Protein AF-0000000087189044 (afdb_homodimer)

Nearest PDB structures (foldseek):
  2rae-assembly1_A-2  TM=8.958E-01  e=1.584E-09  Rhodococcus jostii RHA1
  2of7-assembly1_A-2  TM=6.929E-01  e=1.584E-09  Streptomyces coelicolor
  8x0a-assembly1_A  TM=9.039E-01  e=9.463E-08  Mycobacterium tuberculosis
  3vuq-assembly1_B  TM=4.266E-01  e=7.049E-04  Thermus thermophilus HB8
  5vl9-assembly2_C  TM=4.845E-01  e=1.937E-03  [Enterobacter] lignolyticus

Foldseek 3Di:
DPPPPPPPPPDCPVVVVVVVLVVLLVLLLLLLLVCCVVPNLVRDDLCNSCVNSVHDSVSVCVNPVDSLSSLDDPPCLVQLLVQLLPDDLVDDSLRSNLVSLLVVVVPADPVRVVSNLSSLLCCVVPPVNVVVCVVVLVVQLLSQLVSNCVSVVHDSPDPVSSVVSVQLSVLLVVLSVVCNVPVPDPSSVSSSVSSVCVVPVDD/DPDPPDPPPPDCPCVVVVVVLVVLLVLLLLLLLVCCVVPNLVRDDLCNSCVNSVHDSVSVCVNPVDSLSSLDDPPCLVQLLVQLLPDDLVDDSLRSNLVSLLVVVVPDDPVRVVSNLSSLLCCVVPPVNVVVCVVVLVVQLLSQLVSNCVSVVHDSPDPVSSVVSVQLSVLLVVLSVVCNVPVPDPSSVSSSVSSVCVVPVDD

Structure (mmCIF, N/CA/C/O backbone):
data_AF-0000000087189044-model_v1
#
loop_
_entity.id
_entity.type
_entity.pdbx_description
1 polymer 'TetR family transcriptional regulator'
#
loop_
_atom_site.group_PDB
_atom_site.id
_atom_site.type_symbol
_atom_site.label_atom_id
_atom_site.label_alt_id
_atom_site.label_comp_id
_atom_site.label_asym_id
_atom_site.label_entity_id
_atom_site.label_seq_id
_atom_site.pdbx_PDB_ins_code
_atom_site.Cartn_x
_atom_site.Cartn_y
_atom_site.Cartn_z
_atom_site.occupancy
_atom_site.B_iso_or_equiv
_atom_site.auth_seq_id
_atom_site.auth_comp_id
_atom_site.auth_asym_id
_atom_site.auth_atom_id
_atom_site.pdbx_PDB_model_num
ATOM 1 N N . MET A 1 1 ? -10.352 41.438 54.219 1 40.06 1 MET A N 1
ATOM 2 C CA . MET A 1 1 ? -10.219 40.281 53.312 1 40.06 1 MET A CA 1
ATOM 3 C C . MET A 1 1 ? -9.469 40.656 52.062 1 40.06 1 MET A C 1
ATOM 5 O O . MET A 1 1 ? -9.93 41.5 51.281 1 40.06 1 MET A O 1
ATOM 9 N N . LYS A 1 2 ? -8.125 40.531 51.969 1 49.19 2 LYS A N 1
ATOM 10 C CA . LYS A 1 2 ? -7.227 41 50.938 1 49.19 2 LYS A CA 1
ATOM 11 C C . LYS A 1 2 ? -7.48 40.25 49.625 1 49.19 2 LYS A C 1
ATOM 13 O O . LYS A 1 2 ? -7.723 39.062 49.625 1 49.19 2 LYS A O 1
ATOM 18 N N . PRO A 1 3 ? -7.902 40.938 48.594 1 48.31 3 PRO A N 1
ATOM 19 C CA . PRO A 1 3 ? -8.164 40.25 47.312 1 48.31 3 PRO A CA 1
ATOM 20 C C . PRO A 1 3 ? -7.004 39.344 46.875 1 48.31 3 PRO A C 1
ATOM 22 O O . PRO A 1 3 ? -5.844 39.75 46.938 1 48.31 3 PRO A O 1
ATOM 25 N N . GLN A 1 4 ? -6.984 38.031 47.156 1 44.84 4 GLN A N 1
ATOM 26 C CA . GLN A 1 4 ? -6.008 37.062 46.656 1 44.84 4 GLN A CA 1
ATOM 27 C C . GLN A 1 4 ? -5.68 37.312 45.219 1 44.84 4 GLN A C 1
ATOM 29 O O . GLN A 1 4 ? -6.582 37.406 44.375 1 44.84 4 GLN A O 1
ATOM 34 N N . THR A 1 5 ? -4.582 37.938 44.938 1 45.44 5 THR A N 1
ATOM 35 C CA . THR A 1 5 ? -4.047 38.125 43.594 1 45.44 5 THR A CA 1
ATOM 36 C C . THR A 1 5 ? -4.137 36.844 42.781 1 45.44 5 THR A C 1
ATOM 38 O O . THR A 1 5 ? -3.564 35.812 43.188 1 45.44 5 THR A O 1
ATOM 41 N N . GLN A 1 6 ? -5.219 36.594 42.094 1 46.12 6 GLN A N 1
ATOM 42 C CA . GLN A 1 6 ? -5.379 35.469 41.156 1 46.12 6 GLN A CA 1
ATOM 43 C C . GLN A 1 6 ? -4.078 35.188 40.406 1 46.12 6 GLN A C 1
ATOM 45 O O . GLN A 1 6 ? -3.396 36.094 39.969 1 46.12 6 GLN A O 1
ATOM 50 N N . PRO A 1 7 ? -3.404 34.062 40.719 1 47.94 7 PRO A N 1
ATOM 51 C CA . PRO A 1 7 ? -2.223 33.719 39.906 1 47.94 7 PRO A CA 1
ATOM 52 C C . PRO A 1 7 ? -2.342 34.188 38.469 1 47.94 7 PRO A C 1
ATOM 54 O O . PRO A 1 7 ? -3.447 34.25 37.906 1 47.94 7 PRO A O 1
ATOM 57 N N . ASP A 1 8 ? -1.483 35.062 38.031 1 41.97 8 ASP A N 1
ATOM 58 C CA . ASP A 1 8 ? -1.303 35.5 36.656 1 41.97 8 ASP A CA 1
ATOM 59 C C . ASP A 1 8 ? -1.551 34.375 35.656 1 41.97 8 ASP A C 1
ATOM 61 O O . ASP A 1 8 ? -0.884 33.344 35.719 1 41.97 8 ASP A O 1
ATOM 65 N N . GLN A 1 9 ? -2.744 34.031 35.312 1 40.19 9 GLN A N 1
ATOM 66 C CA . GLN A 1 9 ? -3.055 33.156 34.188 1 40.19 9 GLN A CA 1
ATOM 67 C C . GLN A 1 9 ? -1.914 33.156 33.188 1 40.19 9 GLN A C 1
ATOM 69 O O . GLN A 1 9 ? -1.473 34.219 32.719 1 40.19 9 GLN A O 1
ATOM 74 N N . ALA A 1 10 ? -0.95 32.281 33.281 1 50.56 10 ALA A N 1
ATOM 75 C CA . ALA A 1 10 ? 0.069 31.875 32.344 1 50.56 10 ALA A CA 1
ATOM 76 C C . ALA A 1 10 ? -0.383 32.125 30.906 1 50.56 10 ALA A C 1
ATOM 78 O O . ALA A 1 10 ? -1.175 31.375 30.344 1 50.56 10 ALA A O 1
ATOM 79 N N . LYS A 1 11 ? -0.547 33.406 30.484 1 51.03 11 LYS A N 1
ATOM 80 C CA . LYS A 1 11 ? -1.025 34.188 29.344 1 51.03 11 LYS A CA 1
ATOM 81 C C . LYS A 1 11 ? -0.505 33.625 28.031 1 51.03 11 LYS A C 1
ATOM 83 O O . LYS A 1 11 ? 0.495 32.875 28.016 1 51.03 11 LYS A O 1
ATOM 88 N N . PRO A 1 12 ? -0.576 34.312 26.484 1 53.25 12 PRO A N 1
ATOM 89 C CA . PRO A 1 12 ? -0.395 34.312 25.031 1 53.25 12 PRO A CA 1
ATOM 90 C C . PRO A 1 12 ? 1.023 33.906 24.609 1 53.25 12 PRO A C 1
ATOM 92 O O . PRO A 1 12 ? 1.312 33.812 23.422 1 53.25 12 PRO A O 1
ATOM 95 N N . VAL A 1 13 ? 1.98 33.969 25.406 1 54.06 13 VAL A N 1
ATOM 96 C CA . VAL A 1 13 ? 3.359 33.656 25.031 1 54.06 13 VAL A CA 1
ATOM 97 C C . VAL A 1 13 ? 3.457 32.219 24.531 1 54.06 13 VAL A C 1
ATOM 99 O O . VAL A 1 13 ? 4.121 31.953 23.531 1 54.06 13 VAL A O 1
ATOM 102 N N . THR A 1 14 ? 2.793 31.328 25.234 1 63.72 14 THR A N 1
ATOM 103 C CA . THR A 1 14 ? 2.799 29.922 24.844 1 63.72 14 THR A CA 1
ATOM 104 C C . THR A 1 14 ? 2.227 29.75 23.438 1 63.72 14 THR A C 1
ATOM 106 O O . THR A 1 14 ? 2.766 29 22.625 1 63.72 14 THR A O 1
ATOM 109 N N . GLY A 1 15 ? 1.365 30.734 23.141 1 73.75 15 GLY A N 1
ATOM 110 C CA . GLY A 1 15 ? 0.741 30.719 21.828 1 73.75 15 GLY A CA 1
ATOM 111 C C . GLY A 1 15 ? 1.653 31.203 20.719 1 73.75 15 GLY A C 1
ATOM 112 O O . GLY A 1 15 ? 1.747 30.594 19.656 1 73.75 15 GLY A O 1
ATOM 113 N N . LEU A 1 16 ? 2.369 32.312 21.172 1 80.44 16 LEU A N 1
ATOM 114 C CA . LEU A 1 16 ? 3.262 32.906 20.188 1 80.44 16 LEU A CA 1
ATOM 115 C C . LEU A 1 16 ? 4.441 32 19.891 1 80.44 16 LEU A C 1
ATOM 117 O O . LEU A 1 16 ? 4.832 31.828 18.734 1 80.44 16 LEU A O 1
ATOM 121 N N . ARG A 1 17 ? 5.066 31.469 21.016 1 82.94 17 ARG A N 1
ATOM 122 C CA . ARG A 1 17 ? 6.195 30.562 20.844 1 82.94 17 ARG A CA 1
ATOM 123 C C . ARG A 1 17 ? 5.797 29.344 20.016 1 82.94 17 ARG A C 1
ATOM 125 O O . ARG A 1 17 ? 6.555 28.891 19.156 1 82.94 17 ARG A O 1
ATOM 132 N N . GLU A 1 18 ? 4.641 28.891 20.359 1 84 18 GLU A N 1
ATOM 133 C CA . GLU A 1 18 ? 4.145 27.719 19.625 1 84 18 GLU A CA 1
ATOM 134 C C . GLU A 1 18 ? 3.896 28.062 18.156 1 84 18 GLU A C 1
ATOM 136 O O . GLU A 1 18 ? 4.164 27.25 17.266 1 84 18 GLU A O 1
ATOM 141 N N . ARG A 1 19 ? 3.422 29.25 17.953 1 85.12 19 ARG A N 1
ATOM 142 C CA . ARG A 1 19 ? 3.174 29.703 16.594 1 85.12 19 ARG A CA 1
ATOM 143 C C . ARG A 1 19 ? 4.48 29.875 15.828 1 85.12 19 ARG A C 1
ATOM 145 O O . ARG A 1 19 ? 4.574 29.516 14.648 1 85.12 19 ARG A O 1
ATOM 152 N N . LYS A 1 20 ? 5.375 30.438 16.484 1 87.19 20 LYS A N 1
ATOM 153 C CA . LYS A 1 20 ? 6.68 30.641 15.859 1 87.19 20 LYS A CA 1
ATOM 154 C C . LYS A 1 20 ? 7.34 29.297 15.531 1 87.19 20 LYS A C 1
ATOM 156 O O . LYS A 1 20 ? 7.926 29.141 14.461 1 87.19 20 LYS A O 1
ATOM 161 N N . LYS A 1 21 ? 7.234 28.359 16.438 1 88.88 21 LYS A N 1
ATOM 162 C CA . LYS A 1 21 ? 7.77 27.016 16.219 1 88.88 21 LYS A CA 1
ATOM 163 C C . LYS A 1 21 ? 7.113 26.344 15.016 1 88.88 21 LYS A C 1
ATOM 165 O O . LYS A 1 21 ? 7.797 25.75 14.18 1 88.88 21 LYS A O 1
ATOM 170 N N . ALA A 1 22 ? 5.875 26.516 14.961 1 87.38 22 ALA A N 1
ATOM 171 C CA . ALA A 1 22 ? 5.125 25.938 13.852 1 87.38 22 ALA A CA 1
ATOM 172 C C . ALA A 1 22 ? 5.52 26.562 12.523 1 87.38 22 ALA A C 1
ATOM 174 O O . ALA A 1 22 ? 5.648 25.875 11.508 1 87.38 22 ALA A O 1
ATOM 175 N N . ARG A 1 23 ? 5.719 27.828 12.539 1 90.06 23 ARG A N 1
ATOM 176 C CA . ARG A 1 23 ? 6.105 28.547 11.328 1 90.06 23 ARG A CA 1
ATOM 177 C C . ARG A 1 23 ? 7.504 28.141 10.875 1 90.06 23 ARG A C 1
ATOM 179 O O . ARG A 1 23 ? 7.742 27.953 9.68 1 90.06 23 ARG A O 1
ATOM 186 N N . THR A 1 24 ? 8.359 28.016 11.859 1 93.62 24 THR A N 1
ATOM 187 C CA . THR A 1 24 ? 9.727 27.609 11.539 1 93.62 24 THR A CA 1
ATOM 188 C C . THR A 1 24 ? 9.75 26.188 10.961 1 93.62 24 THR A C 1
ATOM 190 O O . THR A 1 24 ? 10.398 25.938 9.938 1 93.62 24 THR A O 1
ATOM 193 N N . LYS A 1 25 ? 9.047 25.328 11.609 1 93 25 LYS A N 1
ATOM 194 C CA . LYS A 1 25 ? 8.961 23.953 11.133 1 93 25 LYS A CA 1
ATOM 195 C C . LYS A 1 25 ? 8.43 23.906 9.703 1 93 25 LYS A C 1
ATOM 197 O O . LYS A 1 25 ? 8.992 23.219 8.844 1 93 25 LYS A O 1
ATOM 202 N N . ALA A 1 26 ? 7.422 24.672 9.469 1 90.81 26 ALA A N 1
ATOM 203 C CA . ALA A 1 26 ? 6.801 24.703 8.148 1 90.81 26 ALA A CA 1
ATOM 204 C C . ALA A 1 26 ? 7.766 25.266 7.105 1 90.81 26 ALA A C 1
ATOM 206 O O . ALA A 1 26 ? 7.832 24.766 5.977 1 90.81 26 ALA A O 1
ATOM 207 N N . ALA A 1 27 ? 8.445 26.281 7.488 1 94.19 27 ALA A N 1
ATOM 208 C CA . ALA A 1 27 ? 9.398 26.906 6.574 1 94.19 27 ALA A CA 1
ATOM 209 C C . ALA A 1 27 ? 10.516 25.938 6.199 1 94.19 27 ALA A C 1
ATOM 211 O O . ALA A 1 27 ? 10.891 25.844 5.031 1 94.19 27 ALA A O 1
ATOM 212 N N . ILE A 1 28 ? 11.008 25.219 7.188 1 96.31 28 ILE A N 1
ATOM 213 C CA . ILE A 1 28 ? 12.07 24.234 6.953 1 96.31 28 ILE A CA 1
ATOM 214 C C . ILE A 1 28 ? 11.578 23.156 6 1 96.31 28 ILE A C 1
ATOM 216 O O . ILE A 1 28 ? 12.258 22.828 5.02 1 96.31 28 ILE A O 1
ATOM 220 N N . GLN A 1 29 ? 10.461 22.719 6.316 1 95.5 29 GLN A N 1
ATOM 221 C CA . GLN A 1 29 ? 9.914 21.641 5.512 1 95.5 29 GLN A CA 1
ATOM 222 C C . GLN A 1 29 ? 9.641 22.094 4.082 1 95.5 29 GLN A C 1
ATOM 224 O O . GLN A 1 29 ? 9.945 21.375 3.125 1 95.5 29 GLN A O 1
ATOM 229 N N . ARG A 1 30 ? 9.117 23.266 3.904 1 95.25 30 ARG A N 1
ATOM 230 C CA . ARG A 1 30 ? 8.828 23.812 2.584 1 95.25 30 ARG A CA 1
ATOM 231 C C . ARG A 1 30 ? 10.102 23.938 1.755 1 95.25 30 ARG A C 1
ATOM 233 O O . ARG A 1 30 ? 10.133 23.531 0.59 1 95.25 30 ARG A O 1
ATOM 240 N N . GLU A 1 31 ? 11.133 24.438 2.338 1 97.38 31 GLU A N 1
ATOM 241 C CA . GLU A 1 31 ? 12.398 24.594 1.627 1 97.38 31 GLU A CA 1
ATOM 242 C C . GLU A 1 31 ? 13.031 23.25 1.306 1 97.38 31 GLU A C 1
ATOM 244 O O . GLU A 1 31 ? 13.602 23.062 0.227 1 97.38 31 GLU A O 1
ATOM 249 N N . ALA A 1 32 ? 12.906 22.375 2.244 1 97.56 32 ALA A N 1
ATOM 250 C CA . ALA A 1 32 ? 13.445 21.031 2.02 1 97.56 32 ALA A CA 1
ATOM 251 C C . ALA A 1 32 ? 12.789 20.375 0.814 1 97.56 32 ALA A C 1
ATOM 253 O O . ALA A 1 32 ? 13.469 19.906 -0.1 1 97.56 32 ALA A O 1
ATOM 254 N N . VAL A 1 33 ? 11.508 20.391 0.809 1 96.5 33 VAL A N 1
ATOM 255 C CA . VAL A 1 33 ? 10.742 19.75 -0.255 1 96.5 33 VAL A CA 1
ATOM 256 C C . VAL A 1 33 ? 11.047 20.422 -1.591 1 96.5 33 VAL A C 1
ATOM 258 O O . VAL A 1 33 ? 11.25 19.75 -2.602 1 96.5 33 VAL A O 1
ATOM 261 N N . ARG A 1 34 ? 11.086 21.734 -1.546 1 96.12 34 ARG A N 1
ATOM 262 C CA . ARG A 1 34 ? 11.445 22.469 -2.748 1 96.12 34 ARG A CA 1
ATOM 263 C C . ARG A 1 34 ? 12.82 22.047 -3.262 1 96.12 34 ARG A C 1
ATOM 265 O O . ARG A 1 34 ? 12.977 21.75 -4.445 1 96.12 34 ARG A O 1
ATOM 272 N N . MET A 1 35 ? 13.758 21.922 -2.443 1 97.69 35 MET A N 1
ATOM 273 C CA . MET A 1 35 ? 15.125 21.609 -2.83 1 97.69 35 MET A CA 1
ATOM 274 C C . MET A 1 35 ? 15.25 20.156 -3.277 1 97.69 35 MET A C 1
ATOM 276 O O . MET A 1 35 ? 15.969 19.859 -4.227 1 97.69 35 MET A O 1
ATOM 280 N N . PHE A 1 36 ? 14.547 19.297 -2.551 1 97.12 36 PHE A N 1
ATOM 281 C CA . PHE A 1 36 ? 14.531 17.906 -2.975 1 97.12 36 PHE A CA 1
ATOM 282 C C . PHE A 1 36 ? 14.008 17.781 -4.398 1 97.12 36 PHE A C 1
ATOM 284 O O . PHE A 1 36 ? 14.523 16.984 -5.188 1 97.12 36 PHE A O 1
ATOM 291 N N . ARG A 1 37 ? 13.039 18.547 -4.734 1 93.81 37 ARG A N 1
ATOM 292 C CA . ARG A 1 37 ? 12.438 18.5 -6.062 1 93.81 37 ARG A CA 1
ATOM 293 C C . ARG A 1 37 ? 13.383 19.078 -7.109 1 93.81 37 ARG A C 1
ATOM 295 O O . ARG A 1 37 ? 13.5 18.547 -8.219 1 93.81 37 ARG A O 1
ATOM 302 N N . GLU A 1 38 ? 14.086 20.094 -6.762 1 94.75 38 GLU A N 1
ATOM 303 C CA . GLU A 1 38 ? 14.906 20.844 -7.707 1 94.75 38 GLU A CA 1
ATOM 304 C C . GLU A 1 38 ? 16.25 20.156 -7.922 1 94.75 38 GLU A C 1
ATOM 306 O O . GLU A 1 38 ? 16.75 20.094 -9.047 1 94.75 38 GLU A O 1
ATOM 311 N N . GLN A 1 39 ? 16.812 19.656 -6.82 1 94.19 39 GLN A N 1
ATOM 312 C CA . GLN A 1 39 ? 18.203 19.203 -6.902 1 94.19 39 GLN A CA 1
ATOM 313 C C . GLN A 1 39 ? 18.312 17.719 -6.617 1 94.19 39 GLN A C 1
ATOM 315 O O . GLN A 1 39 ? 19.391 17.141 -6.785 1 94.19 39 GLN A O 1
ATOM 320 N N . GLY A 1 40 ? 17.266 17.172 -6.258 1 95 40 GLY A N 1
ATOM 321 C CA . GLY A 1 40 ? 17.312 15.766 -5.91 1 95 40 GLY A CA 1
ATOM 322 C C . GLY A 1 40 ? 17.453 15.523 -4.418 1 95 40 GLY A C 1
ATOM 323 O O . GLY A 1 40 ? 18.125 16.297 -3.719 1 95 40 GLY A O 1
ATOM 324 N N . TYR A 1 41 ? 16.875 14.516 -3.904 1 95.12 41 TYR A N 1
ATOM 325 C CA . TYR A 1 41 ? 16.859 14.188 -2.484 1 95.12 41 TYR A CA 1
ATOM 326 C C . TYR A 1 41 ? 18.266 13.922 -1.964 1 95.12 41 TYR A C 1
ATOM 328 O O . TYR A 1 41 ? 18.672 14.492 -0.948 1 95.12 41 TYR A O 1
ATOM 336 N N . THR A 1 42 ? 19 13.086 -2.674 1 93.25 42 THR A N 1
ATOM 337 C CA . THR A 1 42 ? 20.328 12.68 -2.236 1 93.25 42 THR A CA 1
ATOM 338 C C . THR A 1 42 ? 21.297 13.852 -2.314 1 93.25 42 THR A C 1
ATOM 340 O O . THR A 1 42 ? 22.141 14.031 -1.428 1 93.25 42 THR A O 1
ATOM 343 N N . ALA A 1 43 ? 21.172 14.695 -3.211 1 95.69 43 ALA A N 1
ATOM 344 C CA . ALA A 1 43 ? 22.125 15.781 -3.482 1 95.69 43 ALA A CA 1
ATOM 345 C C . ALA A 1 43 ? 21.906 16.953 -2.523 1 95.69 43 ALA A C 1
ATOM 347 O O . ALA A 1 43 ? 22.797 17.797 -2.357 1 95.69 43 ALA A O 1
ATOM 348 N N . THR A 1 44 ? 20.719 17.047 -1.975 1 97.69 44 THR A N 1
ATOM 349 C CA . THR A 1 44 ? 20.391 18.156 -1.098 1 97.69 44 THR A CA 1
ATOM 350 C C . THR A 1 44 ? 20.891 17.906 0.32 1 97.69 44 THR A C 1
ATOM 352 O O . THR A 1 44 ? 20.625 16.844 0.898 1 97.69 44 THR A O 1
ATOM 355 N N . THR A 1 45 ? 21.609 18.844 0.903 1 97.06 45 THR A N 1
ATOM 356 C CA . THR A 1 45 ? 22.141 18.672 2.248 1 97.06 45 THR A CA 1
ATOM 357 C C . THR A 1 45 ? 21.312 19.469 3.262 1 97.06 45 THR A C 1
ATOM 359 O O . THR A 1 45 ? 20.562 20.359 2.891 1 97.06 45 THR A O 1
ATOM 362 N N . ILE A 1 46 ? 21.578 19.125 4.504 1 97.5 46 ILE A N 1
ATOM 363 C CA . ILE A 1 46 ? 20.891 19.797 5.594 1 97.5 46 ILE A CA 1
ATOM 364 C C . ILE A 1 46 ? 21.359 21.25 5.68 1 97.5 46 ILE A C 1
ATOM 366 O O . ILE A 1 46 ? 20.578 22.156 5.969 1 97.5 46 ILE A O 1
ATOM 370 N N . GLU A 1 47 ? 22.594 21.453 5.371 1 97.81 47 GLU A N 1
ATOM 371 C CA . GLU A 1 47 ? 23.156 22.797 5.398 1 97.81 47 GLU A CA 1
ATOM 372 C C . GLU A 1 47 ? 22.484 23.703 4.367 1 97.81 47 GLU A C 1
ATOM 374 O O . GLU A 1 47 ? 22.156 24.859 4.656 1 97.81 47 GLU A O 1
ATOM 379 N N . GLN A 1 48 ? 22.266 23.156 3.238 1 98.12 48 GLN A N 1
ATOM 380 C CA . GLN A 1 48 ? 21.594 23.906 2.184 1 98.12 48 GLN A CA 1
ATOM 381 C C . GLN A 1 48 ? 20.172 24.25 2.588 1 98.12 48 GLN A C 1
ATOM 383 O O . GLN A 1 48 ? 19.703 25.375 2.361 1 98.12 48 GLN A O 1
ATOM 388 N N . ILE A 1 49 ? 19.484 23.297 3.213 1 98.25 49 ILE A N 1
ATOM 389 C CA . ILE A 1 49 ? 18.109 23.484 3.658 1 98.25 49 ILE A CA 1
ATOM 390 C C . ILE A 1 49 ? 18.062 24.547 4.754 1 98.25 49 ILE A C 1
ATOM 392 O O . ILE A 1 49 ? 17.219 25.453 4.73 1 98.25 49 ILE A O 1
ATOM 396 N N . ALA A 1 50 ? 18.969 24.453 5.68 1 98.31 50 ALA A N 1
ATOM 397 C CA . ALA A 1 50 ? 19.062 25.406 6.773 1 98.31 50 ALA A CA 1
ATOM 398 C C . ALA A 1 50 ? 19.266 26.828 6.246 1 98.31 50 ALA A C 1
ATOM 400 O O . ALA A 1 50 ? 18.594 27.766 6.664 1 98.31 50 ALA A O 1
ATOM 401 N N . GLU A 1 51 ? 20.156 26.953 5.328 1 98.25 51 GLU A N 1
ATOM 402 C CA . GLU A 1 51 ? 20.453 28.25 4.715 1 98.25 51 GLU A CA 1
ATOM 403 C C . GLU A 1 51 ? 19.219 28.812 4.012 1 98.25 51 GLU A C 1
ATOM 405 O O . GLU A 1 51 ? 18.875 29.984 4.195 1 98.25 51 GLU A O 1
ATOM 410 N N . ALA A 1 52 ? 18.547 28.078 3.262 1 97.62 52 ALA A N 1
ATOM 411 C CA . ALA A 1 52 ? 17.359 28.5 2.52 1 97.62 52 ALA A CA 1
ATOM 412 C C . ALA A 1 52 ? 16.234 28.906 3.467 1 97.62 52 ALA A C 1
ATOM 414 O O . ALA A 1 52 ? 15.461 29.812 3.17 1 97.62 52 ALA A O 1
ATOM 415 N N . ALA A 1 53 ? 16.141 28.219 4.578 1 97.56 53 ALA A N 1
ATOM 416 C CA . ALA A 1 53 ? 15.086 28.469 5.555 1 97.56 53 ALA A CA 1
ATOM 417 C C . ALA A 1 53 ? 15.516 29.562 6.543 1 97.56 53 ALA A C 1
ATOM 419 O O . ALA A 1 53 ? 14.734 29.953 7.418 1 97.56 53 ALA A O 1
ATOM 420 N N . GLU A 1 54 ? 16.703 29.938 6.383 1 97.88 54 GLU A N 1
ATOM 421 C CA . GLU A 1 54 ? 17.266 31 7.219 1 97.88 54 GLU A CA 1
ATOM 422 C C . GLU A 1 54 ? 17.266 30.594 8.695 1 97.88 54 GLU A C 1
ATOM 424 O O . GLU A 1 54 ? 16.859 31.375 9.555 1 97.88 54 GLU A O 1
ATOM 429 N N . VAL A 1 55 ? 17.688 29.375 8.938 1 97.88 55 VAL A N 1
ATOM 430 C CA . VAL A 1 55 ? 17.875 28.875 10.289 1 97.88 55 VAL A CA 1
ATOM 431 C C . VAL A 1 55 ? 19.234 28.156 10.391 1 97.88 55 VAL A C 1
ATOM 433 O O . VAL A 1 55 ? 19.906 27.953 9.383 1 97.88 55 VAL A O 1
ATOM 436 N N . ALA A 1 56 ? 19.609 27.844 11.633 1 97.31 56 ALA A N 1
ATOM 437 C CA . ALA A 1 56 ? 20.812 27.047 11.852 1 97.31 56 ALA A CA 1
ATOM 438 C C . ALA A 1 56 ? 20.547 25.562 11.586 1 97.31 56 ALA A C 1
ATOM 440 O O . ALA A 1 56 ? 19.438 25.078 11.812 1 97.31 56 ALA A O 1
ATOM 441 N N . PRO A 1 57 ? 21.594 24.812 11.18 1 97.25 57 PRO A N 1
ATOM 442 C CA . PRO A 1 57 ? 21.422 23.375 11.008 1 97.25 57 PRO A CA 1
ATOM 443 C C . PRO A 1 57 ? 20.938 22.688 12.281 1 97.25 57 PRO A C 1
ATOM 445 O O . PRO A 1 57 ? 20.125 21.75 12.211 1 97.25 57 PRO A O 1
ATOM 448 N N . SER A 1 58 ? 21.375 23.188 13.391 1 97.19 58 SER A N 1
ATOM 449 C CA . SER A 1 58 ? 20.953 22.578 14.656 1 97.19 58 SER A CA 1
ATOM 450 C C . SER A 1 58 ? 19.438 22.734 14.867 1 97.19 58 SER A C 1
ATOM 452 O O . SER A 1 58 ? 18.812 21.875 15.477 1 97.19 58 SER A O 1
ATOM 454 N N . THR A 1 59 ? 18.938 23.844 14.328 1 97 59 THR A N 1
ATOM 455 C CA . THR A 1 59 ? 17.5 24.078 14.414 1 97 59 THR A CA 1
ATOM 456 C C . THR A 1 59 ? 16.734 23.078 13.547 1 97 59 THR A C 1
ATOM 458 O O . THR A 1 59 ? 15.703 22.547 13.953 1 97 59 THR A O 1
ATOM 461 N N . VAL A 1 60 ? 17.312 22.734 12.312 1 97.5 60 VAL A N 1
ATOM 462 C CA . VAL A 1 60 ? 16.688 21.734 11.445 1 97.5 60 VAL A CA 1
ATOM 463 C C . VAL A 1 60 ? 16.609 20.391 12.164 1 97.5 60 VAL A C 1
ATOM 465 O O . VAL A 1 60 ? 15.547 19.766 12.219 1 97.5 60 VAL A O 1
ATOM 468 N N . PHE A 1 61 ? 17.641 20.016 12.875 1 96.38 61 PHE A N 1
ATOM 469 C CA . PHE A 1 61 ? 17.703 18.703 13.523 1 96.38 61 PHE A CA 1
ATOM 470 C C . PHE A 1 61 ? 16.797 18.656 14.75 1 96.38 61 PHE A C 1
ATOM 472 O O . PHE A 1 61 ? 16.281 17.594 15.102 1 96.38 61 PHE A O 1
ATOM 479 N N . ARG A 1 62 ? 16.656 19.844 15.297 1 95.75 62 ARG A N 1
ATOM 480 C CA . ARG A 1 62 ? 15.742 19.906 16.438 1 95.75 62 ARG A CA 1
ATOM 481 C C . ARG A 1 62 ? 14.328 19.531 16 1 95.75 62 ARG A C 1
ATOM 483 O O . ARG A 1 62 ? 13.625 18.812 16.719 1 95.75 62 ARG A O 1
ATOM 490 N N . TYR A 1 63 ? 13.93 19.984 14.805 1 94.12 63 TYR A N 1
ATOM 491 C CA . TYR A 1 63 ? 12.57 19.766 14.328 1 94.12 63 TYR A CA 1
ATOM 492 C C . TYR A 1 63 ? 12.484 18.469 13.539 1 94.12 63 TYR A C 1
ATOM 494 O O . TYR A 1 63 ? 11.453 17.797 13.547 1 94.12 63 TYR A O 1
ATOM 502 N N . PHE A 1 64 ? 13.57 18.156 12.867 1 96 64 PHE A N 1
ATOM 503 C CA . PHE A 1 64 ? 13.641 16.984 11.992 1 96 64 PHE A CA 1
ATOM 504 C C . PHE A 1 64 ? 14.914 16.203 12.242 1 96 64 PHE A C 1
ATOM 506 O O . PHE A 1 64 ? 15.906 16.375 11.531 1 96 64 PHE A O 1
ATOM 513 N N . PRO A 1 65 ? 14.773 15.188 13.086 1 94.81 65 PRO A N 1
ATOM 514 C CA . PRO A 1 65 ? 15.969 14.461 13.531 1 94.81 65 PRO A CA 1
ATOM 515 C C . PRO A 1 65 ? 16.688 13.758 12.383 1 94.81 65 PRO A C 1
ATOM 517 O O . PRO A 1 65 ? 17.906 13.555 12.445 1 94.81 65 PRO A O 1
ATOM 520 N N . THR A 1 66 ? 15.906 13.344 11.414 1 93.44 66 THR A N 1
ATOM 521 C CA . THR A 1 66 ? 16.516 12.734 10.234 1 93.44 66 THR A CA 1
ATOM 522 C C . THR A 1 66 ? 16.078 13.453 8.961 1 93.44 66 THR A C 1
ATOM 524 O O . THR A 1 66 ? 15.07 14.156 8.961 1 93.44 66 THR A O 1
ATOM 527 N N . LYS A 1 67 ? 16.844 13.297 7.961 1 93.81 67 LYS A N 1
ATOM 528 C CA . LYS A 1 67 ? 16.5 13.875 6.664 1 93.81 67 LYS A CA 1
ATOM 529 C C . LYS A 1 67 ? 15.148 13.367 6.176 1 93.81 67 LYS A C 1
ATOM 531 O O . LYS A 1 67 ? 14.383 14.125 5.574 1 93.81 67 LYS A O 1
ATOM 536 N N . GLN A 1 68 ? 14.789 12.117 6.465 1 93.06 68 GLN A N 1
ATOM 537 C CA . GLN A 1 68 ? 13.523 11.516 6.066 1 93.06 68 GLN A CA 1
ATOM 538 C C . GLN A 1 68 ? 12.344 12.234 6.73 1 93.06 68 GLN A C 1
ATOM 540 O O . GLN A 1 68 ? 11.266 12.336 6.145 1 93.06 68 GLN A O 1
ATOM 545 N N . ASP A 1 69 ? 12.641 12.711 7.879 1 93.44 69 ASP A N 1
ATOM 546 C CA . ASP A 1 69 ? 11.586 13.359 8.641 1 93.44 69 ASP A CA 1
ATOM 547 C C . ASP A 1 69 ? 1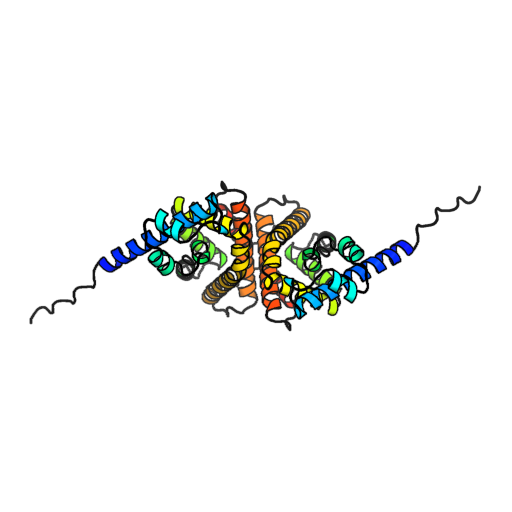1.125 14.648 7.957 1 93.44 69 ASP A C 1
ATOM 549 O O . ASP A 1 69 ? 10.023 15.141 8.219 1 93.44 69 ASP A O 1
ATOM 553 N N . LEU A 1 70 ? 11.953 15.195 7.082 1 95.19 70 LEU A N 1
ATOM 554 C CA . LEU A 1 70 ? 11.602 16.391 6.328 1 95.19 70 LEU A CA 1
ATOM 555 C C . LEU A 1 70 ? 10.516 16.094 5.305 1 95.19 70 LEU A C 1
ATOM 557 O O . LEU A 1 70 ? 9.859 17.016 4.805 1 95.19 70 LEU A O 1
ATOM 561 N N . VAL A 1 71 ? 10.312 14.812 5.02 1 94.69 71 VAL A N 1
ATOM 562 C CA . VAL A 1 71 ? 9.344 14.422 4 1 94.69 71 VAL A CA 1
ATOM 563 C C . VAL A 1 71 ? 8.141 13.742 4.66 1 94.69 71 VAL A C 1
ATOM 565 O O . VAL A 1 71 ? 6.992 14.008 4.297 1 94.69 71 VAL A O 1
ATOM 568 N N . PHE A 1 72 ? 8.477 12.883 5.652 1 89.44 72 PHE A N 1
ATOM 569 C CA . PHE A 1 72 ? 7.398 12.195 6.348 1 89.44 72 PHE A CA 1
ATOM 570 C C . PHE A 1 72 ? 6.766 13.094 7.398 1 89.44 72 PHE A C 1
ATOM 572 O O . PHE A 1 72 ? 7.469 13.836 8.086 1 89.44 72 PHE A O 1
ATOM 579 N N . SER A 1 73 ? 5.48 13.359 7.254 1 76.75 73 SER A N 1
ATOM 580 C CA . SER A 1 73 ? 4.812 14.141 8.289 1 76.75 73 SER A CA 1
ATOM 581 C C . SER A 1 73 ? 3.795 13.305 9.047 1 76.75 73 SER A C 1
ATOM 583 O O . SER A 1 73 ? 3.113 12.461 8.461 1 76.75 73 SER A O 1
ATOM 585 N N . HIS A 1 74 ? 3.865 13.43 10.43 1 68 74 HIS A N 1
ATOM 586 C CA . HIS A 1 74 ? 2.898 12.758 11.297 1 68 74 HIS A CA 1
ATOM 587 C C . HIS A 1 74 ? 1.988 13.766 11.992 1 68 74 HIS A C 1
ATOM 589 O O . HIS A 1 74 ? 1.28 13.422 12.938 1 68 74 HIS A O 1
ATOM 595 N N . ASP A 1 75 ? 1.933 14.914 11.352 1 69.25 75 ASP A N 1
ATOM 596 C CA . ASP A 1 75 ? 1.282 16.031 12.031 1 69.25 75 ASP A CA 1
ATOM 597 C C . ASP A 1 75 ? -0.236 15.867 12.023 1 69.25 75 ASP A C 1
ATOM 599 O O . ASP A 1 75 ? -0.935 16.484 12.828 1 69.25 75 ASP A O 1
ATOM 603 N N . TYR A 1 76 ? -0.652 14.938 11.234 1 71.19 76 TYR A N 1
ATOM 604 C CA . TYR A 1 76 ? -2.104 14.906 11.094 1 71.19 76 TYR A CA 1
ATOM 605 C C . TYR A 1 76 ? -2.695 13.695 11.805 1 71.19 76 TYR A C 1
ATOM 607 O O . TYR A 1 76 ? -3.916 13.523 11.844 1 71.19 76 TYR A O 1
ATOM 615 N N . ASP A 1 77 ? -1.902 12.914 12.516 1 75.06 77 ASP A N 1
ATOM 616 C CA . ASP A 1 77 ? -2.393 11.703 13.172 1 75.06 77 ASP A CA 1
ATOM 617 C C . ASP A 1 77 ? -3.303 12.047 14.352 1 75.06 77 ASP A C 1
ATOM 619 O O . ASP A 1 77 ? -4.422 11.539 14.445 1 75.06 77 ASP A O 1
ATOM 623 N N . LEU A 1 78 ? -2.834 12.93 15.125 1 71.56 78 LEU A N 1
ATOM 624 C CA . LEU A 1 78 ? -3.561 13.227 16.359 1 71.56 78 LEU A CA 1
ATOM 625 C C . LEU A 1 78 ? -4.836 14.008 16.062 1 71.56 78 LEU A C 1
ATOM 627 O O . LEU A 1 78 ? -5.918 13.633 16.516 1 71.56 78 LEU A O 1
ATOM 631 N N . PRO A 1 79 ? -4.785 15.062 15.273 1 82.19 79 PRO A N 1
ATOM 632 C CA . PRO A 1 79 ? -6.023 15.766 14.938 1 82.19 79 PRO A CA 1
ATOM 633 C C . PRO A 1 79 ? -7.059 14.859 14.281 1 82.19 79 PRO A C 1
ATOM 635 O O . PRO A 1 79 ? -8.258 14.969 14.57 1 82.19 79 PRO A O 1
ATOM 638 N N . PHE A 1 80 ? -6.66 13.961 13.578 1 87.12 80 PHE A N 1
ATOM 639 C CA . PHE A 1 80 ? -7.586 13.047 12.93 1 87.12 80 PHE A CA 1
ATOM 640 C C . PHE A 1 80 ? -8.312 12.188 13.953 1 87.12 80 PHE A C 1
ATOM 642 O O . PHE A 1 80 ? -9.539 12.078 13.922 1 87.12 80 PHE A O 1
ATOM 649 N N . ALA A 1 81 ? -7.5 11.555 14.812 1 88.88 81 ALA A N 1
ATOM 650 C CA . ALA A 1 81 ? -8.07 10.688 15.836 1 88.88 81 ALA A CA 1
ATOM 651 C C . ALA A 1 81 ? -9.109 11.43 16.672 1 88.88 81 ALA A C 1
ATOM 653 O O . ALA A 1 81 ? -10.203 10.922 16.906 1 88.88 81 ALA A O 1
ATOM 654 N N . MET A 1 82 ? -8.742 12.672 17.062 1 90.75 82 MET A N 1
ATOM 655 C CA . MET A 1 82 ? -9.633 13.477 17.906 1 90.75 82 MET A CA 1
ATOM 656 C C . MET A 1 82 ? -10.906 13.844 17.156 1 90.75 82 MET A C 1
ATOM 658 O O . MET A 1 82 ? -12.008 13.711 17.688 1 90.75 82 MET A O 1
ATOM 662 N N . MET A 1 83 ? -10.719 14.25 15.961 1 92.69 83 MET A N 1
ATOM 663 C CA . MET A 1 83 ? -11.859 14.68 15.164 1 92.69 83 MET A CA 1
ATOM 664 C C . MET A 1 83 ? -12.758 13.492 14.828 1 92.69 83 MET A C 1
ATOM 666 O O . MET A 1 83 ? -13.984 13.633 14.789 1 92.69 83 MET A O 1
ATOM 670 N N . LEU A 1 84 ? -12.172 12.359 14.617 1 94.25 84 LEU A N 1
ATOM 671 C CA . LEU A 1 84 ? -12.945 11.164 14.32 1 94.25 84 LEU A CA 1
ATOM 672 C C . LEU A 1 84 ? -13.797 10.758 15.523 1 94.25 84 LEU A C 1
ATOM 674 O O . LEU A 1 84 ? -14.984 10.461 15.375 1 94.25 84 LEU A O 1
ATOM 678 N N . GLN A 1 85 ? -13.195 10.828 16.688 1 94.62 85 GLN A N 1
ATOM 679 C CA . GLN A 1 85 ? -13.906 10.43 17.906 1 94.62 85 GLN A CA 1
ATOM 680 C C . GLN A 1 85 ? -15 11.422 18.25 1 94.62 85 GLN A C 1
ATOM 682 O O . GLN A 1 85 ? -15.969 11.07 18.938 1 94.62 85 GLN A O 1
ATOM 687 N N . ALA A 1 86 ? -14.852 12.664 17.75 1 94.88 86 ALA A N 1
ATOM 688 C CA . ALA A 1 86 ? -15.805 13.719 18.062 1 94.88 86 ALA A CA 1
ATOM 689 C C . ALA A 1 86 ? -17.047 13.609 17.172 1 94.88 86 ALA A C 1
ATOM 691 O O . ALA A 1 86 ? -18.062 14.25 17.438 1 94.88 86 ALA A O 1
ATOM 692 N N . GLN A 1 87 ? -16.984 12.82 16.156 1 95.69 87 GLN A N 1
ATOM 693 C CA . GLN A 1 87 ? -18.141 12.664 15.281 1 95.69 87 GLN A CA 1
ATOM 694 C C . GLN A 1 87 ? -19.281 11.953 16 1 95.69 87 GLN A C 1
ATOM 696 O O . GLN A 1 87 ? -19.047 11.148 16.906 1 95.69 87 GLN A O 1
ATOM 701 N N . SER A 1 88 ? -20.516 12.219 15.609 1 95.75 88 SER A N 1
ATOM 702 C CA . SER A 1 88 ? -21.703 11.609 16.219 1 95.75 88 SER A CA 1
ATOM 703 C C . SER A 1 88 ? -21.609 10.094 16.203 1 95.75 88 SER A C 1
ATOM 705 O O . SER A 1 88 ? -21.234 9.492 15.188 1 95.75 88 SER A O 1
ATOM 707 N N . PRO A 1 89 ? -21.938 9.422 17.266 1 91.19 89 PRO A N 1
ATOM 708 C CA . PRO A 1 89 ? -21.953 7.957 17.297 1 91.19 89 PRO A CA 1
ATOM 709 C C . PRO A 1 89 ? -23.016 7.352 16.391 1 91.19 89 PRO A C 1
ATOM 711 O O . PRO A 1 89 ? -23 6.145 16.141 1 91.19 89 PRO A O 1
ATOM 714 N N . ASP A 1 90 ? -23.859 8.156 15.836 1 93.56 90 ASP A N 1
ATOM 715 C CA . ASP A 1 90 ? -24.938 7.672 14.977 1 93.56 90 ASP A CA 1
ATOM 716 C C . ASP A 1 90 ? -24.438 7.441 13.547 1 93.56 90 ASP A C 1
ATOM 718 O O . ASP A 1 90 ? -25.109 6.809 12.742 1 93.56 90 ASP A O 1
ATOM 722 N N . LEU A 1 91 ? -23.25 7.922 13.312 1 94.31 91 LEU A N 1
ATOM 723 C CA . LEU A 1 91 ? -22.688 7.766 11.977 1 94.31 91 LEU A CA 1
ATOM 724 C C . LEU A 1 91 ? -22 6.41 11.844 1 94.31 91 LEU A C 1
ATOM 726 O O . LEU A 1 91 ? -21.406 5.91 12.797 1 94.31 91 LEU A O 1
ATOM 730 N N . THR A 1 92 ? -22.125 5.828 10.641 1 91.31 92 THR A N 1
ATOM 731 C CA . THR A 1 92 ? -21.281 4.676 10.344 1 91.31 92 THR A CA 1
ATOM 732 C C . THR A 1 92 ? -19.812 5.066 10.359 1 91.31 92 THR A C 1
ATOM 734 O O . THR A 1 92 ? -19.484 6.25 10.242 1 91.31 92 THR A O 1
ATOM 737 N N . PRO A 1 93 ? -18.938 4.125 10.508 1 91.44 93 PRO A N 1
ATOM 738 C CA . PRO A 1 93 ? -17.516 4.449 10.5 1 91.44 93 PRO A CA 1
ATOM 739 C C . PRO A 1 93 ? -17.094 5.199 9.234 1 91.44 93 PRO A C 1
ATOM 741 O O . PRO A 1 93 ? -16.344 6.176 9.32 1 91.44 93 PRO A O 1
ATOM 744 N N . ILE A 1 94 ? -17.641 4.832 8.133 1 93 94 ILE A N 1
ATOM 745 C CA . ILE A 1 94 ? -17.266 5.469 6.871 1 93 94 ILE A CA 1
ATOM 746 C C . ILE A 1 94 ? -17.797 6.898 6.844 1 93 94 ILE A C 1
ATOM 748 O O . ILE A 1 94 ? -17.094 7.82 6.422 1 93 94 ILE A O 1
ATOM 752 N N . GLN A 1 95 ? -19.016 7.098 7.336 1 94.44 95 GLN A N 1
ATOM 753 C CA . GLN A 1 95 ? -19.578 8.438 7.398 1 94.44 95 GLN A CA 1
ATOM 754 C C . GLN A 1 95 ? -18.766 9.344 8.312 1 94.44 95 GLN A C 1
ATOM 756 O O . GLN A 1 95 ? -18.469 10.492 7.965 1 94.44 95 GLN A O 1
ATOM 761 N N . ALA A 1 96 ? -18.422 8.789 9.422 1 95 96 ALA A N 1
ATOM 762 C CA . ALA A 1 96 ? -17.625 9.547 10.383 1 95 96 ALA A CA 1
ATOM 763 C C . ALA A 1 96 ? -16.25 9.906 9.805 1 95 96 ALA A C 1
ATOM 765 O O . ALA A 1 96 ? -15.781 11.031 9.961 1 95 96 ALA A O 1
ATOM 766 N N . GLU A 1 97 ? -15.633 9.008 9.102 1 93.5 97 GLU A N 1
ATOM 767 C CA . GLU A 1 97 ? -14.328 9.234 8.484 1 93.5 97 GLU A CA 1
ATOM 768 C C . GLU A 1 97 ? -14.414 10.281 7.379 1 93.5 97 GLU A C 1
ATOM 770 O O . GLU A 1 97 ? -13.57 11.188 7.301 1 93.5 97 GLU A O 1
ATOM 775 N N . ARG A 1 98 ? -15.391 10.141 6.527 1 94.94 98 ARG A N 1
ATOM 776 C CA . ARG A 1 98 ? -15.578 11.102 5.445 1 94.94 98 ARG A CA 1
ATOM 777 C C . ARG A 1 98 ? -15.758 12.516 5.988 1 94.94 98 ARG A C 1
ATOM 779 O O . ARG A 1 98 ? -15.141 13.461 5.492 1 94.94 98 ARG A O 1
ATOM 786 N N . ARG A 1 99 ? -16.547 12.648 7.004 1 95.5 99 ARG A N 1
ATOM 787 C CA . ARG A 1 99 ? -16.781 13.961 7.602 1 95.5 99 ARG A CA 1
ATOM 788 C C . ARG A 1 99 ? -15.5 14.5 8.242 1 95.5 99 ARG A C 1
ATOM 790 O O . ARG A 1 99 ? -15.203 15.688 8.125 1 95.5 99 ARG A O 1
ATOM 797 N N . THR A 1 100 ? -14.812 13.625 8.938 1 94.44 100 THR A N 1
ATOM 798 C CA . THR A 1 100 ? -13.555 14.016 9.57 1 94.44 100 THR A CA 1
ATOM 799 C C . THR A 1 100 ? -12.555 14.508 8.531 1 94.44 100 THR A C 1
ATOM 801 O O . THR A 1 100 ? -11.992 15.602 8.664 1 94.44 100 THR A O 1
ATOM 804 N N . ILE A 1 101 ? -12.422 13.758 7.48 1 92.81 101 ILE A N 1
ATOM 805 C CA . ILE A 1 101 ? -11.453 14.086 6.438 1 92.81 101 ILE A CA 1
ATOM 806 C C . ILE A 1 101 ? -11.883 15.367 5.73 1 92.81 101 ILE A C 1
ATOM 808 O O . ILE A 1 101 ? -11.055 16.25 5.477 1 92.81 101 ILE A O 1
ATOM 812 N N . ARG A 1 102 ? -13.133 15.484 5.453 1 93.25 102 ARG A N 1
ATOM 813 C CA . ARG A 1 102 ? -13.648 16.703 4.828 1 93.25 102 ARG A CA 1
ATOM 814 C C . ARG A 1 102 ? -13.336 17.922 5.676 1 93.25 102 ARG A C 1
ATOM 816 O O . ARG A 1 102 ? -12.859 18.938 5.16 1 93.25 102 ARG A O 1
ATOM 823 N N . SER A 1 103 ? -13.586 17.812 6.914 1 92.44 103 SER A N 1
ATOM 824 C CA . SER A 1 103 ? -13.336 18.922 7.828 1 92.44 103 SER A CA 1
ATOM 825 C C . SER A 1 103 ? -11.852 19.281 7.867 1 92.44 103 SER A C 1
ATOM 827 O O . SER A 1 103 ? -11.492 20.469 7.867 1 92.44 103 SER A O 1
ATOM 829 N N . MET A 1 104 ? -11.039 18.297 7.848 1 91 104 MET A N 1
ATOM 830 C CA . MET A 1 104 ? -9.602 18.516 7.898 1 91 104 MET A CA 1
ATOM 831 C C . MET A 1 104 ? -9.102 19.172 6.613 1 91 104 MET A C 1
ATOM 833 O O . MET A 1 104 ? -8.289 20.094 6.652 1 91 104 MET A O 1
ATOM 837 N N . LEU A 1 105 ? -9.633 18.703 5.5 1 90 105 LEU A N 1
ATOM 838 C CA . LEU A 1 105 ? -9.172 19.219 4.211 1 90 105 LEU A CA 1
ATOM 839 C C . LEU A 1 105 ? -9.703 20.625 3.957 1 90 105 LEU A C 1
ATOM 841 O O . LEU A 1 105 ? -9.039 21.438 3.309 1 90 105 LEU A O 1
ATOM 845 N N . GLU A 1 106 ? -10.891 20.906 4.469 1 87.81 106 GLU A N 1
ATOM 846 C CA . GLU A 1 106 ? -11.484 22.234 4.309 1 87.81 106 GLU A CA 1
ATOM 847 C C . GLU A 1 106 ? -10.641 23.312 4.988 1 87.81 106 GLU A C 1
ATOM 849 O O . GLU A 1 106 ? -10.609 24.453 4.543 1 87.81 106 GLU A O 1
ATOM 854 N N . ASP A 1 107 ? -9.875 22.938 5.93 1 82.69 107 ASP A N 1
ATOM 855 C CA . ASP A 1 107 ? -9.117 23.891 6.738 1 82.69 107 ASP A CA 1
ATOM 856 C C . ASP A 1 107 ? -7.676 24.016 6.238 1 82.69 107 ASP A C 1
ATOM 858 O O . ASP A 1 107 ? -6.91 24.844 6.734 1 82.69 107 ASP A O 1
ATOM 862 N N . ILE A 1 108 ? -7.41 23.25 5.23 1 86.56 108 ILE A N 1
ATOM 863 C CA . ILE A 1 108 ? -6.031 23.25 4.758 1 86.56 108 ILE A CA 1
ATOM 864 C C . ILE A 1 108 ? -5.879 24.266 3.619 1 86.56 108 ILE A C 1
ATOM 866 O O . ILE A 1 108 ? -6.543 24.156 2.586 1 86.56 108 ILE A O 1
ATOM 870 N N . PRO A 1 109 ? -5.008 25.234 3.789 1 88.81 109 PRO A N 1
ATOM 871 C CA . PRO A 1 109 ? -4.738 26.156 2.688 1 88.81 109 PRO A CA 1
ATOM 872 C C . PRO A 1 109 ? -4.188 25.453 1.448 1 88.81 109 PRO A C 1
ATOM 874 O O . PRO A 1 109 ? -3.479 24.453 1.565 1 88.81 109 PRO A O 1
ATOM 877 N N . PRO A 1 110 ? -4.496 25.984 0.284 1 87.81 110 PRO A N 1
ATOM 878 C CA . PRO A 1 110 ? -4.051 25.359 -0.963 1 87.81 110 PRO A CA 1
ATOM 879 C C . PRO A 1 110 ? -2.539 25.141 -1.006 1 87.81 110 PRO A C 1
ATOM 881 O O . PRO A 1 11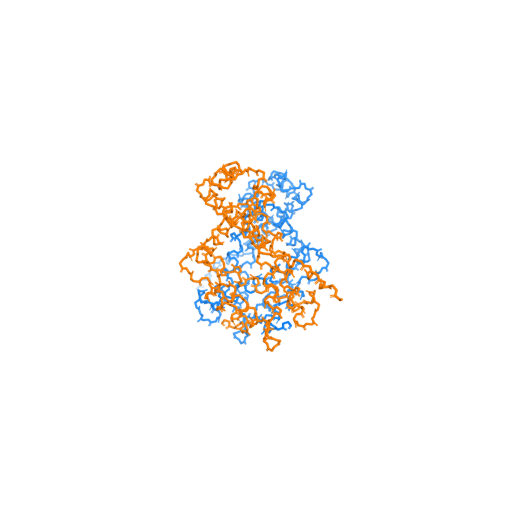0 ? -2.074 24.141 -1.542 1 87.81 110 PRO A O 1
ATOM 884 N N . GLU A 1 111 ? -1.888 26.078 -0.431 1 87.5 111 GLU A N 1
ATOM 885 C CA . GLU A 1 111 ? -0.433 25.953 -0.436 1 87.5 111 GLU A CA 1
ATOM 886 C C . GLU A 1 111 ? 0.03 24.766 0.405 1 87.5 111 GLU A C 1
ATOM 888 O O . GLU A 1 111 ? 1.012 24.109 0.065 1 87.5 111 GLU A O 1
ATOM 893 N N . GLU A 1 112 ? -0.635 24.531 1.443 1 87.75 112 GLU A N 1
ATOM 894 C CA . GLU A 1 112 ? -0.309 23.391 2.299 1 87.75 112 GLU A CA 1
ATOM 895 C C . GLU A 1 112 ? -0.67 22.078 1.625 1 87.75 112 GLU A C 1
ATOM 897 O O . GLU A 1 112 ? 0.065 21.094 1.741 1 87.75 112 GLU A O 1
ATOM 902 N N . LEU A 1 113 ? -1.767 22.078 0.934 1 89.31 113 LEU A N 1
ATOM 903 C CA . LEU A 1 113 ? -2.16 20.891 0.198 1 89.31 113 LEU A CA 1
ATOM 904 C C . LEU A 1 113 ? -1.159 20.578 -0.91 1 89.31 113 LEU A C 1
ATOM 906 O O . LEU A 1 113 ? -0.821 19.406 -1.14 1 89.31 113 LEU A O 1
ATOM 910 N N . ALA A 1 114 ? -0.7 21.609 -1.548 1 89.56 114 ALA A N 1
ATOM 911 C CA . ALA A 1 114 ? 0.312 21.438 -2.588 1 89.56 114 ALA A CA 1
ATOM 912 C C . ALA A 1 114 ? 1.597 20.844 -2.016 1 89.56 114 ALA A C 1
ATOM 914 O O . ALA A 1 114 ? 2.234 20 -2.646 1 89.56 114 ALA A O 1
ATOM 915 N N . LEU A 1 115 ? 1.952 21.312 -0.855 1 90.12 115 LEU A N 1
ATOM 916 C CA . LEU A 1 115 ? 3.139 20.781 -0.193 1 90.12 115 LEU A CA 1
ATOM 917 C C . LEU A 1 115 ? 2.953 19.297 0.151 1 90.12 115 LEU A C 1
ATOM 919 O O . LEU A 1 115 ? 3.879 18.5 -0.007 1 90.12 115 LEU A O 1
ATOM 923 N N . GLN A 1 116 ? 1.773 18.953 0.605 1 90.06 116 GLN A N 1
ATOM 924 C CA . GLN A 1 116 ? 1.471 17.562 0.91 1 90.06 116 GLN A CA 1
ATOM 925 C C . GLN A 1 116 ? 1.599 16.688 -0.333 1 90.06 116 GLN A C 1
ATOM 927 O O . GLN A 1 116 ? 2.135 15.57 -0.265 1 90.06 116 GLN A O 1
ATOM 932 N N . ARG A 1 117 ? 1.151 17.172 -1.418 1 92.19 117 ARG A N 1
ATOM 933 C CA . ARG A 1 117 ? 1.272 16.438 -2.668 1 92.19 117 ARG A CA 1
ATOM 934 C C . ARG A 1 117 ? 2.736 16.25 -3.057 1 92.19 117 ARG A C 1
ATOM 936 O O . ARG A 1 117 ? 3.143 15.164 -3.467 1 92.19 117 ARG A O 1
ATOM 943 N N . GLU A 1 118 ? 3.488 17.297 -2.926 1 92.62 118 GLU A N 1
ATOM 944 C CA . GLU A 1 118 ? 4.902 17.219 -3.281 1 92.62 118 GLU A CA 1
ATOM 945 C C . GLU A 1 118 ? 5.637 16.203 -2.414 1 92.62 118 GLU A C 1
ATOM 947 O O . GLU A 1 118 ? 6.496 15.469 -2.904 1 92.62 118 GLU A O 1
ATOM 952 N N . ARG A 1 119 ? 5.293 16.203 -1.172 1 93.44 119 ARG A N 1
ATOM 953 C CA . ARG A 1 119 ? 5.887 15.219 -0.271 1 93.44 119 ARG A CA 1
ATOM 954 C C . ARG A 1 119 ? 5.531 13.797 -0.697 1 93.44 119 ARG A C 1
ATOM 956 O O . ARG A 1 119 ? 6.395 12.922 -0.746 1 93.44 119 ARG A O 1
ATOM 963 N N . TRP A 1 120 ? 4.324 13.648 -1.052 1 91.31 120 TRP A N 1
ATOM 964 C CA . TRP A 1 120 ? 3.877 12.328 -1.496 1 91.31 120 TRP A CA 1
ATOM 965 C C . TRP A 1 120 ? 4.594 11.914 -2.775 1 91.31 120 TRP A C 1
ATOM 967 O O . TRP A 1 120 ? 5.039 10.773 -2.9 1 91.31 120 TRP A O 1
ATOM 977 N N . VAL A 1 121 ? 4.723 12.797 -3.686 1 93.19 121 VAL A N 1
ATOM 978 C CA . VAL A 1 121 ? 5.406 12.523 -4.945 1 93.19 121 VAL A CA 1
ATOM 979 C C . VAL A 1 121 ? 6.863 12.148 -4.676 1 93.19 121 VAL A C 1
ATOM 981 O O . VAL A 1 121 ? 7.402 11.234 -5.297 1 93.19 121 VAL A O 1
ATOM 984 N N . LEU A 1 122 ? 7.469 12.781 -3.727 1 93.44 122 LEU A N 1
ATOM 985 C CA . LEU A 1 122 ? 8.844 12.469 -3.35 1 93.44 122 LEU A CA 1
ATOM 986 C C . LEU A 1 122 ? 8.938 11.062 -2.768 1 93.44 122 LEU A C 1
ATOM 988 O O . LEU A 1 122 ? 9.852 10.305 -3.096 1 93.44 122 LEU A O 1
ATOM 992 N N . ILE A 1 123 ? 7.961 10.695 -1.967 1 92.19 123 ILE A N 1
ATOM 993 C CA . ILE A 1 123 ? 7.961 9.391 -1.31 1 92.19 123 ILE A CA 1
ATOM 994 C C . ILE A 1 123 ? 7.902 8.281 -2.359 1 92.19 123 ILE A C 1
ATOM 996 O O . ILE A 1 123 ? 8.648 7.305 -2.277 1 92.19 123 ILE A O 1
ATOM 1000 N N . ILE A 1 124 ? 7.137 8.477 -3.385 1 88.69 124 ILE A N 1
ATOM 1001 C CA . ILE A 1 124 ? 6.93 7.398 -4.344 1 88.69 124 ILE A CA 1
ATOM 1002 C C . ILE A 1 124 ? 8.031 7.434 -5.402 1 88.69 124 ILE A C 1
ATOM 1004 O O . ILE A 1 124 ? 8.25 6.445 -6.105 1 88.69 124 ILE A O 1
ATOM 1008 N N . SER A 1 125 ? 8.742 8.586 -5.555 1 88.31 125 SER A N 1
ATOM 1009 C CA . SER A 1 125 ? 9.727 8.703 -6.625 1 88.31 125 SER A CA 1
ATOM 1010 C C . SER A 1 125 ? 11.133 8.406 -6.113 1 88.31 125 SER A C 1
ATOM 1012 O O . SER A 1 125 ? 12.023 8.07 -6.895 1 88.31 125 SER A O 1
ATOM 1014 N N . GLU A 1 126 ? 11.328 8.562 -4.824 1 88.44 126 GLU A N 1
ATOM 1015 C CA . GLU A 1 126 ? 12.648 8.344 -4.246 1 88.44 126 GLU A CA 1
ATOM 1016 C C . GLU A 1 126 ? 12.742 6.973 -3.58 1 88.44 126 GLU A C 1
ATOM 1018 O O . GLU A 1 126 ? 12.062 6.711 -2.586 1 88.44 126 GLU A O 1
ATOM 1023 N N . PRO A 1 127 ? 13.648 6.18 -4.062 1 83.31 127 PRO A N 1
ATOM 1024 C CA . PRO A 1 127 ? 13.742 4.812 -3.541 1 83.31 127 PRO A CA 1
ATOM 1025 C C . PRO A 1 127 ? 13.992 4.773 -2.035 1 83.31 127 PRO A C 1
ATOM 1027 O O . PRO A 1 127 ? 13.406 3.941 -1.333 1 83.31 127 PRO A O 1
ATOM 1030 N N . GLU A 1 128 ? 14.852 5.613 -1.583 1 85 128 GLU A N 1
ATOM 1031 C CA . GLU A 1 128 ? 15.148 5.645 -0.155 1 85 128 GLU A CA 1
ATOM 1032 C C . GLU A 1 128 ? 13.906 5.977 0.665 1 85 128 GLU A C 1
ATOM 1034 O O . GLU A 1 128 ? 13.664 5.371 1.71 1 85 128 GLU A O 1
ATOM 1039 N N . LEU A 1 129 ? 13.133 6.902 0.189 1 90.88 129 LEU A N 1
ATOM 1040 C CA . LEU A 1 129 ? 11.93 7.32 0.899 1 90.88 129 LEU A CA 1
ATOM 1041 C C . LEU A 1 129 ? 10.836 6.254 0.797 1 90.88 129 LEU A C 1
ATOM 1043 O O . LEU A 1 129 ? 10.172 5.945 1.788 1 90.88 129 LEU A O 1
ATOM 1047 N N . TRP A 1 130 ? 10.719 5.68 -0.318 1 88.06 130 TRP A N 1
ATOM 1048 C CA . TRP A 1 130 ? 9.758 4.594 -0.469 1 88.06 130 TRP A CA 1
ATOM 1049 C C . TRP A 1 130 ? 10.141 3.4 0.399 1 88.06 130 TRP A C 1
ATOM 1051 O O . TRP A 1 130 ? 9.273 2.779 1.025 1 88.06 130 TRP A O 1
ATOM 1061 N N . GLY A 1 131 ? 11.438 3.139 0.456 1 84.31 131 GLY A N 1
ATOM 1062 C CA . GLY A 1 131 ? 11.922 2.062 1.307 1 84.31 131 GLY A CA 1
ATOM 1063 C C . GLY A 1 131 ? 11.555 2.248 2.768 1 84.31 131 GLY A C 1
ATOM 1064 O O . GLY A 1 131 ? 11.289 1.273 3.475 1 84.31 131 GLY A O 1
ATOM 1065 N N . ALA A 1 132 ? 11.453 3.471 3.162 1 84.94 132 ALA A N 1
ATOM 1066 C CA . ALA A 1 132 ? 11.148 3.797 4.555 1 84.94 132 ALA A CA 1
ATOM 1067 C C . ALA A 1 132 ? 9.641 3.889 4.777 1 84.94 132 ALA A C 1
ATOM 1069 O O . ALA A 1 132 ? 9.18 3.926 5.922 1 84.94 132 ALA A O 1
ATOM 1070 N N . SER A 1 133 ? 8.922 3.83 3.715 1 89.31 133 SER A N 1
ATOM 1071 C CA . SER A 1 133 ? 7.488 4.109 3.787 1 89.31 133 SER A CA 1
ATOM 1072 C C . SER A 1 133 ? 6.723 2.941 4.395 1 89.31 133 SER A C 1
ATOM 1074 O O . SER A 1 133 ? 5.609 3.111 4.895 1 89.31 133 SER A O 1
ATOM 1076 N N . LEU A 1 134 ? 7.305 1.776 4.406 1 86.62 134 LEU A N 1
ATOM 1077 C CA . LEU A 1 134 ? 6.613 0.594 4.906 1 86.62 134 LEU A CA 1
ATOM 1078 C C . LEU A 1 134 ? 6.227 0.769 6.371 1 86.62 134 LEU A C 1
ATOM 1080 O O . LEU A 1 134 ? 5.098 0.455 6.762 1 86.62 134 LEU A O 1
ATOM 1084 N N . GLY A 1 135 ? 7.184 1.21 7.168 1 84.5 135 GLY A N 1
ATOM 1085 C CA . GLY A 1 135 ? 6.875 1.471 8.562 1 84.5 135 GLY A CA 1
ATOM 1086 C C . GLY A 1 135 ? 5.738 2.455 8.75 1 84.5 135 GLY A C 1
ATOM 1087 O O . GLY A 1 135 ? 4.891 2.271 9.633 1 84.5 135 GLY A O 1
ATOM 1088 N N . ASN A 1 136 ? 5.703 3.438 7.902 1 86.88 136 ASN A N 1
ATOM 1089 C CA . ASN A 1 136 ? 4.652 4.449 7.957 1 86.88 136 ASN A CA 1
ATOM 1090 C C . ASN A 1 136 ? 3.297 3.871 7.551 1 86.88 136 ASN A C 1
ATOM 1092 O O . ASN A 1 136 ? 2.275 4.184 8.164 1 86.88 136 ASN A O 1
ATOM 1096 N N . MET A 1 137 ? 3.281 3.039 6.578 1 88.44 137 MET A N 1
ATOM 1097 C CA . MET A 1 137 ? 2.041 2.418 6.121 1 88.44 137 MET A CA 1
ATOM 1098 C C . MET A 1 137 ? 1.435 1.549 7.219 1 88.44 137 MET A C 1
ATOM 1100 O O . MET A 1 137 ? 0.245 1.663 7.52 1 88.44 137 MET A O 1
ATOM 1104 N N . SER A 1 138 ? 2.254 0.733 7.82 1 88.69 138 SER A N 1
ATOM 1105 C CA . SER A 1 138 ? 1.795 -0.145 8.891 1 88.69 138 SER A CA 1
ATOM 1106 C C . SER A 1 138 ? 1.258 0.657 10.07 1 88.69 138 SER A C 1
ATOM 1108 O O . SER A 1 138 ? 0.201 0.334 10.617 1 88.69 138 SER A O 1
ATOM 1110 N N . ARG A 1 139 ? 1.946 1.718 10.352 1 86.31 139 ARG A N 1
ATOM 1111 C CA . ARG A 1 139 ? 1.534 2.57 11.461 1 86.31 139 ARG A CA 1
ATOM 1112 C C . ARG A 1 139 ? 0.189 3.23 11.18 1 86.31 139 ARG A C 1
ATOM 1114 O O . ARG A 1 139 ? -0.678 3.291 12.055 1 86.31 139 ARG A O 1
ATOM 1121 N N . THR A 1 140 ? 0.075 3.689 9.984 1 88.56 140 THR A N 1
ATOM 1122 C CA . THR A 1 140 ? -1.168 4.344 9.586 1 88.56 140 THR A CA 1
ATOM 1123 C C . THR A 1 140 ? -2.348 3.385 9.719 1 88.56 140 THR A C 1
ATOM 1125 O O . THR A 1 140 ? -3.387 3.742 10.273 1 88.56 140 THR A O 1
ATOM 1128 N N . MET A 1 141 ? -2.223 2.184 9.258 1 92.12 141 MET A N 1
ATOM 1129 C CA . MET A 1 141 ? -3.301 1.202 9.336 1 92.12 141 MET A CA 1
ATOM 1130 C C . MET A 1 141 ? -3.596 0.83 10.789 1 92.12 141 MET A C 1
ATOM 1132 O O . MET A 1 141 ? -4.75 0.615 11.156 1 92.12 141 MET A O 1
ATOM 1136 N N . GLU A 1 142 ? -2.561 0.79 11.594 1 90.31 142 GLU A N 1
ATOM 1137 C CA . GLU A 1 142 ? -2.738 0.488 13.008 1 90.31 142 GLU A CA 1
ATOM 1138 C C . GLU A 1 142 ? -3.525 1.588 13.711 1 90.31 142 GLU A C 1
ATOM 1140 O O . GLU A 1 142 ? -4.43 1.304 14.5 1 90.31 142 GLU A O 1
ATOM 1145 N N . ILE A 1 143 ? -3.178 2.805 13.391 1 88.88 143 ILE A N 1
ATOM 1146 C CA . ILE A 1 143 ? -3.887 3.941 13.969 1 88.88 143 ILE A CA 1
ATOM 1147 C C . ILE A 1 143 ? -5.352 3.904 13.547 1 88.88 143 ILE A C 1
ATOM 1149 O O . ILE A 1 143 ? -6.25 4.09 14.375 1 88.88 143 ILE A O 1
ATOM 1153 N N . MET A 1 144 ? -5.578 3.646 12.297 1 90.81 144 MET A N 1
ATOM 1154 C CA . MET A 1 144 ? -6.949 3.553 11.797 1 90.81 144 MET A CA 1
ATOM 1155 C C . MET A 1 144 ? -7.715 2.445 12.516 1 90.81 144 MET A C 1
ATOM 1157 O O . MET A 1 144 ? -8.859 2.639 12.922 1 90.81 144 MET A O 1
ATOM 1161 N N . SER A 1 145 ? -7.094 1.304 12.688 1 94 145 SER A N 1
ATOM 1162 C CA . SER A 1 145 ? -7.719 0.178 13.375 1 94 145 SER A CA 1
ATOM 1163 C C . SER A 1 145 ? -8.062 0.536 14.812 1 94 145 SER A C 1
ATOM 1165 O O . SER A 1 145 ? -9.156 0.224 15.289 1 94 145 SER A O 1
ATOM 1167 N N . GLU A 1 146 ? -7.172 1.214 15.445 1 94.19 146 GLU A N 1
ATOM 1168 C CA . GLU A 1 146 ? -7.383 1.605 16.828 1 94.19 146 GLU A CA 1
ATOM 1169 C C . GLU A 1 146 ? -8.562 2.568 16.969 1 94.19 146 GLU A C 1
ATOM 1171 O O . GLU A 1 146 ? -9.406 2.406 17.844 1 94.19 146 GLU A O 1
ATOM 1176 N N . GLN A 1 147 ? -8.586 3.541 16.094 1 93.62 147 GLN A N 1
ATOM 1177 C CA . GLN A 1 147 ? -9.609 4.574 16.203 1 93.62 147 GLN A CA 1
ATOM 1178 C C . GLN A 1 147 ? -10.984 4.016 15.844 1 93.62 147 GLN A C 1
ATOM 1180 O O . GLN A 1 147 ? -11.977 4.336 16.5 1 93.62 147 GLN A O 1
ATOM 1185 N N . VAL A 1 148 ? -11.07 3.201 14.852 1 93.56 148 VAL A N 1
ATOM 1186 C CA . VAL A 1 148 ? -12.344 2.629 14.445 1 93.56 148 VAL A CA 1
ATOM 1187 C C . VAL A 1 148 ? -12.82 1.624 15.492 1 93.56 148 VAL A C 1
ATOM 1189 O O . VAL A 1 148 ? -14.016 1.531 15.773 1 93.56 148 VAL A O 1
ATOM 1192 N N . ALA A 1 149 ? -11.875 0.853 16.031 1 94.88 149 ALA A N 1
ATOM 1193 C CA . ALA A 1 149 ? -12.203 -0.089 17.094 1 94.88 149 ALA A C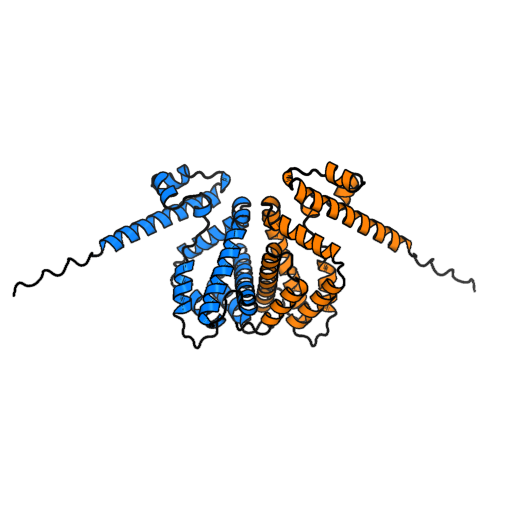A 1
ATOM 1194 C C . ALA A 1 149 ? -12.789 0.637 18.312 1 94.88 149 ALA A C 1
ATOM 1196 O O . ALA A 1 149 ? -13.781 0.193 18.891 1 94.88 149 ALA A O 1
ATOM 1197 N N . LYS A 1 150 ? -12.133 1.687 18.641 1 93.56 150 LYS A N 1
ATOM 1198 C CA . LYS A 1 150 ? -12.602 2.492 19.766 1 93.56 150 LYS A CA 1
ATOM 1199 C C . LYS A 1 150 ? -14.023 2.988 19.531 1 93.56 150 LYS A C 1
ATOM 1201 O O . LYS A 1 150 ? -14.883 2.885 20.422 1 93.56 150 LYS A O 1
ATOM 1206 N N . ARG A 1 151 ? -14.32 3.465 18.391 1 92.5 151 ARG A N 1
ATOM 1207 C CA . ARG A 1 151 ? -15.641 3.975 18.047 1 92.5 151 ARG A CA 1
ATOM 1208 C C . ARG A 1 151 ? -16.688 2.855 18.062 1 92.5 151 ARG A C 1
ATOM 1210 O O . ARG A 1 151 ? -17.828 3.066 18.469 1 92.5 151 ARG A O 1
ATOM 1217 N N . ALA A 1 152 ? -16.281 1.662 17.625 1 91.69 152 ALA A N 1
ATOM 1218 C CA . ALA A 1 152 ? -17.219 0.546 17.453 1 91.69 152 ALA A CA 1
ATOM 1219 C C . ALA A 1 152 ? -17.297 -0.291 18.719 1 91.69 152 ALA A C 1
ATOM 1221 O O . ALA A 1 152 ? -18.125 -1.204 18.812 1 91.69 152 ALA A O 1
ATOM 1222 N N . GLY A 1 153 ? -16.484 0.007 19.672 1 92.56 153 GLY A N 1
ATOM 1223 C CA . GLY A 1 153 ? -16.438 -0.799 20.875 1 92.56 153 GLY A CA 1
ATOM 1224 C C . GLY A 1 153 ? -15.922 -2.205 20.641 1 92.56 153 GLY A C 1
ATOM 1225 O O . GLY A 1 153 ? -16.469 -3.1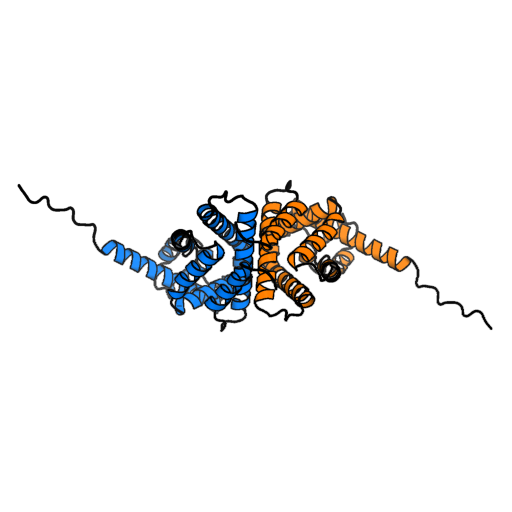72 21.188 1 92.56 153 GLY A O 1
ATOM 1226 N N . ARG A 1 154 ? -14.914 -2.314 19.797 1 94.5 154 ARG A N 1
ATOM 1227 C CA . ARG A 1 154 ? -14.344 -3.605 19.438 1 94.5 154 ARG A CA 1
ATOM 1228 C C . ARG A 1 154 ? -12.844 -3.641 19.719 1 94.5 154 ARG A C 1
ATOM 1230 O O . ARG A 1 154 ? -12.258 -2.629 20.109 1 94.5 154 ARG A O 1
ATOM 1237 N N . ASP A 1 155 ? -12.281 -4.801 19.594 1 95.56 155 ASP A N 1
ATOM 1238 C CA . ASP A 1 155 ? -10.836 -4.98 19.672 1 95.56 155 ASP A CA 1
ATOM 1239 C C . ASP A 1 155 ? -10.156 -4.578 18.359 1 95.56 155 ASP A C 1
ATOM 1241 O O . ASP A 1 155 ? -10.602 -4.961 17.281 1 95.56 155 ASP A O 1
ATOM 1245 N N . PRO A 1 156 ? -9.109 -3.758 18.469 1 93.69 156 PRO A N 1
ATOM 1246 C CA . PRO A 1 156 ? -8.391 -3.355 17.266 1 93.69 156 PRO A CA 1
ATOM 1247 C C . PRO A 1 156 ? -7.844 -4.547 16.484 1 93.69 156 PRO A C 1
ATOM 1249 O O . PRO A 1 156 ? -7.559 -4.426 15.281 1 93.69 156 PRO A O 1
ATOM 1252 N N . GLY A 1 157 ? -7.746 -5.68 17.109 1 91.69 157 GLY A N 1
ATOM 1253 C CA . GLY A 1 157 ? -7.246 -6.879 16.453 1 91.69 157 GLY A CA 1
ATOM 1254 C C . GLY A 1 157 ? -8.336 -7.684 15.773 1 91.69 157 GLY A C 1
ATOM 1255 O O . GLY A 1 157 ? -8.047 -8.664 15.086 1 91.69 157 GLY A O 1
ATOM 1256 N N . ASP A 1 158 ? -9.57 -7.262 15.945 1 93.94 158 ASP A N 1
ATOM 1257 C CA . ASP A 1 158 ? -10.688 -7.938 15.289 1 93.94 158 ASP A CA 1
ATOM 1258 C C . ASP A 1 158 ? -10.523 -7.918 13.773 1 93.94 158 ASP A C 1
ATOM 1260 O O . ASP A 1 158 ? -10.117 -6.906 13.195 1 93.94 158 ASP A O 1
ATOM 1264 N N . ALA A 1 159 ? -10.875 -9.047 13.164 1 91.19 159 ALA A N 1
ATOM 1265 C CA . ALA A 1 159 ? -10.68 -9.211 11.727 1 91.19 159 ALA A CA 1
ATOM 1266 C C . ALA A 1 159 ? -11.477 -8.164 10.938 1 91.19 159 ALA A C 1
ATOM 1268 O O . ALA A 1 159 ? -11 -7.648 9.93 1 91.19 159 ALA A O 1
ATOM 1269 N N . SER A 1 160 ? -12.664 -7.887 11.391 1 93.12 160 SER A N 1
ATOM 1270 C CA . SER A 1 160 ? -13.5 -6.91 10.695 1 93.12 160 SER A CA 1
ATOM 1271 C C . SER A 1 160 ? -12.898 -5.512 10.781 1 93.12 160 SER A C 1
ATOM 1273 O O . SER A 1 160 ? -12.992 -4.734 9.828 1 93.12 160 SER A O 1
ATOM 1275 N N . VAL A 1 161 ? -12.25 -5.164 11.914 1 95.19 161 VAL A N 1
ATOM 1276 C CA . VAL A 1 161 ? -11.609 -3.871 12.117 1 95.19 161 VAL A CA 1
ATOM 1277 C C . VAL A 1 161 ? -10.375 -3.762 11.227 1 95.19 161 VAL A C 1
ATOM 1279 O O . VAL A 1 161 ? -10.172 -2.74 10.562 1 95.19 161 VAL A O 1
ATOM 1282 N N . ARG A 1 162 ? -9.625 -4.828 11.141 1 94.12 162 ARG A N 1
ATOM 1283 C CA . ARG A 1 162 ? -8.422 -4.844 10.32 1 94.12 162 ARG A CA 1
ATOM 1284 C C . ARG A 1 162 ? -8.766 -4.77 8.836 1 94.12 162 ARG A C 1
ATOM 1286 O O . ARG A 1 162 ? -8.094 -4.078 8.07 1 94.12 162 ARG A O 1
ATOM 1293 N N . ALA A 1 163 ? -9.82 -5.496 8.492 1 94.19 163 ALA A N 1
ATOM 1294 C CA . ALA A 1 163 ? -10.273 -5.434 7.105 1 94.19 163 ALA A CA 1
ATOM 1295 C C . ALA A 1 163 ? -10.711 -4.02 6.738 1 94.19 163 ALA A C 1
ATOM 1297 O O . ALA A 1 163 ? -10.422 -3.535 5.645 1 94.19 163 ALA A O 1
ATOM 1298 N N . TYR A 1 164 ? -11.383 -3.371 7.68 1 94.88 164 TYR A N 1
ATOM 1299 C CA . TYR A 1 164 ? -11.82 -1.996 7.465 1 94.88 164 TYR A CA 1
ATOM 1300 C C . TYR A 1 164 ? -10.625 -1.073 7.262 1 94.88 164 TYR A C 1
ATOM 1302 O O . TYR A 1 164 ? -10.594 -0.288 6.309 1 94.88 164 TYR A O 1
ATOM 1310 N N . ALA A 1 165 ? -9.648 -1.198 8.141 1 94.94 165 ALA A N 1
ATOM 1311 C CA . ALA A 1 165 ? -8.453 -0.368 8.055 1 94.94 165 ALA A CA 1
ATOM 1312 C C . ALA A 1 165 ? -7.723 -0.588 6.734 1 94.94 165 ALA A C 1
ATOM 1314 O O . ALA A 1 165 ? -7.297 0.371 6.09 1 94.94 165 ALA A O 1
ATOM 1315 N N . GLY A 1 166 ? -7.621 -1.835 6.328 1 95.62 166 GLY A N 1
ATOM 1316 C CA . GLY A 1 166 ? -7 -2.15 5.051 1 95.62 166 GLY A CA 1
ATOM 1317 C C . GLY A 1 166 ? -7.734 -1.557 3.867 1 95.62 166 GLY A C 1
ATOM 1318 O O . GLY A 1 166 ? -7.121 -0.951 2.986 1 95.62 166 GLY A O 1
ATOM 1319 N N . ALA A 1 167 ? -9.039 -1.699 3.891 1 96.12 167 ALA A N 1
ATOM 1320 C CA . ALA A 1 167 ? -9.859 -1.196 2.791 1 96.12 167 ALA A CA 1
ATOM 1321 C C . ALA A 1 167 ? -9.734 0.32 2.666 1 96.12 167 ALA A C 1
ATOM 1323 O O . ALA A 1 167 ? -9.531 0.843 1.567 1 96.12 167 ALA A O 1
ATOM 1324 N N . VAL A 1 168 ? -9.82 1.019 3.789 1 95.38 168 VAL A N 1
ATOM 1325 C CA . VAL A 1 168 ? -9.734 2.475 3.793 1 95.38 168 VAL A CA 1
ATOM 1326 C C . VAL A 1 168 ? -8.344 2.912 3.334 1 95.38 168 VAL A C 1
ATOM 1328 O O . VAL A 1 168 ? -8.211 3.811 2.498 1 95.38 168 VAL A O 1
ATOM 1331 N N . PHE A 1 169 ? -7.379 2.24 3.818 1 94.88 169 PHE A N 1
ATOM 1332 C CA . PHE A 1 169 ? -6.016 2.537 3.396 1 94.88 169 PHE A CA 1
ATOM 1333 C C . PHE A 1 169 ? -5.859 2.344 1.894 1 94.88 169 PHE A C 1
ATOM 1335 O O . PHE A 1 169 ? -5.27 3.184 1.213 1 94.88 169 PHE A O 1
ATOM 1342 N N . GLY A 1 170 ? -6.332 1.219 1.43 1 95.69 170 GLY A N 1
ATOM 1343 C CA . GLY A 1 170 ? -6.219 0.919 0.011 1 95.69 170 GLY A CA 1
ATOM 1344 C C . GLY A 1 170 ? -6.879 1.962 -0.872 1 95.69 170 GLY A C 1
ATOM 1345 O O . GLY A 1 170 ? -6.324 2.357 -1.898 1 95.69 170 GLY A O 1
ATOM 1346 N N . VAL A 1 171 ? -8.008 2.424 -0.508 1 95.56 171 VAL A N 1
ATOM 1347 C CA . VAL A 1 171 ? -8.711 3.453 -1.265 1 95.56 171 VAL A CA 1
ATOM 1348 C C . VAL A 1 171 ? -7.93 4.766 -1.207 1 95.56 171 VAL A C 1
ATOM 1350 O O . VAL A 1 171 ? -7.805 5.465 -2.215 1 95.56 171 VAL A O 1
ATOM 1353 N N . MET A 1 172 ? -7.457 5.074 -0.027 1 94.19 172 MET A N 1
ATOM 1354 C CA . MET A 1 172 ? -6.637 6.273 0.115 1 94.19 172 MET A CA 1
ATOM 1355 C C . MET A 1 172 ? -5.387 6.188 -0.755 1 94.19 172 MET A C 1
ATOM 1357 O O . MET A 1 172 ? -5.031 7.152 -1.432 1 94.19 172 MET A O 1
ATOM 1361 N N . LEU A 1 173 ? -4.773 5.07 -0.724 1 93.5 173 LEU A N 1
ATOM 1362 C CA . LEU A 1 173 ? -3.588 4.848 -1.541 1 93.5 173 LEU A CA 1
ATOM 1363 C C . LEU A 1 173 ? -3.914 4.984 -3.025 1 93.5 173 LEU A C 1
ATOM 1365 O O . LEU A 1 173 ? -3.186 5.645 -3.768 1 93.5 173 LEU A O 1
ATOM 1369 N N . GLN A 1 174 ? -4.973 4.379 -3.434 1 94.75 174 GLN A N 1
ATOM 1370 C CA . GLN A 1 174 ? -5.395 4.43 -4.828 1 94.75 174 GLN A CA 1
ATOM 1371 C C . GLN A 1 174 ? -5.621 5.867 -5.281 1 94.75 174 GLN A C 1
ATOM 1373 O O . GLN A 1 174 ? -5.141 6.273 -6.344 1 94.75 174 GLN A O 1
ATOM 1378 N N . VAL A 1 175 ? -6.305 6.641 -4.52 1 94.56 175 VAL A N 1
ATOM 1379 C CA . VAL A 1 175 ? -6.605 8.023 -4.859 1 94.56 175 VAL A CA 1
ATOM 1380 C C . VAL A 1 175 ? -5.32 8.852 -4.855 1 94.56 175 VAL A C 1
ATOM 1382 O O . VAL A 1 175 ? -5.117 9.703 -5.719 1 94.56 175 VAL A O 1
ATOM 1385 N N . SER A 1 176 ? -4.465 8.602 -3.893 1 93.31 176 SER A N 1
ATOM 1386 C CA . SER A 1 176 ? -3.203 9.328 -3.795 1 93.31 176 SER A CA 1
ATOM 1387 C C . SER A 1 176 ? -2.307 9.039 -4.992 1 93.31 176 SER A C 1
ATOM 1389 O O . SER A 1 176 ? -1.631 9.938 -5.5 1 93.31 176 SER A O 1
ATOM 1391 N N . LEU A 1 177 ? -2.301 7.832 -5.434 1 91.31 177 LEU A N 1
ATOM 1392 C CA . LEU A 1 177 ? -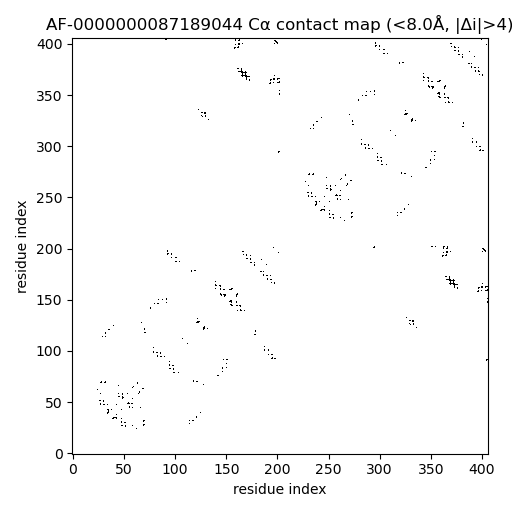1.514 7.484 -6.609 1 91.31 177 LEU A CA 1
ATOM 1393 C C . LEU A 1 177 ? -2.049 8.188 -7.852 1 91.31 177 LEU A C 1
ATOM 1395 O O . LEU A 1 177 ? -1.274 8.656 -8.688 1 91.31 177 LEU A O 1
ATOM 1399 N N . GLU A 1 178 ? -3.332 8.227 -7.945 1 91.38 178 GLU A N 1
ATOM 1400 C CA . GLU A 1 178 ? -3.936 8.977 -9.047 1 91.38 178 GLU A CA 1
ATOM 1401 C C . GLU A 1 178 ? -3.576 10.461 -8.961 1 91.38 178 GLU A C 1
ATOM 1403 O O . GLU A 1 178 ? -3.293 11.094 -9.977 1 91.38 178 GLU A O 1
ATOM 1408 N N . TRP A 1 179 ? -3.609 10.914 -7.738 1 92.94 179 TRP A N 1
ATOM 1409 C CA . TRP A 1 179 ? -3.293 12.32 -7.496 1 92.94 179 TRP A CA 1
ATOM 1410 C C . TRP A 1 179 ? -1.849 12.625 -7.879 1 92.94 179 TRP A C 1
ATOM 1412 O O . TRP A 1 179 ? -1.551 13.711 -8.391 1 92.94 179 TRP A O 1
ATOM 1422 N N . ALA A 1 180 ? -0.944 11.75 -7.668 1 89.75 180 ALA A N 1
ATOM 1423 C CA . ALA A 1 180 ? 0.459 11.906 -8.039 1 89.75 180 ALA A CA 1
ATOM 1424 C C . ALA A 1 180 ? 0.613 12.07 -9.547 1 89.75 180 ALA A C 1
ATOM 1426 O O . ALA A 1 180 ? 1.481 12.805 -10.016 1 89.75 180 ALA A O 1
ATOM 1427 N N . LYS A 1 181 ? -0.255 11.422 -10.258 1 87.81 181 LYS A N 1
ATOM 1428 C CA . LYS A 1 181 ? -0.177 11.438 -11.719 1 87.81 181 LYS A CA 1
ATOM 1429 C C . LYS A 1 181 ? -0.955 12.617 -12.297 1 87.81 181 LYS A C 1
ATOM 1431 O O . LYS A 1 181 ? -0.66 13.086 -13.398 1 87.81 181 LYS A O 1
ATOM 1436 N N . ASN A 1 182 ? -1.977 13.016 -11.562 1 91.25 182 ASN A N 1
ATOM 1437 C CA . ASN A 1 182 ? -2.861 14.078 -12.023 1 91.25 182 ASN A CA 1
ATOM 1438 C C . ASN A 1 182 ? -2.906 15.234 -11.031 1 91.25 182 ASN A C 1
ATOM 1440 O O . ASN A 1 182 ? -3.816 15.32 -10.203 1 91.25 182 ASN A O 1
ATOM 1444 N N . PRO A 1 183 ? -2.043 16.234 -11.258 1 87.5 183 PRO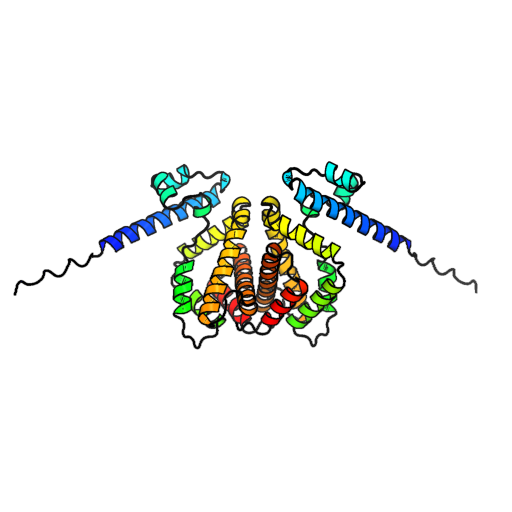 A N 1
ATOM 1445 C CA . PRO A 1 183 ? -1.943 17.328 -10.281 1 87.5 183 PRO A CA 1
ATOM 1446 C C . PRO A 1 183 ? -3.201 18.188 -10.234 1 87.5 183 PRO A C 1
ATOM 1448 O O . PRO A 1 183 ? -3.441 18.875 -9.234 1 87.5 183 PRO A O 1
ATOM 1451 N N . ASP A 1 184 ? -3.996 18.109 -11.242 1 90.94 184 ASP A N 1
ATOM 1452 C CA . ASP A 1 184 ? -5.152 19 -11.312 1 90.94 184 ASP A CA 1
ATOM 1453 C C . ASP A 1 184 ? -6.391 18.344 -10.711 1 90.94 184 ASP A C 1
ATOM 1455 O O . ASP A 1 184 ? -7.438 18.984 -10.586 1 90.94 184 ASP A O 1
ATOM 1459 N N . MET A 1 185 ? -6.188 17.172 -10.305 1 91.19 185 MET A N 1
ATOM 1460 C CA . MET A 1 185 ? -7.301 16.453 -9.688 1 91.19 185 MET A CA 1
ATOM 1461 C C . MET A 1 185 ? -7.676 17.094 -8.352 1 91.19 185 MET A C 1
ATOM 1463 O O . MET A 1 185 ? -6.801 17.516 -7.59 1 91.19 185 MET A O 1
ATOM 1467 N N . ASP A 1 186 ? -8.969 17.25 -8.102 1 93.19 186 ASP A N 1
ATOM 1468 C CA . ASP A 1 186 ? -9.43 17.656 -6.773 1 93.19 186 ASP A CA 1
ATOM 1469 C C . ASP A 1 186 ? -9.352 16.484 -5.793 1 93.19 186 ASP A C 1
ATOM 1471 O O . ASP A 1 186 ? -10.266 15.664 -5.73 1 93.19 186 ASP A O 1
ATOM 1475 N N . PHE A 1 187 ? -8.328 16.469 -5.02 1 93.19 187 PHE A N 1
ATOM 1476 C CA . PHE A 1 187 ? -8.031 15.344 -4.137 1 93.19 187 PHE A CA 1
ATOM 1477 C C . PHE A 1 187 ? -9.164 15.125 -3.139 1 93.19 187 PHE A C 1
ATOM 1479 O O . PHE A 1 187 ? -9.586 13.984 -2.918 1 93.19 187 PHE A O 1
ATOM 1486 N N . ALA A 1 188 ? -9.641 16.188 -2.555 1 92.5 188 ALA A N 1
ATOM 1487 C CA . ALA A 1 188 ? -10.672 16.109 -1.52 1 92.5 188 ALA A CA 1
ATOM 1488 C C . ALA A 1 188 ? -11.945 15.469 -2.062 1 92.5 188 ALA A C 1
ATOM 1490 O O . ALA A 1 188 ? -12.516 14.562 -1.439 1 92.5 188 ALA A O 1
ATOM 1491 N N . VAL A 1 189 ? -12.32 15.875 -3.205 1 94.06 189 VAL A N 1
ATOM 1492 C CA . VAL A 1 189 ? -13.539 15.375 -3.818 1 94.06 189 VAL A CA 1
ATOM 1493 C C . VAL A 1 189 ? -13.352 13.906 -4.215 1 94.06 189 VAL A C 1
ATOM 1495 O O . VAL A 1 189 ? -14.219 13.07 -3.949 1 94.06 189 VAL A O 1
ATOM 1498 N N . ALA A 1 190 ? -12.219 13.594 -4.801 1 94.81 190 ALA A N 1
ATOM 1499 C CA . ALA A 1 190 ? -11.938 12.234 -5.246 1 94.81 190 ALA A CA 1
ATOM 1500 C C . ALA A 1 190 ? -11.891 11.266 -4.062 1 94.81 190 ALA A C 1
ATOM 1502 O O . ALA A 1 190 ? -12.445 10.164 -4.133 1 94.81 190 ALA A O 1
ATOM 1503 N N . LEU A 1 191 ? -11.227 11.695 -2.996 1 94.81 191 LEU A N 1
ATOM 1504 C CA . LEU A 1 191 ? -11.117 10.844 -1.814 1 94.81 191 LEU A CA 1
ATOM 1505 C C . LEU A 1 191 ? -12.484 10.633 -1.172 1 94.81 191 LEU A C 1
ATOM 1507 O O . LEU A 1 191 ? -12.828 9.508 -0.794 1 94.81 191 LEU A O 1
ATOM 1511 N N . ASP A 1 192 ? -13.258 11.703 -1.087 1 95.56 192 ASP A N 1
ATOM 1512 C CA . ASP A 1 192 ? -14.594 11.609 -0.516 1 95.56 192 ASP A CA 1
ATOM 1513 C C . ASP A 1 192 ? -15.469 10.641 -1.317 1 95.56 192 ASP A C 1
ATOM 1515 O O . ASP A 1 192 ? -16.156 9.797 -0.743 1 95.56 192 ASP A O 1
ATOM 1519 N N . GLU A 1 193 ? -15.398 10.758 -2.592 1 94.5 193 GLU A N 1
ATOM 1520 C CA . GLU A 1 193 ? -16.172 9.883 -3.471 1 94.5 193 GLU A CA 1
ATOM 1521 C C . GLU A 1 193 ? -15.727 8.43 -3.33 1 94.5 193 GLU A C 1
ATOM 1523 O O . GLU A 1 193 ? -16.562 7.527 -3.26 1 94.5 193 GLU A O 1
ATOM 1528 N N . ALA A 1 194 ? -14.453 8.219 -3.305 1 94.75 194 ALA A N 1
ATOM 1529 C CA . ALA A 1 194 ? -13.914 6.863 -3.189 1 94.75 194 ALA A CA 1
ATOM 1530 C C . ALA A 1 194 ? -14.352 6.215 -1.878 1 94.75 194 ALA A C 1
ATOM 1532 O O . ALA A 1 194 ? -14.734 5.043 -1.854 1 94.75 194 ALA A O 1
ATOM 1533 N N . LEU A 1 195 ? -14.312 6.969 -0.81 1 94.62 195 LEU A N 1
ATOM 1534 C CA . LEU A 1 195 ? -14.719 6.453 0.493 1 94.62 195 LEU A CA 1
ATOM 1535 C C . LEU A 1 195 ? -16.219 6.168 0.523 1 94.62 195 LEU A C 1
ATOM 1537 O O . LEU A 1 195 ? -16.656 5.23 1.188 1 94.62 195 LEU A O 1
ATOM 1541 N N . LEU A 1 196 ? -16.953 6.98 -0.204 1 93.38 196 LEU A N 1
ATOM 1542 C CA . LEU A 1 196 ? -18.391 6.762 -0.304 1 93.38 196 LEU A CA 1
ATOM 1543 C C . LEU A 1 196 ? -18.688 5.383 -0.885 1 93.38 196 LEU A C 1
ATOM 1545 O O . LEU A 1 196 ? -19.609 4.699 -0.431 1 93.38 196 LEU A O 1
ATOM 1549 N N . PHE A 1 197 ? -17.875 4.961 -1.778 1 91.31 197 PHE A N 1
ATOM 1550 C CA . PHE A 1 197 ? -18.094 3.678 -2.436 1 91.31 197 PHE A CA 1
ATOM 1551 C C . PHE A 1 197 ? -17.828 2.525 -1.475 1 91.31 197 PHE A C 1
ATOM 1553 O O . PHE A 1 197 ? -18.266 1.396 -1.715 1 91.31 197 PHE A O 1
ATOM 1560 N N . LEU A 1 198 ? -17.078 2.771 -0.375 1 90.31 198 LEU A N 1
ATOM 1561 C CA . LEU A 1 198 ? -16.812 1.724 0.606 1 90.31 198 LEU A CA 1
ATOM 1562 C C . LEU A 1 198 ? -18.078 1.363 1.369 1 90.31 198 LEU A C 1
ATOM 1564 O O . LEU A 1 198 ? -18.156 0.292 1.975 1 90.31 198 LEU A O 1
ATOM 1568 N N . GLU A 1 199 ? -19.031 2.293 1.396 1 85.19 199 GLU A N 1
ATOM 1569 C CA . GLU A 1 199 ? -20.297 2 2.068 1 85.19 199 GLU A CA 1
ATOM 1570 C C . GLU A 1 199 ? -21.062 0.911 1.333 1 85.19 199 GLU A C 1
ATOM 1572 O O . GLU A 1 199 ? -21.797 0.137 1.953 1 85.19 199 GLU A O 1
ATOM 1577 N N . ASP A 1 200 ? -20.906 0.956 0.064 1 81.25 200 ASP A N 1
ATOM 1578 C CA . ASP A 1 200 ? -21.484 -0.069 -0.8 1 81.25 200 ASP A CA 1
ATOM 1579 C C . ASP A 1 200 ? -20.547 -0.404 -1.958 1 81.25 200 ASP A C 1
ATOM 1581 O O . ASP A 1 200 ? -20.688 0.141 -3.055 1 81.25 200 ASP A O 1
ATOM 1585 N N . LEU A 1 201 ? -19.641 -1.354 -1.665 1 75.81 201 LEU A N 1
ATOM 1586 C CA . LEU A 1 201 ? -18.594 -1.669 -2.631 1 75.81 201 LEU A CA 1
ATOM 1587 C C . LEU A 1 201 ? -19.141 -2.562 -3.744 1 75.81 201 LEU A C 1
ATOM 1589 O O . LEU A 1 201 ? -18.938 -3.779 -3.717 1 75.81 201 LEU A O 1
ATOM 1593 N N . ARG A 1 202 ? -19.984 -1.989 -4.551 1 71.81 202 ARG A N 1
ATOM 1594 C CA . ARG A 1 202 ? -20.594 -2.697 -5.672 1 71.81 202 ARG A CA 1
ATOM 1595 C C . ARG A 1 202 ? -20.297 -2.002 -6.992 1 71.81 202 ARG A C 1
ATOM 1597 O O . ARG A 1 202 ? -21.031 -1.118 -7.422 1 71.81 202 ARG A O 1
ATOM 1604 N N . PRO A 1 203 ? -19.078 -2.367 -7.473 1 70.69 203 PRO A N 1
ATOM 1605 C CA . PRO A 1 203 ? -18.828 -1.736 -8.773 1 70.69 203 PRO A CA 1
ATOM 1606 C C . PRO A 1 203 ? -19.828 -2.166 -9.836 1 70.69 203 PRO A C 1
ATOM 1608 O O . PRO A 1 203 ? -20.469 -3.213 -9.703 1 70.69 203 PRO A O 1
ATOM 1611 N N . MET B 1 1 ? -10.094 -43.469 -53.031 1 31.84 1 MET B N 1
ATOM 1612 C CA . MET B 1 1 ? -10.242 -42.469 -51.969 1 31.84 1 MET B CA 1
ATOM 1613 C C . MET B 1 1 ? -9.148 -42.625 -50.906 1 31.84 1 MET B C 1
ATOM 1615 O O . MET B 1 1 ? -9.109 -43.625 -50.188 1 31.84 1 MET B O 1
ATOM 1619 N N . LYS B 1 2 ? -7.941 -42.125 -51.156 1 41.62 2 LYS B N 1
ATOM 1620 C CA . LYS B 1 2 ? -6.723 -42.281 -50.344 1 41.62 2 LYS B CA 1
ATOM 1621 C C . LYS B 1 2 ? -6.941 -41.75 -48.938 1 41.62 2 LYS B C 1
ATOM 1623 O O . LYS B 1 2 ? -7.582 -40.719 -48.719 1 41.62 2 LYS B O 1
ATOM 1628 N N . PRO B 1 3 ? -6.879 -42.688 -48.031 1 41.81 3 PRO B N 1
ATOM 1629 C CA . PRO B 1 3 ? -7.074 -42.25 -46.656 1 41.81 3 PRO B CA 1
ATOM 1630 C C . PRO B 1 3 ? -6.227 -41.031 -46.281 1 41.81 3 PRO B C 1
ATOM 1632 O O . PRO B 1 3 ? -5.043 -40.969 -46.625 1 41.81 3 PRO B O 1
ATOM 1635 N N . GLN B 1 4 ? -6.727 -39.781 -46.375 1 44.12 4 GLN B N 1
ATOM 1636 C CA . GLN B 1 4 ? -6.047 -38.562 -45.938 1 44.12 4 GLN B CA 1
ATOM 1637 C C . GLN B 1 4 ? -5.418 -38.75 -44.562 1 44.12 4 GLN B C 1
ATOM 1639 O O . GLN B 1 4 ? -6.098 -39.156 -43.625 1 44.12 4 GLN B O 1
ATOM 1644 N N . THR B 1 5 ? -4.18 -39.062 -44.562 1 44.78 5 THR B N 1
ATOM 1645 C CA . THR B 1 5 ? -3.369 -39.125 -43.344 1 44.78 5 THR B CA 1
ATOM 1646 C C . THR B 1 5 ? -3.664 -37.906 -42.438 1 44.78 5 THR B C 1
ATOM 1648 O O . THR B 1 5 ? -3.482 -36.781 -42.844 1 44.78 5 THR B O 1
ATOM 1651 N N . GLN B 1 6 ? -4.645 -38.031 -41.562 1 44.97 6 GLN B N 1
ATOM 1652 C CA . GLN B 1 6 ? -4.918 -37.031 -40.531 1 44.97 6 GLN B CA 1
ATOM 1653 C C . GLN B 1 6 ? -3.627 -36.406 -40 1 44.97 6 GLN B C 1
ATOM 1655 O O . GLN B 1 6 ? -2.635 -37.094 -39.781 1 44.97 6 GLN B O 1
ATOM 1660 N N . PRO B 1 7 ? -3.338 -35.094 -40.312 1 47.5 7 PRO B N 1
ATOM 1661 C CA . PRO B 1 7 ? -2.158 -34.469 -39.719 1 47.5 7 PRO B CA 1
ATOM 1662 C C . PRO B 1 7 ? -1.827 -35 -38.344 1 47.5 7 PRO B C 1
ATOM 1664 O O . PRO B 1 7 ? -2.729 -35.375 -37.594 1 47.5 7 PRO B O 1
ATOM 1667 N N . ASP B 1 8 ? -0.716 -35.625 -38.156 1 41.47 8 ASP B N 1
ATOM 1668 C CA . ASP B 1 8 ? -0.113 -36.031 -36.906 1 41.47 8 ASP B CA 1
ATOM 1669 C C . ASP B 1 8 ? -0.448 -35.062 -35.781 1 41.47 8 ASP B C 1
ATOM 1671 O O . ASP B 1 8 ? -0.137 -33.875 -35.875 1 41.47 8 ASP B O 1
ATOM 1675 N N . GLN B 1 9 ? -1.581 -35.125 -35.125 1 39.59 9 GLN B N 1
ATOM 1676 C CA . GLN B 1 9 ? -1.875 -34.438 -33.875 1 39.59 9 GLN B CA 1
ATOM 1677 C C . GLN B 1 9 ? -0.593 -34.062 -33.125 1 39.59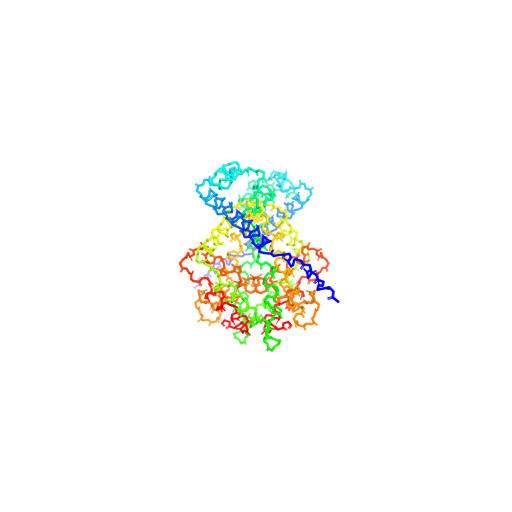 9 GLN B C 1
ATOM 1679 O O . GLN B 1 9 ? 0.235 -34.938 -32.844 1 39.59 9 GLN B O 1
ATOM 1684 N N . ALA B 1 10 ? 0.093 -33 -33.344 1 50.53 10 ALA B N 1
ATOM 1685 C CA . ALA B 1 10 ? 1.126 -32.281 -32.594 1 50.53 10 ALA B CA 1
ATOM 1686 C C . ALA B 1 10 ? 1.056 -32.625 -31.109 1 50.53 10 ALA B C 1
ATOM 1688 O O . ALA B 1 10 ? 0.216 -32.094 -30.391 1 50.53 10 ALA B O 1
ATOM 1689 N N . LYS B 1 11 ? 1.272 -33.875 -30.703 1 51.38 11 LYS B N 1
ATOM 1690 C CA . LYS B 1 11 ? 1.239 -34.781 -29.547 1 51.38 11 LYS B CA 1
ATOM 1691 C C . LYS B 1 11 ? 1.854 -34.094 -28.328 1 51.38 11 LYS B C 1
ATOM 1693 O O . LYS B 1 11 ? 2.623 -33.125 -28.453 1 51.38 11 LYS B O 1
ATOM 1698 N N . PRO B 1 12 ? 2.25 -34.781 -26.844 1 53.69 12 PRO B N 1
ATOM 1699 C CA . PRO B 1 12 ? 2.711 -34.719 -25.453 1 53.69 12 PRO B CA 1
ATOM 1700 C C . PRO B 1 12 ? 4.059 -34.031 -25.297 1 53.69 12 PRO B C 1
ATOM 1702 O O . PRO B 1 12 ? 4.539 -33.812 -24.188 1 53.69 12 PRO B O 1
ATOM 1705 N N . VAL B 1 13 ? 4.836 -33.844 -26.25 1 54.47 13 VAL B N 1
ATOM 1706 C CA . VAL B 1 13 ? 6.152 -33.25 -26.156 1 54.47 13 VAL B CA 1
ATOM 1707 C C . VAL B 1 13 ? 6.02 -31.812 -25.656 1 54.47 13 VAL B C 1
ATOM 1709 O O . VAL B 1 13 ? 6.785 -31.375 -24.781 1 54.47 13 VAL B O 1
ATOM 1712 N N . THR B 1 14 ? 5.059 -31.109 -26.203 1 63.88 14 THR B N 1
ATOM 1713 C CA . THR B 1 14 ? 4.824 -29.719 -25.797 1 63.88 14 THR B CA 1
ATOM 1714 C C . THR B 1 14 ? 4.5 -29.656 -24.312 1 63.88 14 THR B C 1
ATOM 1716 O O . THR B 1 14 ? 4.992 -28.781 -23.594 1 63.88 14 THR B O 1
ATOM 1719 N N . GLY B 1 15 ? 3.943 -30.797 -23.891 1 73.94 15 GLY B N 1
ATOM 1720 C CA . GLY B 1 15 ? 3.586 -30.891 -22.484 1 73.94 15 GLY B CA 1
ATOM 1721 C C . GLY B 1 15 ? 4.777 -31.125 -21.578 1 73.94 15 GLY B C 1
ATOM 1722 O O . GLY B 1 15 ? 4.922 -30.484 -20.531 1 73.94 15 GLY B O 1
ATOM 1723 N N . LEU B 1 16 ? 5.613 -32.062 -22.172 1 80.56 16 LEU B N 1
ATOM 1724 C CA . LEU B 1 16 ? 6.785 -32.406 -21.375 1 80.56 16 LEU B CA 1
ATOM 1725 C C . LEU B 1 16 ? 7.762 -31.234 -21.297 1 80.56 16 LEU B C 1
ATOM 1727 O O . LEU B 1 16 ? 8.312 -30.953 -20.219 1 80.56 16 LEU B O 1
ATOM 1731 N N . ARG B 1 17 ? 8.047 -30.625 -22.516 1 82.81 17 ARG B N 1
ATOM 1732 C CA . ARG B 1 17 ? 8.953 -29.484 -22.547 1 82.81 17 ARG B CA 1
ATOM 1733 C C . ARG B 1 17 ? 8.445 -28.359 -21.641 1 82.81 17 ARG B C 1
ATOM 1735 O O . ARG B 1 17 ? 9.234 -27.734 -20.922 1 82.81 17 ARG B O 1
ATOM 1742 N N . GLU B 1 18 ? 7.188 -28.188 -21.75 1 84 18 GLU B N 1
ATOM 1743 C CA . GLU B 1 18 ? 6.594 -27.156 -20.906 1 84 18 GLU B CA 1
ATOM 1744 C C . GLU B 1 18 ? 6.703 -27.5 -19.422 1 84 18 GLU B C 1
ATOM 1746 O O . GLU B 1 18 ? 6.949 -26.625 -18.594 1 84 18 GLU B O 1
ATOM 1751 N N . ARG B 1 19 ? 6.551 -28.75 -19.156 1 85.12 19 ARG B N 1
ATOM 1752 C CA . ARG B 1 19 ? 6.668 -29.219 -17.781 1 85.12 19 ARG B CA 1
ATOM 1753 C C . ARG B 1 19 ? 8.102 -29.078 -17.281 1 85.12 19 ARG B C 1
ATOM 1755 O O . ARG B 1 19 ? 8.328 -28.672 -16.141 1 85.12 19 ARG B O 1
ATOM 1762 N N . LYS B 1 20 ? 8.945 -29.438 -18.109 1 87.19 20 LYS B N 1
ATOM 1763 C CA . LYS B 1 20 ? 10.359 -29.328 -17.734 1 87.19 20 LYS B CA 1
ATOM 1764 C C . LYS B 1 20 ? 10.75 -27.859 -17.516 1 87.19 20 LYS B C 1
ATOM 1766 O O . LYS B 1 20 ? 11.469 -27.547 -16.562 1 87.19 20 LYS B O 1
ATOM 1771 N N . LYS B 1 21 ? 10.273 -26.984 -18.359 1 88.81 21 LYS B N 1
ATOM 1772 C CA . LYS B 1 21 ? 10.523 -25.547 -18.219 1 88.81 21 LYS B CA 1
ATOM 1773 C C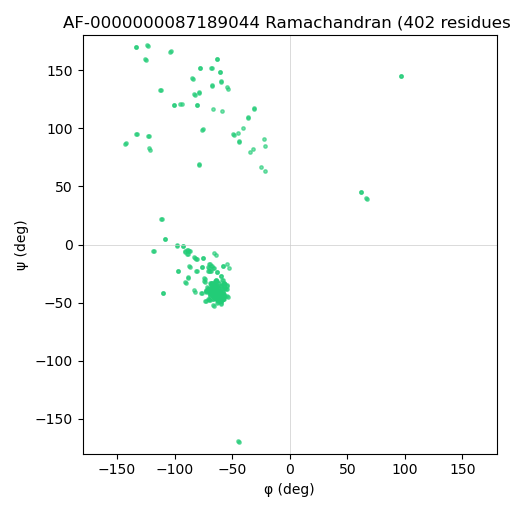 . LYS B 1 21 ? 9.969 -25.016 -16.906 1 88.81 21 LYS B C 1
ATOM 1775 O O . LYS B 1 21 ? 10.641 -24.266 -16.203 1 88.81 21 LYS B O 1
ATOM 1780 N N . ALA B 1 22 ? 8.836 -25.469 -16.625 1 87.31 22 ALA B N 1
ATOM 1781 C CA . ALA B 1 22 ? 8.188 -25.031 -15.391 1 87.31 22 ALA B CA 1
ATOM 1782 C C . ALA B 1 22 ? 8.961 -25.531 -14.172 1 87.31 22 ALA B C 1
ATOM 1784 O O . ALA B 1 22 ? 9.109 -24.797 -13.188 1 87.31 22 ALA B O 1
ATOM 1785 N N . ARG B 1 23 ? 9.43 -26.703 -14.25 1 90.06 23 ARG B N 1
ATOM 1786 C CA . ARG B 1 23 ? 10.188 -27.297 -13.141 1 90.06 23 ARG B CA 1
ATOM 1787 C C . ARG B 1 23 ? 11.516 -26.562 -12.945 1 90.06 23 ARG B C 1
ATOM 1789 O O . ARG B 1 23 ? 11.922 -26.297 -11.812 1 90.06 23 ARG B O 1
ATOM 1796 N N . THR B 1 24 ? 12.125 -26.297 -14.07 1 93.56 24 THR B N 1
ATOM 1797 C CA . THR B 1 24 ? 13.398 -25.594 -14.008 1 93.56 24 THR B CA 1
ATOM 1798 C C . THR B 1 24 ? 13.211 -24.188 -13.422 1 93.56 24 THR B C 1
ATOM 1800 O O . THR B 1 24 ? 13.961 -23.781 -12.531 1 93.56 24 THR B O 1
ATOM 1803 N N . LYS B 1 25 ? 12.234 -23.516 -13.922 1 92.88 25 LYS B N 1
ATOM 1804 C CA . LYS B 1 25 ? 11.93 -22.172 -13.406 1 92.88 25 LYS B CA 1
ATOM 1805 C C . LYS B 1 25 ? 11.68 -22.219 -11.906 1 92.88 25 LYS B C 1
ATOM 1807 O O . LYS B 1 25 ? 12.227 -21.391 -11.156 1 92.88 25 LYS B O 1
ATOM 1812 N N . ALA B 1 26 ? 10.93 -23.188 -11.5 1 90.75 26 ALA B N 1
ATOM 1813 C CA . ALA B 1 26 ? 10.586 -23.312 -10.086 1 90.75 26 ALA B CA 1
ATOM 1814 C C . ALA B 1 26 ? 11.82 -23.625 -9.25 1 90.75 26 ALA B C 1
ATOM 1816 O O . ALA B 1 26 ? 11.984 -23.094 -8.148 1 90.75 26 ALA B O 1
ATOM 1817 N N . ALA B 1 27 ? 12.633 -24.469 -9.766 1 94.19 27 ALA B N 1
ATOM 1818 C CA . ALA B 1 27 ? 13.844 -24.844 -9.055 1 94.19 27 ALA B CA 1
ATOM 1819 C C . ALA B 1 27 ? 14.773 -23.641 -8.883 1 94.19 27 ALA B C 1
ATOM 1821 O O . ALA B 1 27 ? 15.32 -23.422 -7.801 1 94.19 27 ALA B O 1
ATOM 1822 N N . ILE B 1 28 ? 14.898 -22.859 -9.938 1 96.31 28 ILE B N 1
ATOM 1823 C CA . ILE B 1 28 ? 15.742 -21.672 -9.891 1 96.31 28 ILE B CA 1
ATOM 1824 C C . ILE B 1 28 ? 15.203 -20.703 -8.836 1 96.31 28 ILE B C 1
ATOM 1826 O O . ILE B 1 28 ? 15.961 -20.203 -8 1 96.31 28 ILE B O 1
ATOM 1830 N N . GLN B 1 29 ? 13.977 -20.531 -8.93 1 95.44 29 GLN B N 1
ATOM 1831 C CA . GLN B 1 29 ? 13.352 -19.578 -8.016 1 95.44 29 GLN B CA 1
ATOM 1832 C C . GLN B 1 29 ? 13.469 -20.047 -6.566 1 95.44 29 GLN B C 1
ATOM 1834 O O . GLN B 1 29 ? 13.773 -19.266 -5.672 1 95.44 29 GLN B O 1
ATOM 1839 N N . ARG B 1 30 ? 13.258 -21.297 -6.32 1 95.19 30 ARG B N 1
ATOM 1840 C CA . ARG B 1 30 ? 13.352 -21.859 -4.98 1 95.19 30 ARG B CA 1
ATOM 1841 C C . ARG B 1 30 ? 14.758 -21.672 -4.406 1 95.19 30 ARG B C 1
ATOM 1843 O O . ARG B 1 30 ? 14.914 -21.25 -3.262 1 95.19 30 ARG B O 1
ATOM 1850 N N . GLU B 1 31 ? 15.742 -21.938 -5.176 1 97.31 31 GLU B N 1
ATOM 1851 C CA . GLU B 1 31 ? 17.125 -21.812 -4.715 1 97.31 31 GLU B CA 1
ATOM 1852 C C . GLU B 1 31 ? 17.484 -20.344 -4.496 1 97.31 31 GLU B C 1
ATOM 1854 O O . GLU B 1 31 ? 18.188 -20.016 -3.537 1 97.31 31 GLU B O 1
ATOM 1859 N N . ALA B 1 32 ? 17 -19.531 -5.379 1 97.5 32 ALA B N 1
ATOM 1860 C CA . ALA B 1 32 ? 17.25 -18.109 -5.234 1 97.5 32 ALA B CA 1
ATOM 1861 C C . ALA B 1 32 ? 16.703 -17.578 -3.912 1 97.5 32 ALA B C 1
ATOM 1863 O O . ALA B 1 32 ? 17.422 -16.953 -3.135 1 97.5 32 ALA B O 1
ATOM 1864 N N . VAL B 1 33 ? 15.477 -17.891 -3.664 1 96.5 33 VAL B N 1
ATOM 1865 C CA . VAL B 1 33 ? 14.805 -17.406 -2.465 1 96.5 33 VAL B CA 1
ATOM 1866 C C . VAL B 1 33 ? 15.5 -17.969 -1.223 1 96.5 33 VAL B C 1
ATOM 1868 O O . VAL B 1 33 ? 15.734 -17.234 -0.256 1 96.5 33 VAL B O 1
ATOM 1871 N N . ARG B 1 34 ? 15.82 -19.219 -1.306 1 96.19 34 ARG B N 1
ATOM 1872 C CA . ARG B 1 34 ? 16.562 -19.828 -0.206 1 96.19 34 ARG B CA 1
ATOM 1873 C C . ARG B 1 34 ? 17.875 -19.109 0.049 1 96.19 34 ARG B C 1
ATOM 1875 O O . ARG B 1 34 ? 18.172 -18.75 1.188 1 96.19 34 ARG B O 1
ATOM 1882 N N . MET B 1 35 ? 18.578 -18.797 -0.93 1 97.69 35 MET B N 1
ATOM 1883 C CA . MET B 1 35 ? 19.891 -18.172 -0.802 1 97.69 35 MET B CA 1
ATOM 1884 C C . MET B 1 35 ? 19.75 -16.719 -0.358 1 97.69 35 MET B C 1
ATOM 1886 O O . MET B 1 35 ? 20.562 -16.234 0.446 1 97.69 35 MET B O 1
ATOM 1890 N N . PHE B 1 36 ? 18.766 -16.047 -0.925 1 97.12 36 PHE B N 1
ATOM 1891 C CA . PHE B 1 36 ? 18.516 -14.68 -0.479 1 97.12 36 PHE B CA 1
ATOM 1892 C C . PHE B 1 36 ? 18.25 -14.641 1.021 1 97.12 36 PHE B C 1
ATOM 1894 O O . PHE B 1 36 ? 18.719 -13.734 1.716 1 97.12 36 PHE B O 1
ATOM 1901 N N . ARG B 1 37 ? 17.562 -15.602 1.518 1 93.81 37 ARG B N 1
ATOM 1902 C CA . ARG B 1 37 ? 17.234 -15.656 2.936 1 93.81 37 ARG B CA 1
ATOM 1903 C C . ARG B 1 37 ? 18.453 -15.992 3.779 1 93.81 37 ARG B C 1
ATOM 1905 O O . ARG B 1 37 ? 18.656 -15.422 4.852 1 93.81 37 ARG B O 1
ATOM 1912 N N . GLU B 1 38 ? 19.297 -16.828 3.295 1 94.75 38 GLU B N 1
ATOM 1913 C CA . GLU B 1 38 ? 20.422 -17.359 4.055 1 94.75 38 GLU B CA 1
ATOM 1914 C C . GLU B 1 38 ? 21.609 -16.391 4.027 1 94.75 38 GLU B C 1
ATOM 1916 O O . GLU B 1 38 ? 22.266 -16.172 5.051 1 94.75 38 GLU B O 1
ATOM 1921 N N . GLN B 1 39 ? 21.812 -15.789 2.84 1 94.19 39 GLN B N 1
ATOM 1922 C CA . GLN B 1 39 ? 23.062 -15.047 2.672 1 94.19 39 GLN B CA 1
ATOM 1923 C C . GLN B 1 39 ? 22.781 -13.57 2.402 1 94.19 39 GLN B C 1
ATOM 1925 O O . GLN B 1 39 ? 23.719 -12.758 2.371 1 94.19 39 GLN B O 1
ATOM 1930 N N . GLY B 1 40 ? 21.578 -13.281 2.26 1 95 40 GLY B N 1
ATOM 1931 C CA . GLY B 1 40 ? 21.25 -11.906 1.935 1 95 40 GLY B CA 1
ATOM 1932 C C . GLY B 1 40 ? 21.047 -11.672 0.449 1 95 40 GLY B C 1
ATOM 1933 O O . GLY B 1 40 ? 21.719 -12.289 -0.377 1 95 40 GLY B O 1
ATOM 1934 N N . TYR B 1 41 ? 20.188 -10.836 0.068 1 95.06 41 TYR B N 1
ATOM 1935 C CA . TYR B 1 41 ? 19.812 -10.555 -1.314 1 95.06 41 TYR B CA 1
ATOM 1936 C C . TYR B 1 41 ? 21 -10 -2.088 1 95.06 41 TYR B C 1
ATOM 1938 O O . TYR B 1 41 ? 21.328 -10.484 -3.174 1 95.06 41 TYR B O 1
ATOM 1946 N N . THR B 1 42 ? 21.641 -8.992 -1.502 1 93.19 42 THR B N 1
ATOM 1947 C CA . THR B 1 42 ? 22.734 -8.312 -2.178 1 93.19 42 THR B CA 1
ATOM 1948 C C . THR B 1 42 ? 23.953 -9.234 -2.307 1 93.19 42 THR B C 1
ATOM 1950 O O . THR B 1 42 ? 24.625 -9.242 -3.34 1 93.19 42 THR B O 1
ATOM 1953 N N . ALA B 1 43 ? 24.188 -10.07 -1.422 1 95.62 43 ALA B N 1
ATOM 1954 C CA . ALA B 1 43 ? 25.391 -10.906 -1.352 1 95.62 43 ALA B CA 1
ATOM 1955 C C . ALA B 1 43 ? 25.266 -12.117 -2.275 1 95.62 43 ALA B C 1
ATOM 1957 O O . ALA B 1 43 ? 26.281 -12.742 -2.625 1 95.62 43 ALA B O 1
ATOM 1958 N N . THR B 1 44 ? 24.062 -12.477 -2.596 1 97.62 44 THR B N 1
ATOM 1959 C CA . THR B 1 44 ? 23.828 -13.664 -3.418 1 97.62 44 THR B CA 1
ATOM 1960 C C . THR B 1 44 ? 23.984 -13.336 -4.898 1 97.62 44 THR B C 1
ATOM 1962 O O . THR B 1 44 ? 23.391 -12.375 -5.395 1 97.62 44 THR B O 1
ATOM 1965 N N . THR B 1 45 ? 24.75 -14.102 -5.629 1 97 45 THR B N 1
ATOM 1966 C CA . THR B 1 45 ? 24.984 -13.852 -7.047 1 97 45 THR B CA 1
ATOM 1967 C C . THR B 1 45 ? 24.188 -14.828 -7.902 1 97 45 THR B C 1
ATOM 1969 O O . THR B 1 45 ? 23.719 -15.859 -7.41 1 97 45 THR B O 1
ATOM 1972 N N . ILE B 1 46 ? 24.125 -14.469 -9.164 1 97.5 46 ILE B N 1
ATOM 1973 C CA . ILE B 1 46 ? 23.406 -15.32 -10.117 1 97.5 46 ILE B CA 1
ATOM 1974 C C . ILE B 1 46 ? 24.172 -16.625 -10.32 1 97.5 46 ILE B C 1
ATOM 1976 O O . ILE B 1 46 ? 23.578 -17.688 -10.477 1 97.5 46 ILE B O 1
ATOM 1980 N N . GLU B 1 47 ? 25.469 -16.531 -10.25 1 97.81 47 GLU B N 1
ATOM 1981 C CA . GLU B 1 47 ? 26.297 -17.719 -10.406 1 97.81 47 GLU B CA 1
ATOM 1982 C C . GLU B 1 47 ? 26.047 -18.719 -9.289 1 97.81 47 GLU B C 1
ATOM 1984 O O . GLU B 1 47 ? 25.953 -19.922 -9.539 1 97.81 47 GLU B O 1
ATOM 1989 N N . GLN B 1 48 ? 25.938 -18.219 -8.133 1 98.12 48 GLN B N 1
ATOM 1990 C CA . GLN B 1 48 ? 25.656 -19.078 -6.984 1 98.12 48 GLN B CA 1
ATOM 1991 C C . GLN B 1 48 ? 24.297 -19.75 -7.117 1 98.12 48 GLN B C 1
ATOM 1993 O O . GLN B 1 48 ? 24.141 -20.938 -6.828 1 98.12 48 GLN B O 1
ATOM 1998 N N . ILE B 1 49 ? 23.297 -18.984 -7.586 1 98.25 49 ILE B N 1
ATOM 1999 C CA . ILE B 1 49 ? 21.953 -19.484 -7.77 1 98.25 49 ILE B CA 1
ATOM 2000 C C . ILE B 1 49 ? 21.938 -20.562 -8.859 1 98.25 49 ILE B C 1
ATOM 2002 O O . ILE B 1 49 ? 21.328 -21.625 -8.688 1 98.25 49 ILE B O 1
ATOM 2006 N N . ALA B 1 50 ? 22.609 -20.266 -9.938 1 98.31 50 ALA B N 1
ATOM 2007 C CA . ALA B 1 50 ? 22.719 -21.219 -11.047 1 98.31 50 ALA B CA 1
ATOM 2008 C C . ALA B 1 50 ? 23.344 -22.531 -10.586 1 98.31 50 ALA B C 1
ATOM 2010 O O . ALA B 1 50 ? 22.812 -23.609 -10.891 1 98.31 50 ALA B O 1
ATOM 2011 N N . GLU B 1 51 ? 24.375 -22.438 -9.859 1 98.25 51 GLU B N 1
ATOM 2012 C CA . GLU B 1 51 ? 25.062 -23.609 -9.336 1 98.25 51 GLU B CA 1
ATOM 2013 C C . GLU B 1 51 ? 24.141 -24.422 -8.422 1 98.25 51 GLU B C 1
ATOM 2015 O O . GLU B 1 51 ? 24.031 -25.641 -8.555 1 98.25 51 GLU B O 1
ATOM 2020 N N . ALA B 1 52 ? 23.469 -23.828 -7.543 1 97.56 52 ALA B N 1
ATOM 2021 C CA . ALA B 1 52 ? 22.578 -24.5 -6.598 1 97.56 52 ALA B CA 1
ATOM 2022 C C . ALA B 1 52 ? 21.406 -25.172 -7.324 1 97.56 52 ALA B C 1
ATOM 2024 O O . ALA B 1 52 ? 20.938 -26.219 -6.902 1 97.56 52 ALA B O 1
ATOM 2025 N N . ALA B 1 53 ? 20.953 -24.531 -8.383 1 97.56 53 ALA B N 1
ATOM 2026 C CA . ALA B 1 53 ? 19.828 -25.047 -9.148 1 97.56 53 ALA B CA 1
ATOM 2027 C C . ALA B 1 53 ? 20.297 -26.047 -10.219 1 97.56 53 ALA B C 1
ATOM 2029 O O . ALA B 1 53 ? 19.484 -26.625 -10.938 1 97.56 53 ALA B O 1
ATOM 2030 N N . GLU B 1 54 ? 21.562 -26.141 -10.297 1 97.88 54 GLU B N 1
ATOM 2031 C CA . GLU B 1 54 ? 22.188 -27.078 -11.234 1 97.88 54 GLU B CA 1
ATOM 2032 C C . GLU B 1 54 ? 21.828 -26.719 -12.68 1 97.88 54 GLU B C 1
ATOM 2034 O O . GLU B 1 54 ? 21.438 -27.594 -13.461 1 97.88 54 GLU B O 1
ATOM 2039 N N . VAL B 1 55 ? 21.906 -25.453 -12.992 1 97.88 55 VAL B N 1
ATOM 2040 C CA . VAL B 1 55 ? 21.719 -24.953 -14.344 1 97.88 55 VAL B CA 1
ATOM 2041 C C . VAL B 1 55 ? 22.828 -23.953 -14.688 1 97.88 55 VAL B C 1
ATOM 2043 O O . VAL B 1 55 ? 23.625 -23.578 -13.812 1 97.88 55 VAL B O 1
ATOM 2046 N N . ALA B 1 56 ? 22.906 -23.578 -15.969 1 97.31 56 ALA B N 1
ATOM 2047 C CA . ALA B 1 56 ? 23.828 -22.531 -16.391 1 97.31 56 ALA B CA 1
ATOM 2048 C C . ALA B 1 56 ? 23.281 -21.156 -16.047 1 97.31 56 ALA B C 1
ATOM 2050 O O . ALA B 1 56 ? 22.062 -20.938 -16.047 1 97.31 56 ALA B O 1
ATOM 2051 N N . PRO B 1 57 ? 24.188 -20.172 -15.82 1 97.25 57 PRO B N 1
ATOM 2052 C CA . PRO B 1 57 ? 23.734 -18.797 -15.594 1 97.25 57 PRO B CA 1
ATOM 2053 C C . PRO B 1 57 ? 22.875 -18.266 -16.734 1 97.25 57 PRO B C 1
ATOM 2055 O O . PRO B 1 57 ? 21.906 -17.547 -16.5 1 97.25 57 PRO B O 1
ATOM 2058 N N . SER B 1 58 ? 23.188 -18.688 -17.922 1 97.19 58 SER B N 1
ATOM 2059 C CA . SER B 1 58 ? 22.406 -18.234 -19.078 1 97.19 58 SER B CA 1
ATOM 2060 C C . SER B 1 58 ? 20.969 -18.734 -19 1 97.19 58 SER B C 1
ATOM 2062 O O . SER B 1 58 ? 20.047 -18.062 -19.469 1 97.19 58 SER B O 1
ATOM 2064 N N . THR B 1 59 ? 20.828 -19.922 -18.406 1 96.94 59 THR B N 1
ATOM 2065 C CA . THR B 1 59 ? 19.484 -20.469 -18.234 1 96.94 59 THR B CA 1
ATOM 2066 C C . THR B 1 59 ? 18.703 -19.641 -17.219 1 96.94 59 THR B C 1
ATOM 2068 O O . THR B 1 59 ? 17.516 -19.375 -17.422 1 96.94 59 THR B O 1
ATOM 2071 N N . VAL B 1 60 ? 19.406 -19.141 -16.109 1 97.44 60 VAL B N 1
ATOM 2072 C CA . VAL B 1 60 ? 18.75 -18.297 -15.117 1 97.44 60 VAL B CA 1
ATOM 2073 C C . VAL B 1 60 ? 18.234 -17.031 -15.789 1 97.44 60 VAL B C 1
ATOM 2075 O O . VAL B 1 60 ? 17.062 -16.656 -15.633 1 97.44 60 VAL B O 1
ATOM 2078 N N . PHE B 1 61 ? 19 -16.438 -16.672 1 96.31 61 PHE B N 1
ATOM 2079 C CA . PHE B 1 61 ? 18.656 -15.172 -17.297 1 96.31 61 PHE B CA 1
ATOM 2080 C C . PHE B 1 61 ? 17.547 -15.359 -18.328 1 96.31 61 PHE B C 1
ATOM 2082 O O . PHE B 1 61 ? 16.75 -14.453 -18.562 1 96.31 61 PHE B O 1
ATOM 2089 N N . ARG B 1 62 ? 17.578 -16.547 -18.859 1 95.62 62 ARG B N 1
ATOM 2090 C CA . ARG B 1 62 ? 16.5 -16.859 -19.797 1 95.62 62 ARG B CA 1
ATOM 2091 C C . ARG B 1 62 ? 15.148 -16.797 -19.109 1 95.62 62 ARG B C 1
ATOM 2093 O O . ARG B 1 62 ? 14.18 -16.281 -19.672 1 95.62 62 ARG B O 1
ATOM 2100 N N . TYR B 1 63 ? 15.102 -17.297 -17.875 1 94.06 63 TYR B N 1
ATOM 2101 C CA . TYR B 1 63 ? 13.836 -17.359 -17.141 1 94.06 63 TYR B CA 1
ATOM 2102 C C . TYR B 1 63 ? 13.609 -16.094 -16.328 1 94.06 63 TYR B C 1
ATOM 2104 O O . TYR B 1 63 ? 12.469 -15.68 -16.125 1 94.06 63 TYR B O 1
ATOM 2112 N N . PHE B 1 64 ? 14.703 -15.539 -15.859 1 95.88 64 PHE B N 1
ATOM 2113 C CA . PHE B 1 64 ? 14.664 -14.367 -14.992 1 95.88 64 PHE B CA 1
ATOM 2114 C C . PHE B 1 64 ? 15.664 -13.312 -15.461 1 95.88 64 PHE B C 1
ATOM 2116 O O . PHE B 1 64 ? 16.781 -13.242 -14.953 1 95.88 64 PHE B O 1
ATOM 2123 N N . PRO B 1 65 ? 15.141 -12.375 -16.25 1 94.69 65 PRO B N 1
ATOM 2124 C CA . PRO B 1 65 ? 16.047 -11.414 -16.891 1 94.69 65 PRO B CA 1
ATOM 2125 C C . PRO B 1 65 ? 16.781 -10.539 -15.891 1 94.69 65 PRO B C 1
ATOM 2127 O O . PRO B 1 65 ? 17.891 -10.07 -16.172 1 94.69 65 PRO B O 1
ATOM 2130 N N . THR B 1 66 ? 16.141 -10.289 -14.773 1 93.38 66 THR B N 1
ATOM 2131 C CA . THR B 1 66 ? 16.812 -9.531 -13.719 1 93.38 66 THR B CA 1
ATOM 2132 C C . THR B 1 66 ? 16.781 -10.305 -12.406 1 93.38 66 THR B C 1
ATOM 2134 O O . THR B 1 66 ? 15.977 -11.211 -12.219 1 93.38 66 THR B O 1
ATOM 2137 N N . LYS B 1 67 ? 17.656 -9.945 -11.562 1 93.75 67 LYS B N 1
ATOM 2138 C CA . LYS B 1 67 ? 17.703 -10.555 -10.234 1 93.75 67 LYS B CA 1
ATOM 2139 C C . LYS B 1 67 ? 16.391 -10.352 -9.492 1 93.75 67 LYS B C 1
ATOM 2141 O O . LYS B 1 67 ? 15.922 -11.25 -8.773 1 93.75 67 LYS B O 1
ATOM 2146 N N . GLN B 1 68 ? 15.711 -9.219 -9.68 1 93 68 GLN B N 1
ATOM 2147 C CA . GLN B 1 68 ? 14.438 -8.914 -9.039 1 93 68 GLN B CA 1
ATOM 2148 C C . GLN B 1 68 ? 13.352 -9.883 -9.484 1 93 68 GLN B C 1
ATOM 2150 O O . GLN B 1 68 ? 12.453 -10.211 -8.711 1 93 68 GLN B O 1
ATOM 2155 N N . ASP B 1 69 ? 13.523 -10.312 -10.688 1 93.25 69 ASP B N 1
ATOM 2156 C CA . ASP B 1 69 ? 12.516 -11.203 -11.25 1 93.25 69 ASP B CA 1
ATOM 2157 C C . ASP B 1 69 ? 12.484 -12.539 -10.508 1 93.25 69 ASP B C 1
ATOM 2159 O O . ASP B 1 69 ? 11.492 -13.273 -10.578 1 93.25 69 ASP B O 1
ATOM 2163 N N . LEU B 1 70 ? 13.562 -12.859 -9.82 1 95.06 70 LEU B N 1
ATOM 2164 C CA . LEU B 1 70 ? 13.633 -14.086 -9.031 1 95.06 70 LEU B CA 1
ATOM 2165 C C . LEU B 1 70 ? 12.711 -14.016 -7.82 1 95.06 70 LEU B C 1
ATOM 2167 O O . LEU B 1 70 ? 12.383 -15.039 -7.223 1 95.06 70 LEU B O 1
ATOM 2171 N N . VAL B 1 71 ? 12.281 -12.805 -7.473 1 94.62 71 VAL B N 1
ATOM 2172 C CA . VAL B 1 71 ? 11.453 -12.609 -6.285 1 94.62 71 VAL B CA 1
ATOM 2173 C C . VAL B 1 71 ? 10.031 -12.234 -6.699 1 94.62 71 VAL B C 1
ATOM 2175 O O . VAL B 1 71 ? 9.062 -12.734 -6.129 1 94.62 71 VAL B O 1
ATOM 2178 N N . PHE B 1 72 ? 10 -11.352 -7.715 1 89.31 72 PHE B N 1
ATOM 2179 C CA . PHE B 1 72 ? 8.68 -10.93 -8.188 1 89.31 72 PHE B CA 1
ATOM 2180 C C . PHE B 1 72 ? 8.086 -11.977 -9.117 1 89.31 72 PHE B C 1
ATOM 2182 O O . PHE B 1 72 ? 8.797 -12.562 -9.938 1 89.31 72 PHE B O 1
ATOM 2189 N N . SER B 1 73 ? 6.938 -12.523 -8.75 1 76.44 73 SER B N 1
ATOM 2190 C CA . SER B 1 73 ? 6.285 -13.461 -9.664 1 76.44 73 SER B CA 1
ATOM 2191 C C . SER B 1 73 ? 4.988 -12.883 -10.211 1 76.44 73 SER B C 1
ATOM 2193 O O . SER B 1 73 ? 4.246 -12.203 -9.492 1 76.44 73 SER B O 1
ATOM 2195 N N . HIS B 1 74 ? 4.844 -13.016 -11.594 1 67.31 74 HIS B N 1
ATOM 2196 C CA . HIS B 1 74 ? 3.613 -12.594 -12.25 1 67.31 74 HIS B CA 1
ATOM 2197 C C . HIS B 1 74 ? 2.832 -13.789 -12.781 1 67.31 74 HIS B C 1
ATOM 2199 O O . HIS B 1 74 ? 1.898 -13.625 -13.57 1 67.31 74 HIS B O 1
ATOM 2205 N N . ASP B 1 75 ? 3.158 -14.906 -12.164 1 68.25 75 ASP B N 1
ATOM 2206 C CA . ASP B 1 75 ? 2.654 -16.156 -12.734 1 68.25 75 ASP B CA 1
ATOM 2207 C C . ASP B 1 75 ? 1.167 -16.328 -12.43 1 68.25 75 ASP B C 1
ATOM 2209 O O . ASP B 1 75 ? 0.481 -17.094 -13.102 1 68.25 75 ASP B O 1
ATOM 2213 N N . TYR B 1 76 ? 0.71 -15.5 -11.562 1 70.31 76 TYR B N 1
ATOM 2214 C CA . TYR B 1 76 ? -0.658 -15.789 -11.141 1 70.31 76 TYR B CA 1
ATOM 2215 C C . TYR B 1 76 ? -1.628 -14.758 -11.711 1 70.31 76 TYR B C 1
ATOM 2217 O O . TYR B 1 76 ? -2.84 -14.859 -11.516 1 70.31 76 TYR B O 1
ATOM 2225 N N . ASP B 1 77 ? -1.177 -13.836 -12.547 1 74.25 77 ASP B N 1
ATOM 2226 C CA . ASP B 1 77 ? -2.041 -12.781 -13.07 1 74.25 77 ASP B CA 1
ATOM 2227 C C . ASP B 1 77 ? -3.051 -13.352 -14.07 1 74.25 77 ASP B C 1
ATOM 2229 O O . ASP B 1 77 ? -4.254 -13.109 -13.945 1 74.25 77 ASP B O 1
ATOM 2233 N N . LEU B 1 78 ? -2.564 -14.125 -14.93 1 71.19 78 LEU B N 1
ATOM 2234 C CA . LEU B 1 78 ? -3.418 -14.609 -16.016 1 71.19 78 LEU B CA 1
ATOM 2235 C C . LEU B 1 78 ? -4.41 -15.648 -15.5 1 71.19 78 LEU B C 1
ATOM 2237 O O . LEU B 1 78 ? -5.613 -15.531 -15.742 1 71.19 78 LEU B O 1
ATOM 2241 N N . PRO B 1 79 ? -3.979 -16.641 -14.758 1 81.5 79 PRO B N 1
ATOM 2242 C CA . PRO B 1 79 ? -4.945 -17.594 -14.211 1 81.5 79 PRO B CA 1
ATOM 2243 C C . PRO B 1 79 ? -6.02 -16.922 -13.359 1 81.5 79 PRO B C 1
ATOM 2245 O O . PRO B 1 79 ? -7.191 -17.312 -13.422 1 81.5 79 PRO B O 1
ATOM 2248 N N . PHE B 1 80 ? -5.723 -15.953 -12.719 1 87 80 PHE B N 1
ATOM 2249 C CA . PHE B 1 80 ? -6.691 -15.25 -11.891 1 87 80 PHE B CA 1
ATOM 2250 C C . PHE B 1 80 ? -7.77 -14.602 -12.75 1 87 80 PHE B C 1
ATOM 2252 O O . PHE B 1 80 ? -8.961 -14.766 -12.492 1 87 80 PHE B O 1
ATOM 2259 N N . ALA B 1 81 ? -7.273 -13.82 -13.734 1 88.69 81 ALA B N 1
ATOM 2260 C CA . ALA B 1 81 ? -8.203 -13.125 -14.625 1 88.69 81 ALA B CA 1
ATOM 2261 C C . ALA B 1 81 ? -9.188 -14.102 -15.258 1 88.69 81 ALA B C 1
ATOM 2263 O O . ALA B 1 81 ? -10.391 -13.859 -15.273 1 88.69 81 ALA B O 1
ATOM 2264 N N . MET B 1 82 ? -8.641 -15.242 -15.742 1 90.62 82 MET B N 1
ATOM 2265 C CA . MET B 1 82 ? -9.461 -16.234 -16.406 1 90.62 82 MET B CA 1
ATOM 2266 C C . MET B 1 82 ? -10.461 -16.859 -15.445 1 90.62 82 MET B C 1
ATOM 2268 O O . MET B 1 82 ? -11.641 -17 -15.766 1 90.62 82 MET B O 1
ATOM 2272 N N . MET B 1 83 ? -9.961 -17.188 -14.32 1 92.75 83 MET B N 1
ATOM 2273 C CA . MET B 1 83 ? -10.812 -17.844 -13.328 1 92.75 83 MET B CA 1
ATOM 2274 C C . MET B 1 83 ? -11.875 -16.875 -12.812 1 92.75 83 MET B C 1
ATOM 2276 O O . MET B 1 83 ? -13.008 -17.281 -12.547 1 92.75 83 MET B O 1
ATOM 2280 N N . LEU B 1 84 ? -11.531 -15.633 -12.688 1 94.19 84 LEU B N 1
ATOM 2281 C CA . LEU B 1 84 ? -12.492 -14.633 -12.227 1 94.19 84 LEU B CA 1
ATOM 2282 C C . LEU B 1 84 ? -13.625 -14.461 -13.242 1 94.19 84 LEU B C 1
ATOM 2284 O O . LEU B 1 84 ? -14.797 -14.43 -12.867 1 94.19 84 LEU B O 1
ATOM 2288 N N . GLN B 1 85 ? -13.242 -14.43 -14.5 1 94.56 85 GLN B N 1
ATOM 2289 C CA . GLN B 1 85 ? -14.234 -14.227 -15.555 1 94.56 85 GLN B CA 1
ATOM 2290 C C . GLN B 1 85 ? -15.125 -15.453 -15.711 1 94.56 85 GLN B C 1
ATOM 2292 O O . GLN B 1 85 ? -16.25 -15.352 -16.188 1 94.56 85 GLN B O 1
ATOM 2297 N N . ALA B 1 86 ? -14.602 -16.609 -15.273 1 94.88 86 ALA B N 1
ATOM 2298 C CA . ALA B 1 86 ? -15.336 -17.875 -15.414 1 94.88 86 ALA B CA 1
ATOM 2299 C C . ALA B 1 86 ? -16.375 -18.016 -14.312 1 94.88 86 ALA B C 1
ATOM 2301 O O . ALA B 1 86 ? -17.266 -18.875 -14.398 1 94.88 86 ALA B O 1
ATOM 2302 N N . GLN B 1 87 ? -16.312 -17.203 -13.32 1 95.62 87 GLN B N 1
ATOM 2303 C CA . GLN B 1 87 ? -17.297 -17.297 -12.242 1 95.62 87 GLN B CA 1
ATOM 2304 C C . GLN B 1 87 ? -18.688 -16.875 -12.734 1 95.62 87 GLN B C 1
ATOM 2306 O O . GLN B 1 87 ? -18.797 -16.062 -13.648 1 95.62 87 GLN B O 1
ATOM 2311 N N . SER B 1 88 ? -19.734 -17.406 -12.125 1 95.75 88 SER B N 1
ATOM 2312 C CA . SER B 1 88 ? -21.125 -17.094 -12.477 1 95.75 88 SER B CA 1
ATOM 2313 C C . SER B 1 88 ? -21.375 -15.586 -12.453 1 95.75 88 SER B C 1
ATOM 2315 O O . SER B 1 88 ? -20.953 -14.898 -11.516 1 95.75 88 SER B O 1
ATOM 2317 N N . PRO B 1 89 ? -22.016 -15.031 -13.438 1 91.25 89 PRO B N 1
ATOM 2318 C CA . PRO B 1 89 ? -22.375 -13.609 -13.438 1 91.25 89 PRO B CA 1
ATOM 2319 C C . PRO B 1 89 ? -23.359 -13.242 -12.328 1 91.25 89 PRO B C 1
ATOM 2321 O O . PRO B 1 89 ? -23.578 -12.055 -12.062 1 91.25 89 PRO B O 1
ATOM 2324 N N . ASP B 1 90 ? -23.891 -14.195 -11.648 1 93.56 90 ASP B N 1
ATOM 2325 C CA . ASP B 1 90 ? -24.859 -13.945 -10.594 1 93.56 90 ASP B CA 1
ATOM 2326 C C . ASP B 1 90 ? -24.172 -13.578 -9.281 1 93.56 90 ASP B C 1
ATOM 2328 O O . ASP B 1 90 ? -24.828 -13.094 -8.344 1 93.56 90 ASP B O 1
ATOM 2332 N N . LEU B 1 91 ? -22.906 -13.781 -9.273 1 94.31 91 LEU B N 1
ATOM 2333 C CA . LEU B 1 91 ? -22.141 -13.469 -8.07 1 94.31 91 LEU B CA 1
ATOM 2334 C C . LEU B 1 91 ? -21.766 -11.984 -8.031 1 94.31 91 LEU B C 1
ATOM 2336 O O . LEU B 1 91 ? -21.469 -11.391 -9.078 1 94.31 91 LEU B O 1
ATOM 2340 N N . THR B 1 92 ? -21.797 -11.414 -6.809 1 91.31 92 THR B N 1
ATOM 2341 C CA . THR B 1 92 ? -21.203 -10.094 -6.648 1 91.31 92 THR B CA 1
ATOM 2342 C C . THR B 1 92 ? -19.703 -10.148 -6.938 1 91.31 92 THR B C 1
ATOM 2344 O O . THR B 1 92 ? -19.094 -11.219 -6.91 1 91.31 92 THR B O 1
ATOM 2347 N N . PRO B 1 93 ? -19.109 -9.039 -7.242 1 91.38 93 PRO B N 1
ATOM 2348 C CA . PRO B 1 93 ? -17.672 -9.039 -7.496 1 91.38 93 PRO B CA 1
ATOM 2349 C C . PRO B 1 93 ? -16.859 -9.641 -6.352 1 91.38 93 PRO B C 1
ATOM 2351 O O . PRO B 1 93 ? -15.938 -10.43 -6.59 1 91.38 93 PRO B O 1
ATOM 2354 N N . ILE B 1 94 ? -17.25 -9.383 -5.16 1 92.94 94 ILE B N 1
ATOM 2355 C CA . ILE B 1 94 ? -16.531 -9.891 -4 1 92.94 94 ILE B CA 1
ATOM 2356 C C . ILE B 1 94 ? -16.703 -11.406 -3.9 1 92.94 94 ILE B C 1
ATOM 2358 O O . ILE B 1 94 ? -15.75 -12.133 -3.637 1 92.94 94 ILE B O 1
ATOM 2362 N N . GLN B 1 95 ? -17.922 -11.883 -4.164 1 94.44 95 GLN B N 1
ATOM 2363 C CA . GLN B 1 95 ? -18.172 -13.32 -4.145 1 94.44 95 GLN B CA 1
ATOM 2364 C C . GLN B 1 95 ? -17.359 -14.039 -5.215 1 94.44 95 GLN B C 1
ATOM 2366 O O . GLN B 1 95 ? -16.75 -15.078 -4.949 1 94.44 95 GLN B O 1
ATOM 2371 N N . ALA B 1 96 ? -17.359 -13.445 -6.363 1 95 96 ALA B N 1
ATOM 2372 C CA . ALA B 1 96 ? -16.609 -14.023 -7.469 1 95 96 ALA B CA 1
ATOM 2373 C C . ALA B 1 96 ? -15.117 -14.055 -7.156 1 95 96 ALA B C 1
ATOM 2375 O O . ALA B 1 96 ? -14.438 -15.055 -7.426 1 95 96 ALA B O 1
ATOM 2376 N N . GLU B 1 97 ? -14.578 -13.031 -6.559 1 93.44 97 GLU B N 1
ATOM 2377 C CA . GLU B 1 97 ? -13.164 -12.953 -6.199 1 93.44 97 GLU B CA 1
ATOM 2378 C C . GLU B 1 97 ? -12.805 -13.969 -5.117 1 93.44 97 GLU B C 1
ATOM 2380 O O . GLU B 1 97 ? -11.789 -14.656 -5.215 1 93.44 97 GLU B O 1
ATOM 2385 N N . ARG B 1 98 ? -13.617 -14.016 -4.109 1 95 98 ARG B N 1
ATOM 2386 C CA . ARG B 1 98 ? -13.383 -14.969 -3.029 1 95 98 ARG B CA 1
ATOM 2387 C C . ARG B 1 98 ? -13.336 -16.406 -3.559 1 95 98 ARG B C 1
ATOM 2389 O O . ARG B 1 98 ? -12.445 -17.172 -3.203 1 95 98 ARG B O 1
ATOM 2396 N N . ARG B 1 99 ? -14.258 -16.734 -4.406 1 95.5 99 ARG B N 1
ATOM 2397 C CA . ARG B 1 99 ? -14.297 -18.062 -4.98 1 95.5 99 ARG B CA 1
ATOM 2398 C C . ARG B 1 99 ? -13.07 -18.328 -5.852 1 95.5 99 ARG B C 1
ATOM 2400 O O . ARG B 1 99 ? -12.492 -19.422 -5.816 1 95.5 99 ARG B O 1
ATOM 2407 N N . THR B 1 100 ? -12.734 -17.344 -6.652 1 94.44 100 THR B N 1
ATOM 2408 C CA . THR B 1 100 ? -11.562 -17.453 -7.516 1 94.44 100 THR B CA 1
ATOM 2409 C C . THR B 1 100 ? -10.305 -17.688 -6.688 1 94.44 100 THR B C 1
ATOM 2411 O O . THR B 1 100 ? -9.547 -18.625 -6.949 1 94.44 100 THR B O 1
ATOM 2414 N N . ILE B 1 101 ? -10.148 -16.906 -5.66 1 92.69 101 ILE B N 1
ATOM 2415 C CA . ILE B 1 101 ? -8.953 -16.984 -4.82 1 92.69 101 ILE B CA 1
ATOM 2416 C C . ILE B 1 101 ? -8.945 -18.312 -4.074 1 92.69 101 ILE B C 1
ATOM 2418 O O . ILE B 1 101 ? -7.91 -18.984 -3.994 1 92.69 101 ILE B O 1
ATOM 2422 N N . ARG B 1 102 ? -10.07 -18.688 -3.57 1 93.31 102 ARG B N 1
ATOM 2423 C CA . ARG B 1 102 ? -10.18 -19.969 -2.885 1 93.31 102 ARG B CA 1
ATOM 2424 C C . ARG B 1 102 ? -9.758 -21.125 -3.801 1 93.31 102 ARG B C 1
ATOM 2426 O O . ARG B 1 102 ? -8.977 -21.984 -3.402 1 93.31 102 ARG B O 1
ATOM 2433 N N . SER B 1 103 ? -10.25 -21.109 -4.965 1 92.38 103 SER B N 1
ATOM 2434 C CA . SER B 1 103 ? -9.93 -22.156 -5.934 1 92.38 103 SER B CA 1
ATOM 2435 C C . SER B 1 103 ? -8.438 -22.172 -6.25 1 92.38 103 SER B C 1
ATOM 2437 O O . SER B 1 103 ? -7.824 -23.234 -6.336 1 92.38 103 SER B O 1
ATOM 2439 N N . MET B 1 104 ? -7.879 -21.016 -6.363 1 90.88 104 MET B N 1
ATOM 2440 C CA . MET B 1 104 ? -6.461 -20.906 -6.684 1 90.88 104 MET B CA 1
ATOM 2441 C C . MET B 1 104 ? -5.602 -21.406 -5.523 1 90.88 104 MET B C 1
ATOM 2443 O O . MET B 1 104 ? -4.621 -22.125 -5.73 1 90.88 104 MET B O 1
ATOM 2447 N N . LEU B 1 105 ? -6 -21.047 -4.32 1 90.06 105 LEU B N 1
ATOM 2448 C CA . LEU B 1 105 ? -5.203 -21.406 -3.15 1 90.06 105 LEU B CA 1
ATOM 2449 C C . LEU B 1 105 ? -5.352 -22.891 -2.824 1 90.06 105 LEU B C 1
ATOM 2451 O O . LEU B 1 105 ? -4.414 -23.516 -2.324 1 90.06 105 LEU B O 1
ATOM 2455 N N . GLU B 1 106 ? -6.52 -23.453 -3.117 1 87.81 106 GLU B N 1
ATOM 2456 C CA . GLU B 1 106 ? -6.762 -24.875 -2.875 1 87.81 106 GLU B CA 1
ATOM 2457 C C . GLU B 1 106 ? -5.84 -25.75 -3.723 1 87.81 106 GLU B C 1
ATOM 2459 O O . GLU B 1 106 ? -5.469 -26.844 -3.314 1 87.81 106 GLU B O 1
ATOM 2464 N N . ASP B 1 107 ? -5.363 -25.25 -4.777 1 82.62 107 ASP B N 1
ATOM 2465 C CA . ASP B 1 107 ? -4.574 -26.016 -5.734 1 82.62 107 ASP B CA 1
ATOM 2466 C C . ASP B 1 107 ? -3.08 -25.797 -5.512 1 82.62 107 ASP B C 1
ATOM 2468 O O . ASP B 1 107 ? -2.252 -26.438 -6.16 1 82.62 107 ASP B O 1
ATOM 2472 N N . ILE B 1 108 ? -2.803 -24.984 -4.547 1 86.5 108 ILE B N 1
ATOM 2473 C CA . ILE B 1 108 ? -1.393 -24.672 -4.336 1 86.5 108 ILE B CA 1
ATOM 2474 C C . ILE B 1 108 ? -0.815 -25.594 -3.264 1 86.5 108 ILE B C 1
ATOM 2476 O O . ILE B 1 108 ? -1.282 -25.594 -2.123 1 86.5 108 ILE B O 1
ATOM 2480 N N . PRO B 1 109 ? 0.197 -26.344 -3.609 1 88.94 109 PRO B N 1
ATOM 2481 C CA . PRO B 1 109 ? 0.863 -27.156 -2.592 1 88.94 109 PRO B CA 1
ATOM 2482 C C . PRO B 1 109 ? 1.464 -26.328 -1.465 1 88.94 109 PRO B C 1
ATOM 2484 O O . PRO B 1 109 ? 1.896 -25.188 -1.693 1 88.94 109 PRO B O 1
ATOM 2487 N N . PRO B 1 110 ? 1.496 -26.891 -0.265 1 87.88 110 PRO B N 1
ATOM 2488 C CA . PRO B 1 110 ? 2.016 -26.141 0.888 1 87.88 110 PRO B CA 1
ATOM 2489 C C . PRO B 1 110 ? 3.422 -25.594 0.652 1 87.88 110 PRO B C 1
ATOM 2491 O O . PRO B 1 110 ? 3.744 -24.5 1.112 1 87.88 110 PRO B O 1
ATOM 2494 N N . GLU B 1 111 ? 4.148 -26.375 -0.053 1 87.62 111 GLU B N 1
ATOM 2495 C CA . GLU B 1 111 ? 5.516 -25.938 -0.318 1 87.62 111 GLU B CA 1
ATOM 2496 C C . GLU B 1 111 ? 5.539 -24.688 -1.208 1 87.62 111 GLU B C 1
ATOM 2498 O O . GLU B 1 111 ? 6.395 -23.828 -1.046 1 87.62 111 GLU B O 1
ATOM 2503 N N . GLU B 1 112 ? 4.664 -24.641 -2.111 1 87.88 112 GLU B N 1
ATOM 2504 C CA . GLU B 1 112 ? 4.566 -23.469 -2.992 1 87.88 112 GLU B CA 1
ATOM 2505 C C . GLU B 1 112 ? 4.051 -22.25 -2.24 1 87.88 112 GLU B C 1
ATOM 2507 O O . GLU B 1 112 ? 4.512 -21.141 -2.471 1 87.88 112 GLU B O 1
ATOM 2512 N N . LEU B 1 113 ? 3.123 -22.5 -1.355 1 89.38 113 LEU B N 1
ATOM 2513 C CA . LEU B 1 113 ? 2.615 -21.391 -0.54 1 89.38 113 LEU B CA 1
ATOM 2514 C C . LEU B 1 113 ? 3.707 -20.844 0.371 1 89.38 113 LEU B C 1
ATOM 2516 O O . LEU B 1 113 ? 3.812 -19.625 0.556 1 89.38 113 LEU B O 1
ATOM 2520 N N . ALA B 1 114 ? 4.496 -21.734 0.902 1 89.75 114 ALA B N 1
ATOM 2521 C CA . ALA B 1 114 ? 5.621 -21.312 1.74 1 89.75 114 ALA B CA 1
ATOM 2522 C C . ALA B 1 114 ? 6.613 -20.469 0.951 1 89.75 114 ALA B C 1
ATOM 2524 O O . ALA B 1 114 ? 7.148 -19.484 1.469 1 89.75 114 ALA B O 1
ATOM 2525 N N . LEU B 1 115 ? 6.844 -20.859 -0.266 1 90.25 115 LEU B N 1
ATOM 2526 C CA . LEU B 1 115 ? 7.738 -20.094 -1.126 1 90.25 115 LEU B CA 1
ATOM 2527 C C . LEU B 1 115 ? 7.172 -18.719 -1.404 1 90.25 115 LEU B C 1
ATOM 2529 O O . LEU B 1 115 ? 7.91 -17.719 -1.409 1 90.25 115 LEU B O 1
ATOM 2533 N N . GLN B 1 116 ? 5.879 -18.656 -1.625 1 90.19 116 GLN B N 1
ATOM 2534 C CA . GLN B 1 116 ? 5.223 -17.375 -1.844 1 90.19 116 GLN B CA 1
ATOM 2535 C C . GLN B 1 116 ? 5.379 -16.453 -0.631 1 90.19 116 GLN B C 1
ATOM 2537 O O . GLN B 1 116 ? 5.637 -15.258 -0.778 1 90.19 116 GLN B O 1
ATOM 2542 N N . ARG B 1 117 ? 5.262 -17.016 0.515 1 92.31 117 ARG B N 1
ATOM 2543 C CA . ARG B 1 117 ? 5.441 -16.234 1.733 1 92.31 117 ARG B CA 1
ATOM 2544 C C . ARG B 1 117 ? 6.871 -15.711 1.847 1 92.31 117 ARG B C 1
ATOM 2546 O O . ARG B 1 117 ? 7.094 -14.555 2.197 1 92.31 117 ARG B O 1
ATOM 2553 N N . GLU B 1 118 ? 7.797 -16.562 1.55 1 92.69 118 GLU B N 1
ATOM 2554 C CA . GLU B 1 118 ? 9.195 -16.172 1.637 1 92.69 118 GLU B CA 1
ATOM 2555 C C . GLU B 1 118 ? 9.516 -15.031 0.669 1 92.69 118 GLU B C 1
ATOM 2557 O O . GLU B 1 118 ? 10.266 -14.117 1.004 1 92.69 118 GLU B O 1
ATOM 2562 N N . ARG B 1 119 ? 8.961 -15.141 -0.482 1 93.5 119 ARG B N 1
ATOM 2563 C CA . ARG B 1 119 ? 9.141 -14.07 -1.459 1 93.5 119 ARG B CA 1
ATOM 2564 C C . ARG B 1 119 ? 8.562 -12.758 -0.95 1 93.5 119 ARG B C 1
ATOM 2566 O O . ARG B 1 119 ? 9.203 -11.711 -1.048 1 93.5 119 ARG B O 1
ATOM 2573 N N . TRP B 1 120 ? 7.438 -12.867 -0.368 1 91.5 120 TRP B N 1
ATOM 2574 C CA . TRP B 1 120 ? 6.797 -11.68 0.177 1 91.5 120 TRP B CA 1
ATOM 2575 C C . TRP B 1 120 ? 7.625 -11.086 1.31 1 91.5 120 TRP B C 1
ATOM 2577 O O . TRP B 1 120 ? 7.816 -9.867 1.373 1 91.5 120 TRP B O 1
ATOM 2587 N N . VAL B 1 121 ? 8.117 -11.891 2.16 1 93.25 121 VAL B N 1
ATOM 2588 C CA . VAL B 1 121 ? 8.945 -11.438 3.277 1 93.25 121 VAL B CA 1
ATOM 2589 C C . VAL B 1 121 ? 10.203 -10.766 2.748 1 93.25 121 VAL B C 1
ATOM 2591 O O . VAL B 1 121 ? 10.633 -9.734 3.277 1 93.25 121 VAL B O 1
ATOM 2594 N N . LEU B 1 122 ? 10.75 -11.266 1.691 1 93.44 122 LEU B N 1
ATOM 2595 C CA . LEU B 1 122 ? 11.922 -10.656 1.07 1 93.44 122 LEU B CA 1
ATOM 2596 C C . LEU B 1 122 ? 11.594 -9.281 0.508 1 93.44 122 LEU B C 1
ATOM 2598 O O . LEU B 1 122 ? 12.367 -8.336 0.673 1 93.44 122 LEU B O 1
ATOM 2602 N N . ILE B 1 123 ? 10.43 -9.156 -0.09 1 92.25 123 ILE B N 1
ATOM 2603 C CA . ILE B 1 123 ? 10.016 -7.898 -0.708 1 92.25 123 ILE B CA 1
ATOM 2604 C C . ILE B 1 123 ? 9.914 -6.812 0.357 1 92.25 123 ILE B C 1
ATOM 2606 O O . ILE B 1 123 ? 10.398 -5.695 0.162 1 92.25 123 ILE B O 1
ATOM 2610 N N . ILE B 1 124 ? 9.406 -7.148 1.498 1 88.75 124 ILE B N 1
ATOM 2611 C CA . ILE B 1 124 ? 9.148 -6.121 2.502 1 88.75 124 ILE B CA 1
ATOM 2612 C C . ILE B 1 124 ? 10.406 -5.879 3.33 1 88.75 124 ILE B C 1
ATOM 2614 O O . ILE B 1 124 ? 10.531 -4.848 3.996 1 88.75 124 ILE B O 1
ATOM 2618 N N . SER B 1 125 ? 11.375 -6.836 3.332 1 88.38 125 SER B N 1
ATOM 2619 C CA . SER B 1 125 ? 12.539 -6.707 4.195 1 88.38 125 SER B CA 1
ATOM 2620 C C . SER B 1 125 ? 13.727 -6.113 3.434 1 88.38 125 SER B C 1
ATOM 2622 O O . SER B 1 125 ? 14.656 -5.582 4.043 1 88.38 125 SER B O 1
ATOM 2624 N N . GLU B 1 126 ? 13.695 -6.246 2.125 1 88.38 126 GLU B N 1
ATOM 2625 C CA . GLU B 1 126 ? 14.805 -5.75 1.314 1 88.38 126 GLU B CA 1
ATOM 2626 C C . GLU B 1 126 ? 14.461 -4.406 0.673 1 88.38 126 GLU B C 1
ATOM 2628 O O . GLU B 1 126 ? 13.555 -4.324 -0.16 1 88.38 126 GLU B O 1
ATOM 2633 N N . PRO B 1 127 ? 15.234 -3.422 0.986 1 83.25 127 PRO B N 1
ATOM 2634 C CA . PRO B 1 127 ? 14.93 -2.08 0.484 1 83.25 127 PRO B CA 1
ATOM 2635 C C . PRO B 1 127 ? 14.867 -2.021 -1.041 1 83.25 127 PRO B C 1
ATOM 2637 O O . PRO B 1 127 ? 13.992 -1.355 -1.603 1 83.25 127 PRO B O 1
ATOM 2640 N N . GLU B 1 128 ? 15.789 -2.658 -1.659 1 84.81 128 GLU B N 1
ATOM 2641 C CA . GLU B 1 128 ? 15.82 -2.656 -3.119 1 84.81 128 GLU B CA 1
ATOM 2642 C C . GLU B 1 128 ? 14.547 -3.277 -3.695 1 84.81 128 GLU B C 1
ATOM 2644 O O . GLU B 1 128 ? 13.984 -2.762 -4.66 1 84.81 128 GLU B O 1
ATOM 2649 N N . LEU B 1 129 ? 14.109 -4.34 -3.102 1 90.88 129 LEU B N 1
ATOM 2650 C CA . LEU B 1 129 ? 12.922 -5.035 -3.58 1 90.88 129 LEU B CA 1
ATOM 2651 C C . LEU B 1 129 ? 11.656 -4.242 -3.252 1 90.88 129 LEU B C 1
ATOM 2653 O O . LEU B 1 129 ? 10.766 -4.117 -4.09 1 90.88 129 LEU B O 1
ATOM 2657 N N . TRP B 1 130 ? 11.633 -3.676 -2.121 1 88.12 130 TRP B N 1
ATOM 2658 C CA . TRP B 1 130 ? 10.492 -2.836 -1.765 1 88.12 130 TRP B CA 1
ATOM 2659 C C . TRP B 1 130 ? 10.414 -1.61 -2.668 1 88.12 130 TRP B C 1
ATOM 2661 O O . TRP B 1 130 ? 9.336 -1.222 -3.107 1 88.12 130 TRP B O 1
ATOM 2671 N N . GLY B 1 131 ? 11.586 -1.054 -2.963 1 84.38 131 GLY B N 1
ATOM 2672 C CA . GLY B 1 131 ? 11.641 0.082 -3.869 1 84.38 131 GLY B CA 1
ATOM 2673 C C . GLY B 1 131 ? 11.055 -0.218 -5.238 1 84.38 131 GLY B C 1
ATOM 2674 O O . GLY B 1 131 ? 10.445 0.652 -5.859 1 84.38 131 GLY B O 1
ATOM 2675 N N . ALA B 1 132 ? 11.172 -1.445 -5.633 1 84.88 132 ALA B N 1
ATOM 2676 C CA . ALA B 1 132 ? 10.688 -1.866 -6.945 1 84.88 132 ALA B CA 1
ATOM 2677 C C . ALA B 1 132 ? 9.227 -2.297 -6.879 1 84.88 132 ALA B C 1
ATOM 2679 O O . ALA B 1 132 ? 8.578 -2.455 -7.914 1 84.88 132 ALA B O 1
ATOM 2680 N N . SER B 1 133 ? 8.727 -2.383 -5.703 1 89.31 133 SER B N 1
ATOM 2681 C CA . SER B 1 133 ? 7.406 -2.977 -5.508 1 89.31 133 SER B CA 1
ATOM 2682 C C . SER B 1 133 ? 6.301 -2.014 -5.926 1 89.31 133 SER B C 1
ATOM 2684 O O . SER B 1 133 ? 5.18 -2.438 -6.219 1 89.31 133 SER B O 1
ATOM 2686 N N . LEU B 1 134 ? 6.598 -0.743 -6.008 1 86.5 134 LEU B N 1
ATOM 2687 C CA . LEU B 1 134 ? 5.582 0.247 -6.34 1 86.5 134 LEU B CA 1
ATOM 2688 C C . LEU B 1 134 ? 4.984 -0.028 -7.719 1 86.5 134 LEU B C 1
ATOM 2690 O O . LEU B 1 134 ? 3.764 0.021 -7.891 1 86.5 134 LEU B O 1
ATOM 2694 N N . GLY B 1 135 ? 5.852 -0.256 -8.68 1 84.44 135 GLY B N 1
ATOM 2695 C CA . GLY B 1 135 ? 5.363 -0.596 -10.008 1 84.44 135 GLY B CA 1
ATOM 2696 C C . GLY B 1 135 ? 4.461 -1.814 -10.016 1 84.44 135 GLY B C 1
ATOM 2697 O O . GLY B 1 135 ? 3.453 -1.843 -10.727 1 84.44 135 GLY B O 1
ATOM 2698 N N . ASN B 1 136 ? 4.797 -2.771 -9.203 1 86.69 136 ASN B N 1
ATOM 2699 C CA . ASN B 1 136 ? 4.008 -3.994 -9.102 1 86.69 136 ASN B CA 1
ATOM 2700 C C . ASN B 1 136 ? 2.656 -3.73 -8.438 1 86.69 136 ASN B C 1
ATOM 2702 O O . ASN B 1 136 ? 1.636 -4.273 -8.867 1 86.69 136 ASN B O 1
ATOM 2706 N N . MET B 1 137 ? 2.637 -2.906 -7.453 1 88.31 137 MET B N 1
ATOM 2707 C CA . MET B 1 137 ? 1.392 -2.576 -6.766 1 88.31 137 MET B CA 1
ATOM 2708 C C . MET B 1 137 ? 0.415 -1.883 -7.707 1 88.31 137 MET B C 1
ATOM 2710 O O . MET B 1 137 ? -0.753 -2.264 -7.789 1 88.31 137 MET B O 1
ATOM 2714 N N . SER B 1 138 ? 0.914 -0.918 -8.422 1 88.62 138 SER B N 1
ATOM 2715 C CA . SER B 1 138 ? 0.08 -0.185 -9.367 1 88.62 138 SER B CA 1
ATOM 2716 C C . SER B 1 138 ? -0.47 -1.107 -10.453 1 88.62 138 SER B C 1
ATOM 2718 O O . SER B 1 138 ? -1.652 -1.039 -10.789 1 88.62 138 SER B O 1
ATOM 2720 N N . ARG B 1 139 ? 0.367 -1.989 -10.875 1 86.25 139 ARG B N 1
ATOM 2721 C CA . ARG B 1 139 ? -0.04 -2.932 -11.914 1 86.25 139 ARG B CA 1
ATOM 2722 C C . ARG B 1 139 ? -1.125 -3.873 -11.398 1 86.25 139 ARG B C 1
ATOM 2724 O O . ARG B 1 139 ? -2.102 -4.145 -12.102 1 86.25 139 ARG B O 1
ATOM 2731 N N . THR B 1 140 ? -0.911 -4.32 -10.219 1 88.38 140 THR B N 1
ATOM 2732 C CA . THR B 1 140 ? -1.88 -5.23 -9.617 1 88.38 140 THR B CA 1
ATOM 2733 C C . THR B 1 140 ? -3.25 -4.566 -9.508 1 88.38 140 THR B C 1
ATOM 2735 O O . THR B 1 140 ? -4.266 -5.164 -9.883 1 88.38 140 THR B O 1
ATOM 2738 N N . MET B 1 141 ? -3.318 -3.355 -9.055 1 92.06 141 MET B N 1
ATOM 2739 C CA . MET B 1 141 ? -4.586 -2.646 -8.914 1 92.06 141 MET B CA 1
ATOM 2740 C C . MET B 1 141 ? -5.219 -2.377 -10.273 1 92.06 141 MET B C 1
ATOM 2742 O O . MET B 1 141 ? -6.441 -2.432 -10.422 1 92.06 141 MET B O 1
ATOM 2746 N N . GLU B 1 142 ? -4.387 -2.125 -11.258 1 90.25 142 GLU B N 1
ATOM 2747 C CA . GLU B 1 142 ? -4.883 -1.901 -12.609 1 90.25 142 GLU B CA 1
ATOM 2748 C C . GLU B 1 142 ? -5.516 -3.166 -13.18 1 90.25 142 GLU B C 1
ATOM 2750 O O . GLU B 1 142 ? -6.594 -3.109 -13.781 1 90.25 142 GLU B O 1
ATOM 2755 N N . ILE B 1 143 ? -4.852 -4.266 -12.953 1 88.88 143 ILE B N 1
ATOM 2756 C CA . ILE B 1 143 ? -5.379 -5.543 -13.414 1 88.88 143 ILE B CA 1
ATOM 2757 C C . ILE B 1 143 ? -6.715 -5.832 -12.734 1 88.88 143 ILE B C 1
ATOM 2759 O O . ILE B 1 143 ? -7.68 -6.23 -13.383 1 88.88 143 ILE B O 1
ATOM 2763 N N . MET B 1 144 ? -6.754 -5.602 -11.461 1 90.69 144 MET B N 1
ATOM 2764 C CA . MET B 1 144 ? -7.992 -5.812 -10.719 1 90.69 144 MET B CA 1
ATOM 2765 C C . MET B 1 144 ? -9.109 -4.922 -11.258 1 90.69 144 MET B C 1
ATOM 2767 O O . MET B 1 144 ? -10.234 -5.379 -11.445 1 90.69 144 MET B O 1
ATOM 2771 N N . SER B 1 145 ? -8.805 -3.674 -11.508 1 94 145 SER B N 1
ATOM 2772 C CA . SER B 1 145 ? -9.789 -2.732 -12.047 1 94 145 SER B CA 1
ATOM 2773 C C . SER B 1 145 ? -10.305 -3.191 -13.406 1 94 145 SER B C 1
ATOM 2775 O O . SER B 1 145 ? -11.508 -3.143 -13.664 1 94 145 SER B O 1
ATOM 2777 N N . GLU B 1 146 ? -9.406 -3.664 -14.203 1 94.19 146 GLU B N 1
ATOM 2778 C CA . GLU B 1 146 ? -9.781 -4.125 -15.539 1 94.19 146 GLU B CA 1
ATOM 2779 C C . GLU B 1 146 ? -10.711 -5.332 -15.469 1 94.19 146 GLU B C 1
ATOM 2781 O O . GLU B 1 146 ? -11.727 -5.383 -16.172 1 94.19 146 GLU B O 1
ATOM 2786 N N . GLN B 1 147 ? -10.367 -6.266 -14.641 1 93.69 147 GLN B N 1
ATOM 2787 C CA . GLN B 1 147 ? -11.133 -7.504 -14.562 1 93.69 147 GLN B CA 1
ATOM 2788 C C . GLN B 1 147 ? -12.508 -7.262 -13.953 1 93.69 147 GLN B C 1
ATOM 2790 O O . GLN B 1 147 ? -13.508 -7.809 -14.422 1 93.69 147 GLN B O 1
ATOM 2795 N N . VAL B 1 148 ? -12.586 -6.461 -12.945 1 93.5 148 VAL B N 1
ATOM 2796 C CA . VAL B 1 148 ? -13.859 -6.184 -12.297 1 93.5 148 VAL B CA 1
ATOM 2797 C C . VAL B 1 148 ? -14.734 -5.336 -13.219 1 93.5 148 VAL B C 1
ATOM 2799 O O . VAL B 1 148 ? -15.953 -5.523 -13.273 1 93.5 148 VAL B O 1
ATOM 2802 N N . ALA B 1 149 ? -14.102 -4.379 -13.906 1 94.94 149 ALA B N 1
ATOM 2803 C CA . ALA B 1 149 ? -14.828 -3.562 -14.875 1 94.94 149 ALA B CA 1
ATOM 2804 C C . ALA B 1 149 ? -15.445 -4.426 -15.969 1 94.94 149 ALA B C 1
ATOM 2806 O O . ALA B 1 149 ? -16.594 -4.23 -16.344 1 94.94 149 ALA B O 1
ATOM 2807 N N . LYS B 1 150 ? -14.648 -5.32 -16.438 1 93.5 150 LYS B N 1
ATOM 2808 C CA . LYS B 1 150 ? -15.125 -6.238 -17.469 1 93.5 150 LYS B CA 1
ATOM 2809 C C . LYS B 1 150 ? -16.328 -7.035 -16.984 1 93.5 150 LYS B C 1
ATOM 2811 O O . LYS B 1 150 ? -17.328 -7.145 -17.688 1 93.5 150 LYS B O 1
ATOM 2816 N N . ARG B 1 151 ? -16.281 -7.531 -15.82 1 92.5 151 ARG B N 1
ATOM 2817 C CA . ARG B 1 151 ? -17.375 -8.312 -15.25 1 92.5 151 ARG B CA 1
ATOM 2818 C C . ARG B 1 151 ? -18.625 -7.461 -15.047 1 92.5 151 ARG B C 1
ATOM 2820 O O . ARG B 1 151 ? -19.75 -7.93 -15.25 1 92.5 151 ARG B O 1
ATOM 2827 N N . ALA B 1 152 ? -18.438 -6.203 -14.664 1 91.62 152 ALA B N 1
ATOM 2828 C CA . ALA B 1 152 ? -19.547 -5.32 -14.305 1 91.62 152 ALA B CA 1
ATOM 2829 C C . ALA B 1 152 ? -20.047 -4.551 -15.516 1 91.62 152 ALA B C 1
ATOM 2831 O O . ALA B 1 152 ? -21.062 -3.846 -15.438 1 91.62 152 ALA B O 1
ATOM 2832 N N . GLY B 1 153 ? -19.375 -4.68 -16.609 1 92.62 153 GLY B N 1
ATOM 2833 C CA . GLY B 1 153 ? -19.734 -3.91 -17.797 1 92.62 153 GLY B CA 1
ATOM 2834 C C . GLY B 1 153 ? -19.5 -2.418 -17.625 1 92.62 153 GLY B C 1
ATOM 2835 O O . GLY B 1 153 ? -20.344 -1.609 -18.031 1 92.62 153 GLY B O 1
ATOM 2836 N N . ARG B 1 154 ? -18.406 -2.072 -16.969 1 94.56 154 ARG B N 1
ATOM 2837 C CA . ARG B 1 154 ? -18.078 -0.677 -16.688 1 94.56 154 ARG B CA 1
ATOM 2838 C C . ARG B 1 154 ? -16.703 -0.314 -17.25 1 94.56 154 ARG B C 1
ATOM 2840 O O . ARG B 1 154 ? -16 -1.175 -17.766 1 94.56 154 ARG B O 1
ATOM 2847 N N . ASP B 1 155 ? -16.406 0.951 -17.203 1 95.62 155 ASP B N 1
ATOM 2848 C CA . ASP B 1 155 ? -15.078 1.449 -17.547 1 95.62 155 ASP B CA 1
ATOM 2849 C C . ASP B 1 155 ? -14.094 1.233 -16.406 1 95.62 155 ASP B C 1
ATOM 2851 O O . ASP B 1 155 ? -14.406 1.532 -15.25 1 95.62 155 ASP B O 1
ATOM 2855 N N . PRO B 1 156 ? -12.938 0.665 -16.719 1 93.88 156 PRO B N 1
ATOM 2856 C CA . PRO B 1 156 ? -11.938 0.46 -15.664 1 93.88 156 PRO B CA 1
ATOM 2857 C C . PRO B 1 156 ? -11.539 1.759 -14.969 1 93.88 156 PRO B C 1
ATOM 2859 O O . PRO B 1 156 ? -11.008 1.729 -13.859 1 93.88 156 PRO B O 1
ATOM 2862 N N . GLY B 1 157 ? -11.805 2.877 -15.586 1 91.81 157 GLY B N 1
ATOM 2863 C CA . GLY B 1 157 ? -11.477 4.172 -15.016 1 91.81 157 GLY B CA 1
ATOM 2864 C C . GLY B 1 157 ? -12.57 4.734 -14.133 1 91.81 157 GLY B C 1
ATOM 2865 O O . GLY B 1 157 ? -12.391 5.77 -13.484 1 91.81 157 GLY B O 1
ATOM 2866 N N . ASP B 1 158 ? -13.703 4.043 -14.07 1 93.94 158 ASP B N 1
ATOM 2867 C CA . ASP B 1 158 ? -14.797 4.473 -13.203 1 93.94 158 ASP B CA 1
ATOM 2868 C C . ASP B 1 158 ? -14.359 4.523 -11.742 1 93.94 158 ASP B C 1
ATOM 2870 O O . ASP B 1 158 ? -13.648 3.637 -11.273 1 93.94 158 ASP B O 1
ATOM 2874 N N . ALA B 1 159 ? -14.836 5.551 -11.062 1 91.12 159 ALA B N 1
ATOM 2875 C CA . ALA B 1 159 ? -14.422 5.785 -9.68 1 91.12 159 ALA B CA 1
ATOM 2876 C C . ALA B 1 159 ? -14.797 4.609 -8.789 1 91.12 159 ALA B C 1
ATOM 2878 O O . ALA B 1 159 ? -14.047 4.23 -7.891 1 91.12 159 ALA B O 1
ATOM 2879 N N . SER B 1 160 ? -15.969 4.066 -9.016 1 93.12 160 SER B N 1
ATOM 2880 C CA . SER B 1 160 ? -16.422 2.947 -8.195 1 93.12 160 SER B CA 1
ATOM 2881 C C . SER B 1 160 ? -15.547 1.713 -8.422 1 93.12 160 SER B C 1
ATOM 2883 O O . SER B 1 160 ? -15.281 0.957 -7.48 1 93.12 160 SER B O 1
ATOM 2885 N N . VAL B 1 161 ? -15.062 1.49 -9.656 1 95.19 161 VAL B N 1
ATOM 2886 C CA . VAL B 1 161 ? -14.195 0.368 -10 1 95.19 161 VAL B CA 1
ATOM 2887 C C . VAL B 1 161 ? -12.82 0.555 -9.359 1 95.19 161 VAL B C 1
ATOM 2889 O O . VAL B 1 161 ? -12.273 -0.379 -8.766 1 95.19 161 VAL B O 1
ATOM 2892 N N . ARG B 1 162 ? -12.312 1.771 -9.398 1 94.12 162 ARG B N 1
ATOM 2893 C CA . ARG B 1 162 ? -11.016 2.076 -8.812 1 94.12 162 ARG B CA 1
ATOM 2894 C C . ARG B 1 162 ? -11.055 1.957 -7.293 1 94.12 162 ARG B C 1
ATOM 2896 O O . ARG B 1 162 ? -10.109 1.452 -6.68 1 94.12 162 ARG B O 1
ATOM 2903 N N . ALA B 1 163 ? -12.156 2.438 -6.75 1 94.19 163 ALA B N 1
ATOM 2904 C CA . ALA B 1 163 ? -12.32 2.305 -5.305 1 94.19 163 ALA B CA 1
ATOM 2905 C C . ALA B 1 163 ? -12.367 0.837 -4.891 1 94.19 163 ALA B C 1
ATOM 2907 O O . ALA B 1 163 ? -11.773 0.453 -3.879 1 94.19 163 ALA B O 1
ATOM 2908 N N . TYR B 1 164 ? -13.047 0.038 -5.695 1 94.94 164 TYR B N 1
ATOM 2909 C CA . TYR B 1 164 ? -13.109 -1.395 -5.43 1 94.94 164 TYR B CA 1
ATOM 2910 C C . TYR B 1 164 ? -11.727 -2.023 -5.469 1 94.94 164 TYR B C 1
ATOM 2912 O O . TYR B 1 164 ? -11.344 -2.762 -4.559 1 94.94 164 TYR B O 1
ATOM 2920 N N . ALA B 1 165 ? -10.984 -1.715 -6.512 1 94.94 165 ALA B N 1
ATOM 2921 C CA . ALA B 1 165 ? -9.641 -2.256 -6.668 1 94.94 165 ALA B CA 1
ATOM 2922 C C . ALA B 1 165 ? -8.742 -1.849 -5.5 1 94.94 165 ALA B C 1
ATOM 2924 O O . ALA B 1 165 ? -8 -2.672 -4.961 1 94.94 165 ALA B O 1
ATOM 2925 N N . GLY B 1 166 ? -8.844 -0.596 -5.098 1 95.69 166 GLY B N 1
ATOM 2926 C CA . GLY B 1 166 ? -8.086 -0.122 -3.951 1 95.69 166 GLY B CA 1
ATOM 2927 C C . GLY B 1 166 ? -8.438 -0.838 -2.662 1 95.69 166 GLY B C 1
ATOM 2928 O O . GLY B 1 166 ? -7.551 -1.271 -1.921 1 95.69 166 GLY B O 1
ATOM 2929 N N . ALA B 1 167 ? -9.719 -0.995 -2.441 1 96.06 167 ALA B N 1
ATOM 2930 C CA . ALA B 1 167 ? -10.195 -1.646 -1.222 1 96.06 167 ALA B CA 1
ATOM 2931 C C . ALA B 1 167 ? -9.711 -3.094 -1.153 1 96.06 167 ALA B C 1
ATOM 2933 O O . ALA B 1 167 ? -9.195 -3.533 -0.124 1 96.06 167 ALA B O 1
ATOM 2934 N N . VAL B 1 168 ? -9.844 -3.812 -2.254 1 95.38 168 VAL B N 1
ATOM 2935 C CA . VAL B 1 168 ? -9.438 -5.211 -2.307 1 95.38 168 VAL B CA 1
ATOM 2936 C C . VAL B 1 168 ? -7.926 -5.316 -2.119 1 95.38 168 VAL B C 1
ATOM 2938 O O . VAL B 1 168 ? -7.445 -6.145 -1.343 1 95.38 168 VAL B O 1
ATOM 2941 N N . PHE B 1 169 ? -7.246 -4.465 -2.762 1 94.88 169 PHE B N 1
ATOM 2942 C CA . PHE B 1 169 ? -5.797 -4.438 -2.605 1 94.88 169 PHE B CA 1
ATOM 2943 C C . PHE B 1 169 ? -5.414 -4.184 -1.152 1 94.88 169 PHE B C 1
ATOM 2945 O O . PHE B 1 169 ? -4.531 -4.855 -0.61 1 94.88 169 PHE B O 1
ATOM 2952 N N . GLY B 1 170 ? -6.031 -3.182 -0.585 1 95.69 170 GLY B N 1
ATOM 2953 C CA . GLY B 1 170 ? -5.727 -2.834 0.795 1 95.69 170 GLY B CA 1
ATOM 2954 C C . GLY B 1 170 ? -5.965 -3.979 1.763 1 95.69 170 GLY B C 1
ATOM 2955 O O . GLY B 1 170 ? -5.152 -4.219 2.658 1 95.69 170 GLY B O 1
ATOM 2956 N N . VAL B 1 171 ? -6.996 -4.688 1.601 1 95.62 171 VAL B N 1
ATOM 2957 C CA . VAL B 1 171 ? -7.301 -5.832 2.453 1 95.62 171 VAL B CA 1
ATOM 2958 C C . VAL B 1 171 ? -6.273 -6.934 2.225 1 95.62 171 VAL B C 1
ATOM 2960 O O . VAL B 1 171 ? -5.809 -7.566 3.178 1 95.62 171 VAL B O 1
ATOM 2963 N N . MET B 1 172 ? -5.969 -7.16 0.976 1 94.25 172 MET B N 1
ATOM 2964 C CA . MET B 1 172 ? -4.941 -8.148 0.662 1 94.25 172 MET B CA 1
ATOM 2965 C C . MET B 1 172 ? -3.604 -7.766 1.288 1 94.25 172 MET B C 1
ATOM 2967 O O . MET B 1 172 ? -2.918 -8.609 1.863 1 94.25 172 MET B O 1
ATOM 2971 N N . LEU B 1 173 ? -3.273 -6.531 1.171 1 93.56 173 LEU B N 1
ATOM 2972 C CA . LEU B 1 173 ? -2.039 -6.027 1.761 1 93.56 173 LEU B CA 1
ATOM 2973 C C . LEU B 1 173 ? -2.047 -6.203 3.275 1 93.56 173 LEU B C 1
ATOM 2975 O O . LEU B 1 173 ? -1.064 -6.668 3.857 1 93.56 173 LEU B O 1
ATOM 2979 N N . GLN B 1 174 ? -3.123 -5.844 3.879 1 94.81 174 GLN B N 1
ATOM 2980 C CA . GLN B 1 174 ? -3.258 -5.961 5.328 1 94.81 174 GLN B CA 1
ATOM 2981 C C . GLN B 1 174 ? -3.066 -7.402 5.781 1 94.81 174 GLN B C 1
ATOM 2983 O O . GLN B 1 174 ? -2.316 -7.668 6.727 1 94.81 174 GLN B O 1
ATOM 2988 N N . VAL B 1 175 ? -3.688 -8.328 5.141 1 94.69 175 VAL B N 1
ATOM 2989 C CA . VAL B 1 175 ? -3.6 -9.742 5.504 1 94.69 175 VAL B CA 1
ATOM 2990 C C . VAL B 1 175 ? -2.184 -10.25 5.238 1 94.69 175 VAL B C 1
ATOM 2992 O O . VAL B 1 175 ? -1.639 -11.023 6.035 1 94.69 175 VAL B O 1
ATOM 2995 N N . SER B 1 176 ? -1.604 -9.852 4.152 1 93.38 176 SER B N 1
ATOM 2996 C CA . SER B 1 176 ? -0.251 -10.273 3.805 1 93.38 176 SER B CA 1
ATOM 2997 C C . SER B 1 176 ? 0.766 -9.773 4.824 1 93.38 176 SER B C 1
ATOM 2999 O O . SER B 1 176 ? 1.706 -10.484 5.176 1 93.38 176 SER B O 1
ATOM 3001 N N . LEU B 1 177 ? 0.587 -8.57 5.273 1 91.5 177 LEU B N 1
ATOM 3002 C CA . LEU B 1 177 ? 1.482 -8.031 6.293 1 91.5 177 LEU B CA 1
ATOM 3003 C C . LEU B 1 177 ? 1.355 -8.812 7.598 1 91.5 177 LEU B C 1
ATOM 3005 O O . LEU B 1 177 ? 2.355 -9.078 8.266 1 91.5 177 LEU B O 1
ATOM 3009 N N . GLU B 1 178 ? 0.15 -9.133 7.926 1 91.5 178 GLU B N 1
ATOM 3010 C CA . GLU B 1 178 ? -0.054 -9.977 9.102 1 91.5 178 GLU B CA 1
ATOM 3011 C C . GLU B 1 178 ? 0.605 -11.344 8.914 1 91.5 178 GLU B C 1
ATOM 3013 O O . GLU B 1 178 ? 1.21 -11.875 9.852 1 91.5 178 GLU B O 1
ATOM 3018 N N . TRP B 1 179 ? 0.45 -11.82 7.715 1 93.12 179 TRP B N 1
ATOM 3019 C CA . TRP B 1 179 ? 1.023 -13.125 7.383 1 93.12 179 TRP B CA 1
ATOM 3020 C C . TRP B 1 179 ? 2.545 -13.094 7.484 1 93.12 179 TRP B C 1
ATOM 3022 O O . TRP B 1 179 ? 3.166 -14.07 7.906 1 93.12 179 TRP B O 1
ATOM 3032 N N . ALA B 1 180 ? 3.178 -12.039 7.137 1 90 180 ALA B N 1
ATOM 3033 C CA . ALA B 1 180 ? 4.625 -11.875 7.234 1 90 180 ALA B CA 1
ATOM 3034 C C . ALA B 1 180 ? 5.09 -11.961 8.688 1 90 180 ALA B C 1
ATOM 3036 O O . ALA B 1 180 ? 6.172 -12.477 8.969 1 90 180 ALA B O 1
ATOM 3037 N N . LYS B 1 181 ? 4.238 -11.5 9.562 1 88 181 LYS B N 1
ATOM 3038 C CA . LYS B 1 181 ? 4.59 -11.469 10.977 1 88 181 LYS B CA 1
ATOM 3039 C C . LYS B 1 181 ? 4.219 -12.781 11.664 1 88 181 LYS B C 1
ATOM 3041 O O . LYS B 1 181 ? 4.809 -13.141 12.688 1 88 181 LYS B O 1
ATOM 3046 N N . ASN B 1 182 ? 3.203 -13.422 11.117 1 91.44 182 ASN B N 1
ATOM 3047 C CA . ASN B 1 182 ? 2.682 -14.641 11.719 1 91.44 182 ASN B CA 1
ATOM 3048 C C . ASN B 1 182 ? 2.715 -15.805 10.727 1 91.44 182 ASN B C 1
ATOM 3050 O O . ASN B 1 182 ? 1.708 -16.109 10.086 1 91.44 182 ASN B O 1
ATOM 3054 N N . PRO B 1 183 ? 3.789 -16.578 10.773 1 87.75 183 PRO B N 1
ATOM 3055 C CA . PRO B 1 183 ? 3.945 -17.641 9.773 1 87.75 183 PRO B CA 1
ATOM 3056 C C . PRO B 1 183 ? 2.926 -18.766 9.938 1 87.75 183 PRO B C 1
ATOM 3058 O O . PRO B 1 183 ? 2.668 -19.516 8.992 1 87.75 183 PRO B O 1
ATOM 3061 N N . ASP B 1 184 ? 2.346 -18.844 11.078 1 91.06 184 ASP B N 1
ATOM 3062 C CA . ASP B 1 184 ? 1.449 -19.969 11.352 1 91.06 184 ASP B CA 1
ATOM 3063 C C . ASP B 1 184 ? 0.006 -19.609 11 1 91.06 184 ASP B C 1
ATOM 3065 O O . ASP B 1 184 ? -0.88 -20.469 11.062 1 91.06 184 ASP B O 1
ATOM 3069 N N . MET B 1 185 ? -0.136 -18.438 10.586 1 91.31 185 MET B N 1
ATOM 3070 C CA . MET B 1 185 ? -1.478 -18 10.195 1 91.31 185 MET B CA 1
ATOM 3071 C C . MET B 1 185 ? -1.939 -18.75 8.945 1 91.31 185 MET B C 1
ATOM 3073 O O . MET B 1 185 ? -1.151 -18.969 8.023 1 91.31 185 MET B O 1
ATOM 3077 N N . ASP B 1 186 ? -3.184 -19.188 8.93 1 93.31 186 ASP B N 1
ATOM 3078 C CA . ASP B 1 186 ? -3.779 -19.719 7.703 1 93.31 186 ASP B CA 1
ATOM 3079 C C . ASP B 1 186 ? -4.148 -18.578 6.746 1 93.31 186 ASP B C 1
ATOM 3081 O O . ASP B 1 186 ? -5.219 -17.984 6.871 1 93.31 186 ASP B O 1
ATOM 3085 N N . PHE B 1 187 ? -3.316 -18.328 5.805 1 93.31 187 PHE B N 1
ATOM 3086 C CA . PHE B 1 187 ? -3.445 -17.188 4.906 1 93.31 187 PHE B CA 1
ATOM 3087 C C . PHE B 1 187 ? -4.762 -17.25 4.141 1 93.31 187 PHE B C 1
ATOM 3089 O O . PHE B 1 187 ? -5.465 -16.25 4.023 1 93.31 187 PHE B O 1
ATOM 3096 N N . ALA B 1 188 ? -5.098 -18.406 3.625 1 92.69 188 ALA B N 1
ATOM 3097 C CA . ALA B 1 188 ? -6.289 -18.578 2.799 1 92.69 188 ALA B CA 1
ATOM 3098 C C . ALA B 1 188 ? -7.551 -18.234 3.582 1 92.69 188 ALA B C 1
ATOM 3100 O O . ALA B 1 188 ? -8.414 -17.5 3.092 1 92.69 188 ALA B O 1
ATOM 3101 N N . VAL B 1 189 ? -7.609 -18.688 4.77 1 94.06 189 VAL B N 1
ATOM 3102 C CA . VAL B 1 189 ? -8.781 -18.453 5.609 1 94.06 189 VAL B CA 1
ATOM 3103 C C . VAL B 1 189 ? -8.852 -16.984 5.996 1 94.06 189 VAL B C 1
ATOM 3105 O O . VAL B 1 189 ? -9.922 -16.375 5.914 1 94.06 189 VAL B O 1
ATOM 3108 N N . ALA B 1 190 ? -7.719 -16.422 6.363 1 94.81 190 ALA B N 1
ATOM 3109 C CA . ALA B 1 190 ? -7.676 -15.016 6.773 1 94.81 190 ALA B CA 1
ATOM 3110 C C . ALA B 1 190 ? -8.07 -14.094 5.625 1 94.81 190 ALA B C 1
ATOM 3112 O O . ALA B 1 190 ? -8.828 -13.141 5.816 1 94.81 190 ALA B O 1
ATOM 3113 N N . LEU B 1 191 ? -7.539 -14.383 4.453 1 94.88 191 LEU B N 1
ATOM 3114 C CA . LEU B 1 191 ? -7.844 -13.562 3.287 1 94.88 191 LEU B CA 1
ATOM 3115 C C . LEU B 1 191 ? -9.32 -13.672 2.914 1 94.88 191 LEU B C 1
ATOM 3117 O O . LEU B 1 191 ? -9.969 -12.664 2.629 1 94.88 191 LEU B O 1
ATOM 3121 N N . ASP B 1 192 ? -9.828 -14.891 2.951 1 95.62 192 ASP B N 1
ATOM 3122 C CA . ASP B 1 192 ? -11.242 -15.109 2.641 1 95.62 192 ASP B CA 1
ATOM 3123 C C . ASP B 1 192 ? -12.141 -14.344 3.609 1 95.62 192 ASP B C 1
ATOM 3125 O O . ASP B 1 192 ? -13.102 -13.695 3.191 1 95.62 192 ASP B O 1
ATOM 3129 N N . GLU B 1 193 ? -11.812 -14.414 4.836 1 94.56 193 GLU B N 1
ATOM 3130 C CA . GLU B 1 193 ? -12.578 -13.719 5.863 1 94.56 193 GLU B CA 1
ATOM 3131 C C . GLU B 1 193 ? -12.508 -12.203 5.672 1 94.56 193 GLU B C 1
ATOM 3133 O O . GLU B 1 193 ? -13.523 -11.516 5.773 1 94.56 193 GLU B O 1
ATOM 3138 N N . ALA B 1 194 ? -11.344 -11.719 5.406 1 94.81 194 ALA B N 1
ATOM 3139 C CA . ALA B 1 194 ? -11.156 -10.281 5.223 1 94.81 194 ALA B CA 1
ATOM 3140 C C . ALA B 1 194 ? -11.961 -9.773 4.027 1 94.81 194 ALA B C 1
ATOM 3142 O O . ALA B 1 194 ? -12.594 -8.719 4.098 1 94.81 194 ALA B O 1
ATOM 3143 N N . LEU B 1 195 ? -11.953 -10.516 2.969 1 94.62 195 LEU B N 1
ATOM 3144 C CA . LEU B 1 195 ? -12.703 -10.141 1.772 1 94.62 195 LEU B CA 1
ATOM 3145 C C . LEU B 1 195 ? -14.203 -10.195 2.025 1 94.62 195 LEU B C 1
ATOM 3147 O O . LEU B 1 195 ? -14.961 -9.398 1.472 1 94.62 195 LEU B O 1
ATOM 3151 N N . LEU B 1 196 ? -14.594 -11.133 2.852 1 93.44 196 LEU B N 1
ATOM 3152 C CA . LEU B 1 196 ? -16 -11.242 3.219 1 93.44 196 LEU B CA 1
ATOM 3153 C C . LEU B 1 196 ? -16.484 -9.953 3.877 1 93.44 196 LEU B C 1
ATOM 3155 O O . LEU B 1 196 ? -17.609 -9.508 3.615 1 93.44 196 LEU B O 1
ATOM 3159 N N . PHE B 1 197 ? -15.641 -9.344 4.621 1 91.31 197 PHE B N 1
ATOM 3160 C CA . PHE B 1 197 ? -16.016 -8.133 5.332 1 91.31 197 PHE B CA 1
ATOM 3161 C C . PHE B 1 197 ? -16.203 -6.969 4.363 1 91.31 197 PHE B C 1
ATOM 3163 O O . PHE B 1 197 ? -16.828 -5.961 4.703 1 91.31 197 PHE B O 1
ATOM 3170 N N . LEU B 1 198 ? -15.617 -7.055 3.141 1 90.31 198 LEU B N 1
ATOM 3171 C CA . LEU B 1 198 ? -15.781 -5.996 2.152 1 90.31 198 LEU B CA 1
ATOM 3172 C C . LEU B 1 198 ? -17.219 -5.941 1.648 1 90.31 198 LEU B C 1
ATOM 3174 O O . LEU B 1 198 ? -17.656 -4.926 1.097 1 90.31 198 LEU B O 1
ATOM 3178 N N . GLU B 1 199 ? -17.922 -7.059 1.781 1 85.31 199 GLU B N 1
ATOM 3179 C CA . GLU B 1 199 ? -19.312 -7.066 1.363 1 85.31 199 GLU B CA 1
ATOM 3180 C C . GLU B 1 199 ? -20.172 -6.172 2.262 1 85.31 199 GLU B C 1
ATOM 3182 O O . GLU B 1 199 ? -21.172 -5.605 1.813 1 85.31 199 GLU B O 1
ATOM 3187 N N . ASP B 1 200 ? -19.766 -6.145 3.475 1 81.31 200 ASP B N 1
ATOM 3188 C CA . ASP B 1 200 ? -20.391 -5.262 4.457 1 81.31 200 ASP B CA 1
ATOM 3189 C C . ASP B 1 200 ? -19.344 -4.703 5.43 1 81.31 200 ASP B C 1
ATOM 3191 O O . ASP B 1 200 ? -19.156 -5.246 6.52 1 81.31 200 ASP B O 1
ATOM 3195 N N . LEU B 1 201 ? -18.75 -3.588 4.992 1 75.94 201 LEU B N 1
ATOM 3196 C CA . LEU B 1 201 ? -17.641 -3.027 5.754 1 75.94 201 LEU B CA 1
ATOM 3197 C C . LEU B 1 201 ? -18.141 -2.252 6.965 1 75.94 201 LEU B C 1
ATOM 3199 O O . LEU B 1 201 ? -18.219 -1.022 6.93 1 75.94 201 LEU B O 1
ATOM 3203 N N . ARG B 1 202 ? -18.688 -2.98 7.918 1 72 202 ARG B N 1
ATOM 3204 C CA . ARG B 1 202 ? -19.234 -2.402 9.141 1 72 202 ARG B CA 1
ATOM 3205 C C . ARG B 1 202 ? -18.531 -2.986 10.375 1 72 202 ARG B C 1
ATOM 3207 O O . ARG B 1 202 ? -18.984 -3.992 10.922 1 72 202 ARG B O 1
ATOM 3214 N N . PRO B 1 203 ? -17.344 -2.357 10.609 1 70.75 203 PRO B N 1
ATOM 3215 C CA . PRO B 1 203 ? -16.734 -2.887 11.828 1 70.75 203 PRO B CA 1
ATOM 3216 C C . PRO B 1 203 ? -17.578 -2.652 13.07 1 70.75 203 PRO B C 1
ATOM 3218 O O . PRO B 1 203 ? -18.438 -1.764 13.086 1 70.75 203 PRO B O 1
#

Secondary structure (DSSP, 8-state):
-----------THHHHHHHHHHHHHHHHHHHHHHHHHHH-TTT--HHHHHHHHTS-HHHHHHH-SSGGGGT---TTHHHHHHHHHHS-TTS-HHHHHHHHHHHHHHTS-HHHHHHHHHHHHHHHH-HHHHHHHHHHHHHHHHHHHHHHHHHHTS-TT-HHHHHHHHHHHHHHHHHHHHHHH-TTS-HHHHHHHHHHHTTT---/-----------THHHHHHHHHHHHHHHHHHHHHHHHHHH-TTT--HHHHHHHHTS-HHHHHHH-SSGGGGT---TTHHHHHHHHHHS-TTS-HHHHHHHHHHHHHHTS-HHHHHHHHHHHHHHHH-HHHHHHHHHHHHHHHHHHHHHHHHHHT--TT-HHHHHHHHHHHHHHHHHHHHHHH-TTS-HHHHHHHHHHHHHT---

InterPro domains:
  IPR001647 DNA-binding HTH domain, TetR-type [PF00440] (31-71)
  IPR001647 DNA-binding HTH domain, TetR-type [PR00455] (28-41)
  IPR001647 DNA-binding HTH domain, TetR-type [PR00455] (49-72)
  IPR001647 DNA-binding HTH domain, TetR-type [PS50977] (22-82)
  IPR009057 Homedomain-like superfamily [SSF46689] (16-73)
  IPR041347 MftR, C-terminal [PF17754] (92-200)
  IPR050109 HTH-type, TetR-like transcriptional regulator [PTHR30055] (17-114)

Radius of gyration: 26.0 Å; Cα contacts (8 Å, |Δi|>4): 393; chains: 2; bounding box: 51×84×105 Å

pLDDT: mean 88.34, std 12.64, range [31.84, 98.31]

Sequence (406 aa):
MKPQTQPDQAKPVTGLRERKKARTKAAIQREAVRMFREQGYTATTIEQIAEAAEVAPSTVFRYFPTKQDLVFSHDYDLPFAMMLQAQSPDLTPIQAERRTIRSMLEDIPPEELALQRERWVLIISEPELWGASLGNMSRTMEIMSEQVAKRAGRDPGDASVRAYAGAVFGVMLQVSLEWAKNPDMDFAVALDEALLFLEDLRPMKPQTQPDQAKPVTGLRERKKARTKAAIQREAVRMFREQGYTATTIEQIAEAAEVAPSTVFRYFPTKQDLVFSHDYDLPFAMMLQAQSPDLTPIQAERRTIRSMLEDIPPEELALQRERWVLIISEPELWGASLGNMSRTMEIMSEQVAKRAGRDPGDASVRAYAGAVFGVMLQVSLEWAKNPDMDFAVALDEALLFLEDLRP

Solvent-accessible surface area (backbone atoms only — not comparable to full-atom values): 22020 Å² total; per-residue (Å²): 135,78,80,74,75,69,75,76,70,87,65,70,57,65,54,49,54,50,47,50,51,50,49,50,50,49,41,40,32,51,40,38,51,52,40,30,71,75,62,31,64,86,73,48,48,64,61,58,31,16,58,74,45,71,49,52,54,69,56,48,39,71,76,30,81,41,80,65,46,53,56,57,76,71,80,59,56,60,60,46,52,54,46,40,69,66,39,65,86,85,44,52,72,62,56,30,46,46,52,34,50,49,57,54,56,72,70,48,50,68,70,56,51,51,49,53,50,51,34,50,46,45,32,76,71,33,52,71,46,37,40,56,38,55,65,52,52,55,49,50,39,49,52,47,11,44,51,52,11,62,74,57,74,49,57,44,80,36,62,52,25,41,25,44,22,15,22,53,48,16,31,50,48,45,48,49,54,51,40,66,74,34,80,82,55,59,61,70,61,52,47,46,52,34,50,54,33,50,78,56,60,67,94,133,77,81,74,74,69,76,76,72,90,64,70,57,65,53,50,55,49,46,50,50,51,49,50,53,50,41,39,32,52,38,38,52,50,40,28,71,74,62,32,62,85,71,48,49,64,61,58,32,16,55,73,46,71,49,52,54,67,56,47,40,72,75,28,80,43,78,64,46,53,55,56,76,73,79,59,56,61,60,45,52,55,45,40,69,68,39,65,87,86,46,54,72,63,56,29,46,48,51,34,50,51,57,54,56,72,70,48,51,69,69,58,51,51,50,52,50,51,33,50,45,46,31,77,68,32,52,72,47,36,39,57,39,55,65,54,51,54,48,50,38,48,51,46,10,44,52,51,10,61,76,58,74,50,57,44,80,35,61,51,28,41,26,42,21,16,22,54,48,15,30,52,48,45,47,49,53,49,40,67,77,34,81,82,56,59,60,68,61,52,46,47,53,36,52,54,34,50,78,56,62,68,93

Organism: Streptomyces mobaraensis (NCBI:txid35621)